Protein 4Q0Y (pdb70)

Structure (mmCIF, N/CA/C/O backbone):
data_4Q0Y
#
_entry.id   4Q0Y
#
_cell.length_a   34.224
_cell.length_b   96.134
_cell.length_c   118.711
_cell.angle_alpha   90.000
_cell.angle_beta   90.000
_cell.angle_gamma   90.000
#
_symmetry.space_group_name_H-M   'P 21 21 21'
#
loop_
_entity.id
_entity.type
_entity.pdbx_description
1 polymer 'Uncharacterized protein'
2 non-polymer 'CADMIUM ION'
3 non-polymer 1,2-ETHANEDIOL
4 water water
#
loop_
_atom_site.group_PDB
_atom_site.id
_atom_site.type_symbol
_atom_site.label_atom_id
_atom_site.label_alt_id
_atom_site.label_comp_id
_atom_site.label_asym_id
_atom_site.label_entity_id
_atom_site.label_seq_id
_atom_site.pdbx_PDB_ins_code
_atom_site.Cartn_x
_atom_site.Cartn_y
_atom_site.Cartn_z
_atom_site.occupancy
_atom_site.B_iso_or_equiv
_atom_site.auth_seq_id
_atom_site.auth_comp_id
_atom_site.auth_asym_id
_atom_site.auth_atom_id
_atom_site.pdbx_PDB_model_num
ATOM 1 N N . GLY A 1 1 ? 1.469 -7.532 12.399 1.00 72.34 0 GLY A N 1
ATOM 2 C CA . GLY A 1 1 ? 2.372 -7.273 11.236 1.00 63.75 0 GLY A CA 1
ATOM 3 C C . GLY A 1 1 ? 1.740 -7.571 9.880 1.00 54.63 0 GLY A C 1
ATOM 4 O O . GLY A 1 1 ? 2.294 -8.320 9.066 1.00 53.09 0 GLY A O 1
ATOM 5 N N . ARG A 1 2 ? 0.562 -7.003 9.638 1.00 44.54 31 ARG A N 1
ATOM 6 C CA . ARG A 1 2 ? -0.019 -7.019 8.292 1.00 36.16 31 ARG A CA 1
ATOM 7 C C . ARG A 1 2 ? 0.764 -6.124 7.309 1.00 29.36 31 ARG A C 1
ATOM 8 O O . ARG A 1 2 ? 0.655 -6.314 6.111 1.00 25.79 31 ARG A O 1
ATOM 24 N N . GLU A 1 4 ? 4.666 -4.779 6.684 1.00 18.25 33 GLU A N 1
ATOM 25 C CA . GLU A 1 4 ? 6.050 -5.046 7.051 1.00 17.55 33 GLU A CA 1
ATOM 26 C C . GLU A 1 4 ? 6.968 -4.328 6.097 1.00 16.47 33 GLU A C 1
ATOM 27 O O . GLU A 1 4 ? 6.882 -4.559 4.907 1.00 17.55 33 GLU A O 1
ATOM 33 N N . ILE A 1 5 ? 7.821 -3.445 6.608 1.00 17.14 34 ILE A N 1
ATOM 34 C CA . ILE A 1 5 ? 8.775 -2.709 5.752 1.00 16.65 34 ILE A CA 1
ATOM 35 C C . ILE A 1 5 ? 9.808 -3.711 5.279 1.00 15.68 34 ILE A C 1
ATOM 36 O O . ILE A 1 5 ? 10.394 -4.425 6.091 1.00 15.49 34 ILE A O 1
ATOM 41 N N . SER A 1 6 ? 9.998 -3.795 3.965 1.00 14.49 35 SER A N 1
ATOM 42 C CA . SER A 1 6 ? 10.985 -4.718 3.369 1.00 15.43 35 SER A CA 1
ATOM 43 C C . SER A 1 6 ? 12.322 -4.038 3.123 1.00 16.06 35 SER A C 1
ATOM 44 O O . SER A 1 6 ? 13.341 -4.703 3.221 1.00 14.87 35 SER A O 1
ATOM 47 N N . SER A 1 7 ? 12.299 -2.763 2.762 1.00 14.20 36 SER A N 1
ATOM 48 C CA . SER A 1 7 ? 13.514 -1.999 2.476 1.00 16.47 36 SER A CA 1
ATOM 49 C C . SER A 1 7 ? 13.263 -0.490 2.519 1.00 15.02 36 SER A C 1
ATOM 50 O O . SER A 1 7 ? 12.113 -0.049 2.372 1.00 16.10 36 SER A O 1
ATOM 53 N N . LEU A 1 8 ? 14.332 0.265 2.775 1.00 14.86 37 LEU A N 1
ATOM 54 C CA . LEU A 1 8 ? 14.359 1.731 2.655 1.00 15.09 37 LEU A CA 1
ATOM 55 C C . LEU A 1 8 ? 15.320 2.138 1.535 1.00 16.51 37 LEU A C 1
ATOM 56 O O . LEU A 1 8 ? 16.370 1.514 1.360 1.00 15.73 37 LEU A O 1
ATOM 61 N N . SER A 1 9 ? 14.933 3.151 0.771 1.00 15.56 38 SER A N 1
ATOM 62 C CA . SER A 1 9 ? 15.745 3.697 -0.289 1.00 16.00 38 SER A CA 1
ATOM 63 C C . SER A 1 9 ? 16.486 4.962 0.142 1.00 16.85 38 SER A C 1
ATOM 64 O O . SER A 1 9 ? 17.590 5.225 -0.334 1.00 17.64 38 SER A O 1
ATOM 67 N N . SER A 1 10 ? 15.877 5.740 1.035 1.00 14.91 39 SER A N 1
ATOM 68 C CA . SER A 1 10 ? 16.514 6.912 1.640 1.00 16.37 39 SER A CA 1
ATOM 69 C C . SER A 1 10 ? 15.706 7.412 2.818 1.00 15.49 39 SER A C 1
ATOM 70 O O . SER A 1 10 ? 14.557 7.016 3.022 1.00 15.90 39 SER A O 1
ATOM 73 N N . ILE A 1 11 ? 16.321 8.313 3.580 1.00 17.62 40 ILE A N 1
ATOM 74 C CA . ILE A 1 11 ? 15.604 9.093 4.583 1.00 16.15 40 ILE A CA 1
ATOM 75 C C . ILE A 1 11 ? 15.899 10.559 4.321 1.00 17.46 40 ILE A C 1
ATOM 76 O O . ILE A 1 11 ? 17.031 10.989 4.471 1.00 16.95 40 ILE A O 1
ATOM 81 N N . ASP A 1 12 ? 14.877 11.333 3.961 1.00 17.17 41 ASP A N 1
ATOM 82 C CA . ASP A 1 12 ? 15.019 12.781 3.848 1.00 19.47 41 ASP A CA 1
ATOM 83 C C . ASP A 1 12 ? 14.978 13.388 5.244 1.00 16.94 41 ASP A C 1
ATOM 84 O O . ASP A 1 12 ? 14.150 12.999 6.068 1.00 17.57 41 ASP A O 1
ATOM 89 N N . VAL A 1 13 ? 15.875 14.345 5.490 1.00 17.86 42 VAL A N 1
ATOM 90 C CA . VAL A 1 13 ? 16.053 14.938 6.797 1.00 16.47 42 VAL A CA 1
ATOM 91 C C . VAL A 1 13 ? 15.779 16.437 6.683 1.00 18.21 42 VAL A C 1
ATOM 92 O O . VAL A 1 13 ? 16.358 17.120 5.821 1.00 20.16 42 VAL A O 1
ATOM 96 N N . PHE A 1 14 ? 14.928 16.925 7.580 1.00 17.96 43 PHE A N 1
ATOM 97 C CA . PHE A 1 14 ? 14.454 18.301 7.635 1.00 19.02 43 PHE A CA 1
ATOM 98 C C . PHE A 1 14 ? 14.647 18.881 9.037 1.00 18.45 43 PHE A C 1
ATOM 99 O O . PHE A 1 14 ? 14.704 18.141 10.032 1.00 19.11 43 PHE A O 1
ATOM 107 N N . LYS A 1 15 ? 14.732 20.205 9.107 1.00 21.04 44 LYS A N 1
ATOM 108 C CA . LYS A 1 15 ? 14.934 20.901 10.375 1.00 21.13 44 LYS A CA 1
ATOM 109 C C . LYS A 1 15 ? 13.698 20.724 11.256 1.00 21.66 44 LYS A C 1
ATOM 110 O O . LYS A 1 15 ? 12.595 20.881 10.774 1.00 23.31 44 LYS A O 1
ATOM 116 N N . PHE A 1 16 ? 13.919 20.425 12.541 1.00 20.64 45 PHE A N 1
ATOM 117 C CA . PHE A 1 16 ? 12.841 20.290 13.545 1.00 20.84 45 PHE A CA 1
ATOM 118 C C . PHE A 1 16 ? 12.404 21.716 13.913 1.00 21.83 45 PHE A C 1
ATOM 119 O O . PHE A 1 16 ? 13.008 22.343 14.771 1.00 25.33 45 PHE A O 1
ATOM 127 N N . ASN A 1 17 ? 11.340 22.195 13.268 1.00 23.01 46 ASN A N 1
ATOM 128 C CA . ASN A 1 17 ? 10.828 23.558 13.475 1.00 25.20 46 ASN A CA 1
ATOM 129 C C . ASN A 1 17 ? 9.382 23.640 13.991 1.00 25.55 46 ASN A C 1
ATOM 130 O O . ASN A 1 17 ? 8.806 24.714 13.987 1.00 28.65 46 ASN A O 1
ATOM 135 N N . SER A 1 18 ? 8.808 22.500 14.398 1.00 24.05 47 SER A N 1
ATOM 136 C CA . SER A 1 18 ? 7.407 22.437 14.828 1.00 24.88 47 SER A CA 1
ATOM 137 C C . SER A 1 18 ? 7.111 21.084 15.470 1.00 24.32 47 SER A C 1
ATOM 138 O O . SER A 1 18 ? 7.714 20.089 15.097 1.00 20.97 47 SER A O 1
ATOM 141 N N . PHE A 1 19 ? 6.175 21.084 16.426 1.00 25.22 48 PHE A N 1
ATOM 142 C CA . PHE A 1 19 ? 5.590 19.852 16.950 1.00 26.01 48 PHE A CA 1
ATOM 143 C C . PHE A 1 19 ? 4.211 19.533 16.333 1.00 26.25 48 PHE A C 1
ATOM 144 O O . PHE A 1 19 ? 3.591 18.548 16.720 1.00 28.83 48 PHE A O 1
ATOM 152 N N . SER A 1 20 ? 3.727 20.344 15.391 1.00 27.02 49 SER A N 1
ATOM 153 C CA . SER A 1 20 ? 2.384 20.170 14.795 1.00 29.84 49 SER A CA 1
ATOM 154 C C . SER A 1 20 ? 2.308 20.108 13.262 1.00 31.49 49 SER A C 1
ATOM 155 O O . SER A 1 20 ? 1.324 19.597 12.726 1.00 34.67 49 SER A O 1
ATOM 158 N N . LYS A 1 21 ? 3.327 20.609 12.568 1.00 29.73 50 LYS A N 1
ATOM 159 C CA . LYS A 1 21 ? 3.381 20.632 11.102 1.00 31.24 50 LYS A CA 1
ATOM 160 C C . LYS A 1 21 ? 4.715 20.038 10.643 1.00 27.78 50 LYS A C 1
ATOM 161 O O . LYS A 1 21 ? 5.755 20.419 11.166 1.00 29.01 50 LYS A O 1
ATOM 167 N N . PHE A 1 22 ? 4.687 19.143 9.651 1.00 26.52 51 PHE A N 1
ATOM 168 C CA . PHE A 1 22 ? 5.919 18.543 9.125 1.00 24.14 51 PHE A CA 1
ATOM 169 C C . PHE A 1 22 ? 6.725 19.598 8.345 1.00 24.98 51 PHE A C 1
ATOM 170 O O . PHE A 1 22 ? 6.197 20.299 7.508 1.00 24.61 51 PHE A O 1
ATOM 178 N N . SER A 1 23 ? 8.033 19.589 8.550 1.00 22.48 52 SER A N 1
ATOM 179 C CA . SER A 1 23 ? 8.926 20.628 8.117 1.00 23.95 52 SER A CA 1
ATOM 180 C C . SER A 1 23 ? 9.186 20.439 6.632 1.00 26.03 52 SER A C 1
ATOM 181 O O . SER A 1 23 ? 9.333 19.305 6.185 1.00 25.71 52 SER A O 1
ATOM 184 N N . ASN A 1 24 ? 9.311 21.542 5.904 1.00 30.45 53 ASN A N 1
ATOM 185 C CA . ASN A 1 24 ? 9.770 21.517 4.508 1.00 36.82 53 ASN A CA 1
ATOM 186 C C . ASN A 1 24 ? 11.182 22.173 4.369 1.00 36.90 53 ASN A C 1
ATOM 187 O O . ASN A 1 24 ? 11.618 22.485 3.263 1.00 40.14 53 ASN A O 1
ATOM 192 N N . ASP A 1 25 ? 11.893 22.348 5.495 1.00 32.03 54 ASP A N 1
ATOM 193 C CA . ASP A 1 25 ? 13.221 22.979 5.540 1.00 31.11 54 ASP A CA 1
ATOM 194 C C . ASP A 1 25 ? 14.281 21.884 5.480 1.00 29.12 54 ASP A C 1
ATOM 195 O O . ASP A 1 25 ? 14.718 21.373 6.517 1.00 28.08 54 ASP A O 1
ATOM 200 N N . LYS A 1 26 ? 14.712 21.550 4.263 1.00 29.21 55 LYS A N 1
ATOM 201 C CA . LYS A 1 26 ? 15.554 20.356 4.061 1.00 29.16 55 LYS A CA 1
ATOM 202 C C . LYS A 1 26 ? 17.015 20.570 4.455 1.00 27.80 55 LYS A C 1
ATOM 203 O O . LYS A 1 26 ? 17.605 21.587 4.104 1.00 30.96 55 LYS A O 1
ATOM 209 N N . ILE A 1 27 ? 17.559 19.616 5.204 1.00 27.44 56 ILE A N 1
ATOM 210 C CA . ILE A 1 27 ? 18.947 19.605 5.699 1.00 30.13 56 ILE A CA 1
ATOM 211 C C . ILE A 1 27 ? 19.792 18.639 4.881 1.00 30.35 56 ILE A C 1
ATOM 212 O O . ILE A 1 27 ? 20.920 18.954 4.520 1.00 30.40 56 ILE A O 1
ATOM 217 N N . GLY A 1 28 ? 19.273 17.445 4.629 1.00 26.23 57 GLY A N 1
ATOM 218 C CA . GLY A 1 28 ? 20.016 16.463 3.867 1.00 25.59 57 GLY A CA 1
ATOM 219 C C . GLY A 1 28 ? 19.277 15.164 3.682 1.00 22.78 57 GLY A C 1
ATOM 220 O O . GLY A 1 28 ? 18.062 15.094 3.883 1.00 21.06 57 GLY A O 1
ATOM 221 N N A VAL A 1 29 ? 20.015 14.144 3.243 0.50 23.49 58 VAL A N 1
ATOM 222 N N B VAL A 1 29 ? 20.020 14.140 3.284 0.50 23.68 58 VAL A N 1
ATOM 223 C CA A VAL A 1 29 ? 19.459 12.832 2.925 0.50 20.86 58 VAL A CA 1
ATOM 224 C CA B VAL A 1 29 ? 19.451 12.838 3.003 0.50 21.31 58 VAL A CA 1
ATOM 225 C C A VAL A 1 29 ? 20.442 11.747 3.375 0.50 20.89 58 VAL A C 1
ATOM 226 C C B VAL A 1 29 ? 20.441 11.745 3.386 0.50 21.16 58 VAL A C 1
ATOM 227 O O A VAL A 1 29 ? 21.663 11.886 3.182 0.50 26.29 58 VAL A O 1
ATOM 228 O O B VAL A 1 29 ? 21.659 11.881 3.172 0.50 26.76 58 VAL A O 1
ATOM 235 N N . ILE A 1 30 ? 19.904 10.677 3.957 1.00 18.27 59 ILE A N 1
ATOM 236 C CA . ILE A 1 30 ? 20.662 9.477 4.331 1.00 18.34 59 ILE A CA 1
ATOM 237 C C . ILE A 1 30 ? 20.405 8.388 3.277 1.00 16.70 59 ILE A C 1
ATOM 238 O O . ILE A 1 30 ? 19.257 8.013 3.044 1.00 16.19 59 ILE A O 1
ATOM 243 N N . TYR A 1 31 ? 21.482 7.875 2.678 1.00 19.37 60 TYR A N 1
ATOM 244 C CA . TYR A 1 31 ? 21.437 6.772 1.692 1.00 21.48 60 TYR A CA 1
ATOM 245 C C . TYR A 1 31 ? 22.083 5.440 2.122 1.00 19.56 60 TYR A C 1
ATOM 246 O O . TYR A 1 31 ? 21.942 4.425 1.415 1.00 19.80 60 TYR A O 1
ATOM 255 N N . ASP A 1 32 ? 22.860 5.478 3.200 1.00 19.71 61 ASP A N 1
ATOM 256 C CA A ASP A 1 32 ? 23.718 4.331 3.607 0.60 18.85 61 ASP A CA 1
ATOM 257 C CA B ASP A 1 32 ? 23.701 4.361 3.587 0.40 20.40 61 ASP A CA 1
ATOM 258 C C . ASP A 1 32 ? 22.905 3.099 3.960 1.00 18.03 61 ASP A C 1
ATOM 259 O O . ASP A 1 32 ? 22.069 3.160 4.846 1.00 17.73 61 ASP A O 1
ATOM 268 N N . GLU A 1 33 ? 23.174 1.972 3.287 1.00 19.36 62 GLU A N 1
ATOM 269 C CA . GLU A 1 33 ? 22.473 0.692 3.588 1.00 18.90 62 GLU A CA 1
ATOM 270 C C . GLU A 1 33 ? 22.572 0.286 5.047 1.00 20.79 62 GLU A C 1
ATOM 271 O O . GLU A 1 33 ? 21.599 -0.117 5.622 1.00 20.78 62 GLU A O 1
ATOM 277 N N . GLU A 1 34 ? 23.767 0.378 5.628 1.00 24.48 63 GLU A N 1
ATOM 278 C CA . GLU A 1 34 ? 23.935 -0.008 7.042 1.00 29.13 63 GLU A CA 1
ATOM 279 C C . GLU A 1 34 ? 22.954 0.811 7.929 1.00 25.65 63 GLU A C 1
ATOM 280 O O . GLU A 1 34 ? 22.168 0.217 8.680 1.00 31.94 63 GLU A O 1
ATOM 286 N N . LYS A 1 35 ? 22.875 2.128 7.678 1.00 21.45 64 LYS A N 1
ATOM 287 C CA A LYS A 1 35 ? 21.991 3.028 8.426 0.50 19.67 64 LYS A CA 1
ATOM 288 C CA B LYS A 1 35 ? 21.989 3.027 8.426 0.50 19.91 64 LYS A CA 1
ATOM 289 C C . LYS A 1 35 ? 20.513 2.758 8.159 1.00 17.83 64 LYS A C 1
ATOM 290 O O . LYS A 1 35 ? 19.713 2.699 9.083 1.00 19.59 64 LYS A O 1
ATOM 301 N N . LEU A 1 36 ? 20.150 2.618 6.894 1.00 15.89 65 LEU A N 1
ATOM 302 C CA . LEU A 1 36 ? 18.773 2.387 6.491 1.00 16.53 65 LEU A CA 1
ATOM 303 C C . LEU A 1 36 ? 18.239 1.041 7.040 1.00 16.54 65 LEU A C 1
ATOM 304 O O . LEU A 1 36 ? 17.103 0.987 7.521 1.00 15.48 65 LEU A O 1
ATOM 309 N N . SER A 1 37 ? 19.064 -0.002 6.965 1.00 17.32 66 SER A N 1
ATOM 310 C CA A SER A 1 37 ? 18.699 -1.327 7.486 0.50 19.03 66 SER A CA 1
ATOM 311 C CA B SER A 1 37 ? 18.733 -1.330 7.493 0.50 20.40 66 SER A CA 1
ATOM 312 C C . SER A 1 37 ? 18.447 -1.279 8.996 1.00 18.40 66 SER A C 1
ATOM 313 O O . SER A 1 37 ? 17.469 -1.843 9.470 1.00 17.75 66 SER A O 1
ATOM 318 N N . LYS A 1 38 ? 19.295 -0.574 9.733 1.00 16.82 67 LYS A N 1
ATOM 319 C CA . LYS A 1 38 ? 19.069 -0.391 11.173 1.00 18.28 67 LYS A CA 1
ATOM 320 C C . LYS A 1 38 ? 17.779 0.358 11.469 1.00 16.68 67 LYS A C 1
ATOM 321 O O . LYS A 1 38 ? 17.058 -0.002 12.389 1.00 16.67 67 LYS A O 1
ATOM 327 N N . PHE A 1 39 ? 17.480 1.397 10.692 1.00 13.36 68 PHE A N 1
ATOM 328 C CA . PHE A 1 39 ? 16.238 2.152 10.893 1.00 14.22 68 PHE A CA 1
ATOM 329 C C . PHE A 1 39 ? 15.013 1.298 10.583 1.00 15.44 68 PHE A C 1
ATOM 330 O O . PHE A 1 39 ? 14.031 1.381 11.296 1.00 13.13 68 PHE A O 1
ATOM 338 N N . LYS A 1 40 ? 15.095 0.498 9.522 1.00 14.71 69 LYS A N 1
ATOM 339 C CA . LYS A 1 40 ? 14.038 -0.443 9.148 1.00 15.30 69 LYS A CA 1
ATOM 340 C C . LYS A 1 40 ? 13.647 -1.373 10.297 1.00 15.21 69 LYS A C 1
ATOM 341 O O . LYS A 1 40 ? 12.475 -1.535 10.606 1.00 16.75 69 LYS A O 1
ATOM 347 N N . VAL A 1 41 ? 14.659 -1.949 10.936 1.00 15.98 70 VAL A N 1
ATOM 348 C CA . VAL A 1 41 ? 14.479 -2.858 12.069 1.00 15.19 70 VAL A CA 1
ATOM 349 C C . VAL A 1 41 ? 13.728 -2.160 13.199 1.00 16.88 70 VAL A C 1
ATOM 350 O O . VAL A 1 41 ? 12.784 -2.722 13.731 1.00 14.77 70 VAL A O 1
ATOM 354 N N . ILE A 1 42 ? 14.137 -0.938 13.532 1.00 16.20 71 ILE A N 1
ATOM 355 C CA . ILE A 1 42 ? 13.425 -0.138 14.555 1.00 15.48 71 ILE A CA 1
ATOM 356 C C . ILE A 1 42 ? 11.950 0.046 14.162 1.00 15.44 71 ILE A C 1
ATOM 357 O O . ILE A 1 42 ? 11.086 -0.245 14.968 1.00 14.42 71 ILE A O 1
ATOM 370 N N . ASN A 1 44 ? 9.983 -1.625 12.154 1.00 15.54 73 ASN A N 1
ATOM 371 C CA . ASN A 1 44 ? 9.246 -2.895 12.196 1.00 15.82 73 ASN A CA 1
ATOM 372 C C . ASN A 1 44 ? 9.086 -3.488 13.596 1.00 15.62 73 ASN A C 1
ATOM 373 O O . ASN A 1 44 ? 8.380 -4.473 13.740 1.00 15.84 73 ASN A O 1
ATOM 378 N N . SER A 1 45 ? 9.786 -2.948 14.600 1.00 15.09 74 SER A N 1
ATOM 379 C CA A SER A 1 45 ? 9.794 -3.519 15.957 0.50 16.50 74 SER A CA 1
ATOM 380 C CA B SER A 1 45 ? 9.780 -3.528 15.939 0.50 16.59 74 SER A CA 1
ATOM 381 C C . SER A 1 45 ? 9.142 -2.630 17.000 1.00 17.04 74 SER A C 1
ATOM 382 O O . SER A 1 45 ? 9.256 -2.909 18.203 1.00 18.80 74 SER A O 1
ATOM 387 N N . LEU A 1 46 ? 8.442 -1.580 16.562 1.00 16.63 75 LEU A N 1
ATOM 388 C CA . LEU A 1 46 ? 7.882 -0.581 17.498 1.00 17.23 75 LEU A CA 1
ATOM 389 C C . LEU A 1 46 ? 6.927 -1.192 18.513 1.00 19.51 75 LEU A C 1
ATOM 390 O O . LEU A 1 46 ? 6.956 -0.786 19.664 1.00 20.92 75 LEU A O 1
ATOM 395 N N . ASP A 1 47 ? 6.139 -2.188 18.092 1.00 19.61 76 ASP A N 1
ATOM 396 C CA . ASP A 1 47 ? 5.143 -2.858 18.931 1.00 20.93 76 ASP A CA 1
ATOM 397 C C . ASP A 1 47 ? 5.544 -4.256 19.436 1.00 22.29 76 ASP A C 1
ATOM 398 O O . ASP A 1 47 ? 4.771 -4.890 20.145 1.00 24.31 76 ASP A O 1
ATOM 403 N N . THR A 1 48 ? 6.737 -4.726 19.066 1.00 20.77 77 THR A N 1
ATOM 404 C CA . THR A 1 48 ? 7.178 -6.118 19.294 1.00 21.73 77 THR A CA 1
ATOM 405 C C . THR A 1 48 ? 8.601 -6.239 19.896 1.00 23.23 77 THR A C 1
ATOM 406 O O . THR A 1 48 ? 9.217 -7.298 19.797 1.00 23.21 77 THR A O 1
ATOM 410 N N . SER A 1 49 ? 9.095 -5.185 20.565 1.00 23.56 78 SER A N 1
ATOM 411 C CA . SER A 1 49 ? 10.392 -5.252 21.274 1.00 26.26 78 SER A CA 1
ATOM 412 C C . SER A 1 49 ? 10.339 -4.641 22.678 1.00 26.96 78 SER A C 1
ATOM 413 O O . SER A 1 49 ? 9.604 -3.688 22.931 1.00 28.33 78 SER A O 1
ATOM 416 N N . GLU A 1 50 ? 11.127 -5.212 23.594 1.00 29.98 79 GLU A N 1
ATOM 417 C CA . GLU A 1 50 ? 11.209 -4.736 24.979 1.00 32.69 79 GLU A CA 1
ATOM 418 C C . GLU A 1 50 ? 11.817 -3.324 25.100 1.00 30.21 79 GLU A C 1
ATOM 419 O O . GLU A 1 50 ? 11.517 -2.622 26.081 1.00 33.39 79 GLU A O 1
ATOM 421 N N . GLY A 1 51 ? 12.653 -2.920 24.130 1.00 29.02 80 GLY A N 1
ATOM 422 C CA . GLY A 1 51 ? 13.330 -1.613 24.166 1.00 27.05 80 GLY A CA 1
ATOM 423 C C . GLY A 1 51 ? 12.589 -0.455 23.522 1.00 24.86 80 GLY A C 1
ATOM 424 O O . GLY A 1 51 ? 13.142 0.633 23.406 1.00 23.84 80 GLY A O 1
ATOM 425 N N . ILE A 1 52 ? 11.337 -0.667 23.113 1.00 22.10 81 ILE A N 1
ATOM 426 C CA . ILE A 1 52 ? 10.505 0.391 22.514 1.00 20.65 81 ILE A CA 1
ATOM 427 C C . ILE A 1 52 ? 9.107 0.300 23.142 1.00 21.62 81 ILE A C 1
ATOM 428 O O . ILE A 1 52 ? 8.584 -0.807 23.305 1.00 23.09 81 ILE A O 1
ATOM 433 N N . LYS A 1 53 ? 8.529 1.446 23.505 1.00 20.86 82 LYS A N 1
ATOM 434 C CA . LYS A 1 53 ? 7.235 1.503 24.222 1.00 24.39 82 LYS A CA 1
ATOM 435 C C . LYS A 1 53 ? 6.349 2.604 23.645 1.00 22.41 82 LYS A C 1
ATOM 436 O O . LYS A 1 53 ? 6.810 3.743 23.477 1.00 20.69 82 LYS A O 1
ATOM 442 N N . LYS A 1 54 ? 5.087 2.264 23.370 1.00 21.43 83 LYS A N 1
ATOM 443 C CA . LYS A 1 54 ? 4.094 3.254 22.939 1.00 22.97 83 LYS A CA 1
ATOM 444 C C . LYS A 1 54 ? 3.745 4.172 24.118 1.00 23.35 83 LYS A C 1
ATOM 445 O O . LYS A 1 54 ? 3.487 3.711 25.220 1.00 22.96 83 LYS A O 1
ATOM 451 N N . ILE A 1 55 ? 3.744 5.477 23.874 1.00 21.44 84 ILE A N 1
ATOM 452 C CA . ILE A 1 55 ? 3.473 6.464 24.920 1.00 22.88 84 ILE A CA 1
ATOM 453 C C . ILE A 1 55 ? 2.556 7.536 24.377 1.00 23.21 84 ILE A C 1
ATOM 454 O O . ILE A 1 55 ? 2.434 7.679 23.157 1.00 21.17 84 ILE A O 1
ATOM 459 N N . GLU A 1 56 ? 1.960 8.320 25.266 1.00 24.92 85 GLU A N 1
ATOM 460 C CA . GLU A 1 56 ? 1.235 9.519 24.813 1.00 26.84 85 GLU A CA 1
ATOM 461 C C . GLU A 1 56 ? 2.275 10.475 24.249 1.00 24.41 85 GLU A C 1
ATOM 462 O O . GLU A 1 56 ? 3.453 10.421 24.634 1.00 23.24 85 GLU A O 1
ATOM 468 N N . VAL A 1 57 ? 1.868 11.301 23.288 1.00 25.34 86 VAL A N 1
ATOM 469 C CA . VAL A 1 57 ? 2.809 12.244 22.673 1.00 24.49 86 VAL A CA 1
ATOM 470 C C . VAL A 1 57 ? 3.365 13.150 23.798 1.00 24.82 86 VAL A C 1
ATOM 471 O O . VAL A 1 57 ? 2.593 13.634 24.614 1.00 24.97 86 VAL A O 1
ATOM 475 N N . PRO A 1 58 ? 4.707 13.325 23.876 1.00 25.61 87 PRO A N 1
ATOM 476 C CA . PRO A 1 58 ? 5.223 14.162 24.965 1.00 29.39 87 PRO A CA 1
ATOM 477 C C . PRO A 1 58 ? 4.723 15.625 24.832 1.00 31.93 87 PRO A C 1
ATOM 478 O O . PRO A 1 58 ? 4.685 16.190 23.730 1.00 34.32 87 PRO A O 1
ATOM 482 N N . LYS A 1 59 ? 4.176 16.114 25.934 1.00 30.62 88 LYS A N 1
ATOM 483 C CA . LYS A 1 59 ? 3.600 17.467 26.069 1.00 35.08 88 LYS A CA 1
ATOM 484 C C . LYS A 1 59 ? 4.617 18.591 26.296 1.00 33.87 88 LYS A C 1
ATOM 485 O O . LYS A 1 59 ? 4.287 19.757 26.060 1.00 34.10 88 LYS A O 1
ATOM 491 N N . ASP A 1 60 ? 5.805 18.266 26.811 1.00 30.47 89 ASP A N 1
ATOM 492 C CA . ASP A 1 60 ? 6.791 19.312 27.153 1.00 30.84 89 ASP A CA 1
ATOM 493 C C . ASP A 1 60 ? 8.214 18.901 26.792 1.00 29.66 89 ASP A C 1
ATOM 494 O O . ASP A 1 60 ? 9.155 19.192 27.531 1.00 31.25 89 ASP A O 1
ATOM 499 N N . ALA A 1 61 ? 8.362 18.265 25.622 1.00 29.15 90 ALA A N 1
ATOM 500 C CA . ALA A 1 61 ? 9.673 17.932 25.082 1.00 31.36 90 ALA A CA 1
ATOM 501 C C . ALA A 1 61 ? 10.278 19.185 24.453 1.00 32.84 90 ALA A C 1
ATOM 502 O O . ALA A 1 61 ? 9.586 19.961 23.772 1.00 34.20 90 ALA A O 1
ATOM 504 N N . ASN A 1 62 ? 11.579 19.359 24.683 1.00 33.22 91 ASN A N 1
ATOM 505 C CA . ASN A 1 62 ? 12.348 20.498 24.209 1.00 29.33 91 ASN A CA 1
ATOM 506 C C . ASN A 1 62 ? 13.477 19.954 23.323 1.00 26.81 91 ASN A C 1
ATOM 507 O O . ASN A 1 62 ? 14.202 19.070 23.772 1.00 25.37 91 ASN A O 1
ATOM 512 N N . ILE A 1 63 ? 13.605 20.436 22.068 1.00 26.02 92 ILE A N 1
ATOM 513 C CA . ILE A 1 63 ? 14.655 19.940 21.136 1.00 24.93 92 ILE A CA 1
ATOM 514 C C . ILE A 1 63 ? 16.068 20.150 21.709 1.00 24.61 92 ILE A C 1
ATOM 515 O O . ILE A 1 63 ? 16.962 19.365 21.423 1.00 27.44 92 ILE A O 1
ATOM 520 N N . GLU A 1 64 ? 16.245 21.191 22.532 1.00 26.12 93 GLU A N 1
ATOM 521 C CA . GLU A 1 64 ? 17.530 21.469 23.197 1.00 27.72 93 GLU A CA 1
ATOM 522 C C . GLU A 1 64 ? 18.047 20.349 24.095 1.00 27.12 93 GLU A C 1
ATOM 523 O O . GLU A 1 64 ? 19.254 20.288 24.350 1.00 27.91 93 GLU A O 1
ATOM 529 N N . SER A 1 65 ? 17.140 19.505 24.589 1.00 26.01 94 SER A N 1
ATOM 530 C CA . SER A 1 65 ? 17.497 18.366 25.424 1.00 27.01 94 SER A CA 1
ATOM 531 C C . SER A 1 65 ? 18.166 17.215 24.676 1.00 24.51 94 SER A C 1
ATOM 532 O O . SER A 1 65 ? 18.701 16.343 25.315 1.00 25.31 94 SER A O 1
ATOM 535 N N . PHE A 1 66 ? 18.151 17.204 23.351 1.00 21.49 95 PHE A N 1
ATOM 536 C CA . PHE A 1 66 ? 18.535 16.033 22.595 1.00 20.68 95 PHE A CA 1
ATOM 537 C C . PHE A 1 66 ? 19.786 16.297 21.765 1.00 21.10 95 PHE A C 1
ATOM 538 O O . PHE A 1 66 ? 20.007 17.422 21.321 1.00 20.45 95 PHE A O 1
ATOM 546 N N . LYS A 1 67 ? 20.556 15.233 21.528 1.00 21.44 96 LYS A N 1
ATOM 547 C CA . LYS A 1 67 ? 21.721 15.299 20.627 1.00 21.01 96 LYS A CA 1
ATOM 548 C C . LYS A 1 67 ? 21.312 15.688 19.207 1.00 20.21 96 LYS A C 1
ATOM 549 O O . LYS A 1 67 ? 21.918 16.578 18.620 1.00 20.99 96 LYS A O 1
ATOM 555 N N . TYR A 1 68 ? 20.286 15.029 18.684 1.00 19.08 97 TYR A N 1
ATOM 556 C CA . TYR A 1 68 ? 19.715 15.346 17.376 1.00 19.33 97 TYR A CA 1
ATOM 557 C C . TYR A 1 68 ? 18.211 15.508 17.482 1.00 17.49 97 TYR A C 1
ATOM 558 O O . TYR A 1 68 ? 17.547 14.728 18.195 1.00 17.33 97 TYR A O 1
ATOM 567 N N . SER A 1 69 ? 17.691 16.481 16.733 1.00 18.50 98 SER A N 1
ATOM 568 C CA A SER A 1 69 ? 16.235 16.656 16.555 0.50 17.39 98 SER A CA 1
ATOM 569 C CA B SER A 1 69 ? 16.254 16.662 16.556 0.50 16.97 98 SER A CA 1
ATOM 570 C C . SER A 1 69 ? 15.978 16.958 15.084 1.00 17.68 98 SER A C 1
ATOM 571 O O . SER A 1 69 ? 16.532 17.918 14.551 1.00 19.23 98 SER A O 1
ATOM 576 N N . TYR A 1 70 ? 15.179 16.109 14.435 1.00 16.45 99 TYR A N 1
ATOM 577 C CA . TYR A 1 70 ? 14.855 16.244 13.017 1.00 16.23 99 TYR A CA 1
ATOM 578 C C . TYR A 1 70 ? 13.407 15.860 12.737 1.00 15.57 99 TYR A C 1
ATOM 579 O O . TYR A 1 70 ? 12.790 15.138 13.505 1.00 16.24 99 TYR A O 1
ATOM 588 N N . HIS A 1 71 ? 12.899 16.372 11.622 1.00 17.02 100 HIS A N 1
ATOM 589 C CA . HIS A 1 71 ? 11.733 15.828 10.977 1.00 17.14 100 HIS A CA 1
ATOM 590 C C . HIS A 1 71 ? 12.301 14.959 9.849 1.00 16.91 100 HIS A C 1
ATOM 591 O O . HIS A 1 71 ? 13.182 15.402 9.112 1.00 17.66 100 HIS A O 1
ATOM 598 N N . ILE A 1 72 ? 11.822 13.725 9.743 1.00 15.04 101 ILE A N 1
ATOM 599 C CA . ILE A 1 72 ? 12.352 12.765 8.787 1.00 16.00 101 ILE A CA 1
ATOM 600 C C . ILE A 1 72 ? 11.250 12.103 7.978 1.00 17.23 101 ILE A C 1
ATOM 601 O O . ILE A 1 72 ? 10.142 11.891 8.485 1.00 17.32 101 ILE A O 1
ATOM 606 N N . GLN A 1 73 ? 11.597 11.794 6.729 1.00 16.27 102 GLN A N 1
ATOM 607 C CA . GLN A 1 73 ? 10.715 11.114 5.783 1.00 17.10 102 GLN A CA 1
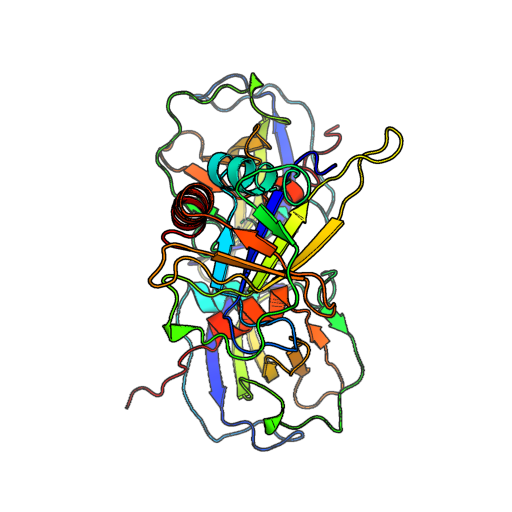ATOM 608 C C . GLN A 1 73 ? 11.469 9.884 5.277 1.00 17.04 102 GLN A C 1
ATOM 609 O O . GLN A 1 73 ? 12.249 9.994 4.316 1.00 17.13 102 GLN A O 1
ATOM 615 N N . PRO A 1 74 ? 11.303 8.740 5.966 1.00 16.88 103 PRO A N 1
ATOM 616 C CA . PRO A 1 74 ? 11.851 7.499 5.410 1.00 16.67 103 PRO A CA 1
ATOM 617 C C . PRO A 1 74 ? 11.057 7.088 4.197 1.00 15.73 103 PRO A C 1
ATOM 618 O O . PRO A 1 74 ? 9.809 7.088 4.266 1.00 18.86 103 PRO A O 1
ATOM 622 N N . ASN A 1 75 ? 11.770 6.802 3.106 1.00 16.43 104 ASN A N 1
ATOM 623 C CA . ASN A 1 75 ? 11.190 6.370 1.823 1.00 16.43 104 ASN A CA 1
ATOM 624 C C . ASN A 1 75 ? 11.443 4.893 1.690 1.00 15.41 104 ASN A C 1
ATOM 625 O O . ASN A 1 75 ? 12.565 4.445 1.850 1.00 14.98 104 ASN A O 1
ATOM 630 N N . LEU A 1 76 ? 10.386 4.123 1.478 1.00 15.93 105 LEU A N 1
ATOM 631 C CA . LEU A 1 76 ? 10.459 2.692 1.719 1.00 15.61 105 LEU A CA 1
ATOM 632 C C . LEU A 1 76 ? 9.580 1.854 0.802 1.00 15.45 105 LEU A C 1
ATOM 633 O O . LEU A 1 76 ? 8.747 2.377 0.087 1.00 16.11 105 LEU A O 1
ATOM 638 N N . LYS A 1 77 ? 9.842 0.548 0.844 1.00 16.11 106 LYS A N 1
ATOM 639 C CA . LYS A 1 77 ? 8.960 -0.479 0.265 1.00 16.63 106 LYS A CA 1
ATOM 640 C C . LYS A 1 77 ? 8.436 -1.329 1.396 1.00 15.39 106 LYS A C 1
ATOM 641 O O . LYS A 1 77 ? 9.176 -1.599 2.336 1.00 15.25 106 LYS A O 1
ATOM 647 N N . TYR A 1 78 ? 7.149 -1.700 1.354 1.00 15.80 107 TYR A N 1
ATOM 648 C CA . TYR A 1 78 ? 6.563 -2.588 2.354 1.00 15.63 107 TYR A CA 1
ATOM 649 C C . TYR A 1 78 ? 5.686 -3.645 1.742 1.00 17.34 107 TYR A C 1
ATOM 650 O O . TYR A 1 78 ? 5.254 -3.482 0.610 1.00 17.61 107 TYR A O 1
ATOM 659 N N . VAL A 1 79 ? 5.467 -4.737 2.487 1.00 16.45 108 VAL A N 1
ATOM 660 C CA . VAL A 1 79 ? 4.641 -5.842 2.070 1.00 17.81 108 VAL A CA 1
ATOM 661 C C . VAL A 1 79 ? 3.302 -5.791 2.816 1.00 19.02 108 VAL A C 1
ATOM 662 O O . VAL A 1 79 ? 3.272 -5.682 4.038 1.00 18.52 108 VAL A O 1
ATOM 666 N N . GLU A 1 80 ? 2.228 -5.881 2.060 1.00 20.52 109 GLU A N 1
ATOM 667 C CA . GLU A 1 80 ? 0.871 -6.028 2.591 1.00 23.04 109 GLU A CA 1
ATOM 668 C C . GLU A 1 80 ? 0.060 -6.754 1.530 1.00 24.45 109 GLU A C 1
ATOM 669 O O . GLU A 1 80 ? 0.151 -6.433 0.333 1.00 22.70 109 GLU A O 1
ATOM 675 N N . ASP A 1 81 ? -0.704 -7.755 1.958 1.00 28.92 110 ASP A N 1
ATOM 676 C CA . ASP A 1 81 ? -1.535 -8.565 1.073 1.00 31.40 110 ASP A CA 1
ATOM 677 C C . ASP A 1 81 ? -0.748 -9.154 -0.106 1.00 29.54 110 ASP A C 1
ATOM 678 O O . ASP A 1 81 ? -1.219 -9.112 -1.251 1.00 30.13 110 ASP A O 1
ATOM 683 N N . ASN A 1 82 ? 0.469 -9.653 0.166 1.00 25.29 111 ASN A N 1
ATOM 684 C CA . ASN A 1 82 ? 1.319 -10.285 -0.862 1.00 25.06 111 ASN A CA 1
ATOM 685 C C . ASN A 1 82 ? 1.719 -9.372 -2.032 1.00 22.31 111 ASN A C 1
ATOM 686 O O . ASN A 1 82 ? 2.028 -9.850 -3.120 1.00 22.49 111 ASN A O 1
ATOM 691 N N . ASN A 1 83 ? 1.683 -8.062 -1.777 1.00 21.77 112 ASN A N 1
ATOM 692 C CA . ASN A 1 83 ? 2.152 -7.035 -2.689 1.00 21.56 112 ASN A CA 1
ATOM 693 C C . ASN A 1 83 ? 3.261 -6.240 -2.035 1.00 18.60 112 ASN A C 1
ATOM 694 O O . ASN A 1 83 ? 3.247 -5.998 -0.829 1.00 18.34 112 ASN A O 1
ATOM 699 N N . VAL A 1 84 ? 4.168 -5.755 -2.870 1.00 17.93 113 VAL A N 1
ATOM 700 C CA . VAL A 1 84 ? 5.188 -4.815 -2.446 1.00 17.03 113 VAL A CA 1
ATOM 701 C C . VAL A 1 84 ? 4.727 -3.416 -2.887 1.00 17.71 113 VAL A C 1
ATOM 702 O O . VAL A 1 84 ? 4.532 -3.177 -4.082 1.00 20.54 113 VAL A O 1
ATOM 706 N N . TYR A 1 85 ? 4.601 -2.516 -1.920 1.00 17.62 114 TYR A N 1
ATOM 707 C CA . TYR A 1 85 ? 4.136 -1.165 -2.135 1.00 18.48 114 TYR A CA 1
ATOM 708 C C . TYR A 1 85 ? 5.219 -0.158 -1.817 1.00 18.95 114 TYR A C 1
ATOM 709 O O . TYR A 1 85 ? 6.030 -0.394 -0.912 1.00 19.17 114 TYR A O 1
ATOM 718 N N . ASP A 1 86 ? 5.200 0.982 -2.505 1.00 19.10 115 ASP A N 1
ATOM 719 C CA . ASP A 1 86 ? 6.044 2.114 -2.143 1.00 18.99 115 ASP A CA 1
ATOM 720 C C . ASP A 1 86 ? 5.295 2.888 -1.088 1.00 20.28 115 ASP A C 1
ATOM 721 O O . ASP A 1 86 ? 4.072 3.074 -1.184 1.00 23.03 115 ASP A O 1
ATOM 726 N N . GLY A 1 87 ? 6.036 3.388 -0.112 1.00 21.50 116 GLY A N 1
ATOM 727 C CA . GLY A 1 87 ? 5.455 4.235 0.915 1.00 21.91 116 GLY A CA 1
ATOM 728 C C . GLY A 1 87 ? 6.484 5.100 1.602 1.00 19.67 116 GLY A C 1
ATOM 729 O O . GLY A 1 87 ? 7.624 5.215 1.154 1.00 17.71 116 GLY A O 1
ATOM 730 N N . TYR A 1 88 ? 6.016 5.764 2.642 1.00 19.07 117 TYR A N 1
ATOM 731 C CA . TYR A 1 88 ? 6.837 6.650 3.447 1.00 17.65 117 TYR A CA 1
ATOM 732 C C . TYR A 1 88 ? 6.137 6.903 4.781 1.00 18.23 117 TYR A C 1
ATOM 733 O O . TYR A 1 88 ? 4.945 6.602 4.948 1.00 18.55 117 TYR A O 1
ATOM 742 N N . PHE A 1 89 ? 6.868 7.500 5.697 1.00 18.26 118 PHE A N 1
ATOM 743 C CA . PHE A 1 89 ? 6.313 8.066 6.924 1.00 19.20 118 PHE A CA 1
ATOM 744 C C . PHE A 1 89 ? 6.792 9.502 7.066 1.00 19.03 118 PHE A C 1
ATOM 745 O O . PHE A 1 89 ? 7.802 9.869 6.458 1.00 18.20 118 PHE A O 1
ATOM 753 N N . LEU A 1 90 ? 6.043 10.290 7.816 1.00 18.99 119 LEU A N 1
ATOM 754 C CA . LEU A 1 90 ? 6.436 11.651 8.225 1.00 18.20 119 LEU A CA 1
ATOM 755 C C . LEU A 1 90 ? 6.560 11.606 9.730 1.00 19.60 119 LEU A C 1
ATOM 756 O O . LEU A 1 90 ? 5.565 11.399 10.436 1.00 19.41 119 LEU A O 1
ATOM 761 N N . LEU A 1 91 ? 7.792 11.689 10.214 1.00 17.42 120 LEU A N 1
ATOM 762 C CA . LEU A 1 91 ? 8.105 11.499 11.636 1.00 17.68 120 LEU A CA 1
ATOM 763 C C . LEU A 1 91 ? 8.832 12.698 12.210 1.00 17.29 120 LEU A C 1
ATOM 764 O O . LEU A 1 91 ? 9.597 13.357 11.495 1.00 17.45 120 LEU A O 1
ATOM 769 N N . TYR A 1 92 ? 8.587 12.978 13.487 1.00 15.90 121 TYR A N 1
ATOM 770 C CA . TYR A 1 92 ? 9.447 13.879 14.285 1.00 15.89 121 TYR A CA 1
ATOM 771 C C . TYR A 1 92 ? 10.324 12.939 15.123 1.00 17.47 121 TYR A C 1
ATOM 772 O O . TYR A 1 92 ? 9.802 12.007 15.753 1.00 17.93 121 TYR A O 1
ATOM 781 N N . ILE A 1 93 ? 11.632 13.167 15.149 1.00 16.06 122 ILE A N 1
ATOM 782 C CA . ILE A 1 93 ? 12.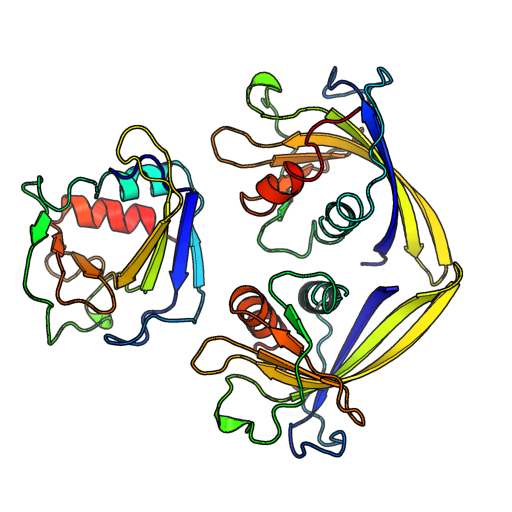528 12.302 15.901 1.00 16.08 122 ILE A CA 1
ATOM 783 C C . ILE A 1 93 ? 13.422 13.131 16.826 1.00 16.90 122 ILE A C 1
ATOM 784 O O . ILE A 1 93 ? 13.932 14.176 16.425 1.00 17.86 122 ILE A O 1
ATOM 789 N N . LEU A 1 94 ? 13.531 12.682 18.078 1.00 16.27 123 LEU A N 1
ATOM 790 C CA . LEU A 1 94 ? 14.306 13.328 19.122 1.00 16.38 123 LEU A CA 1
ATOM 791 C C . LEU A 1 94 ? 15.243 12.244 19.628 1.00 16.98 123 LEU A C 1
ATOM 792 O O . LEU A 1 94 ? 14.779 11.281 20.228 1.00 16.36 123 LEU A O 1
ATOM 797 N N . VAL A 1 95 ? 16.548 12.415 19.394 1.00 17.27 124 VAL A N 1
ATOM 798 C CA . VAL A 1 95 ? 17.548 11.364 19.660 1.00 18.61 124 VAL A CA 1
ATOM 799 C C . VAL A 1 95 ? 18.509 11.760 20.774 1.00 17.37 124 VAL A C 1
ATOM 800 O O . VAL A 1 95 ? 19.241 12.747 20.646 1.00 17.27 124 VAL A O 1
ATOM 804 N N . GLY A 1 96 ? 18.512 10.972 21.855 1.00 18.56 125 GLY A N 1
ATOM 805 C CA . GLY A 1 96 ? 19.535 11.071 22.882 1.00 20.49 125 GLY A CA 1
ATOM 806 C C . GLY A 1 96 ? 19.393 12.244 23.820 1.00 20.28 125 GLY A C 1
ATOM 807 O O . GLY A 1 96 ? 20.123 13.224 23.717 1.00 20.33 125 GLY A O 1
ATOM 808 N N . ASP A 1 97 ? 18.460 12.117 24.757 1.00 21.16 126 ASP A N 1
ATOM 809 C CA . ASP A 1 97 ? 18.387 13.058 25.890 1.00 25.28 126 ASP A CA 1
ATOM 810 C C . ASP A 1 97 ? 19.414 12.709 26.982 1.00 26.33 126 ASP A C 1
ATOM 811 O O . ASP A 1 97 ? 20.203 11.770 26.820 1.00 23.35 126 ASP A O 1
ATOM 816 N N . SER A 1 98 ? 19.393 13.456 28.088 1.00 29.11 127 SER A N 1
ATOM 817 C CA . SER A 1 98 ? 20.295 13.222 29.222 1.00 32.30 127 SER A CA 1
ATOM 818 C C . SER A 1 98 ? 20.094 11.858 29.908 1.00 32.82 127 SER A C 1
ATOM 819 O O . SER A 1 98 ? 20.992 11.397 30.580 1.00 33.71 127 SER A O 1
ATOM 822 N N . GLU A 1 99 ? 18.931 11.225 29.720 1.00 31.34 128 GLU A N 1
ATOM 823 C CA . GLU A 1 99 ? 18.678 9.854 30.175 1.00 30.94 128 GLU A CA 1
ATOM 824 C C . GLU A 1 99 ? 18.951 8.776 29.114 1.00 28.96 128 GLU A C 1
ATOM 825 O O . GLU A 1 99 ? 18.722 7.600 29.373 1.00 31.23 128 GLU A O 1
ATOM 831 N N . GLY A 1 100 ? 19.457 9.171 27.944 1.00 25.22 129 GLY A N 1
ATOM 832 C CA . GLY A 1 100 ? 19.771 8.260 26.873 1.00 25.92 129 GLY A CA 1
ATOM 833 C C . GLY A 1 100 ? 18.571 7.735 26.120 1.00 23.21 129 GLY A C 1
ATOM 834 O O . GLY A 1 100 ? 18.711 6.771 25.375 1.00 22.76 129 GLY A O 1
ATOM 835 N N . LYS A 1 101 ? 17.414 8.381 26.282 1.00 21.59 130 LYS A N 1
ATOM 836 C CA . LYS A 1 101 ? 16.189 7.993 25.581 1.00 20.79 130 LYS A CA 1
ATOM 837 C C . LYS A 1 101 ? 16.034 8.749 24.270 1.00 18.20 130 LYS A C 1
ATOM 838 O O . LYS A 1 101 ? 16.621 9.821 24.071 1.00 18.76 130 LYS A O 1
ATOM 844 N N . SER A 1 102 ? 15.232 8.164 23.378 1.00 17.04 131 SER A N 1
ATOM 845 C CA . SER A 1 102 ? 14.854 8.807 22.140 1.00 15.28 131 SER A CA 1
ATOM 846 C C . SER A 1 102 ? 13.361 8.673 21.937 1.00 16.06 131 SER A C 1
ATOM 847 O O . SER A 1 102 ? 12.706 7.823 22.581 1.00 15.97 131 SER A O 1
ATOM 850 N N . TYR A 1 103 ? 12.828 9.523 21.066 1.00 14.80 132 TYR A N 1
ATOM 851 C CA . TYR A 1 103 ? 11.373 9.559 20.779 1.00 14.92 132 TYR A CA 1
ATOM 852 C C . TYR A 1 103 ? 11.107 9.614 19.298 1.00 16.64 132 TYR A C 1
ATOM 853 O O . TYR A 1 103 ? 11.822 10.330 18.577 1.00 16.28 132 TYR A O 1
ATOM 862 N N . ILE A 1 104 ? 10.074 8.894 18.862 1.00 15.61 133 ILE A N 1
ATOM 863 C CA . ILE A 1 104 ? 9.569 8.980 17.503 1.00 16.46 133 ILE A CA 1
ATOM 864 C C . ILE A 1 104 ? 8.096 9.355 17.603 1.00 17.47 133 ILE A C 1
ATOM 865 O O . ILE A 1 104 ? 7.323 8.655 18.302 1.00 18.33 133 ILE A O 1
ATOM 870 N N . ILE A 1 105 ? 7.700 10.419 16.907 1.00 16.72 134 ILE A N 1
ATOM 871 C CA . ILE A 1 105 ? 6.310 10.865 16.854 1.00 16.49 134 ILE A CA 1
ATOM 872 C C . ILE A 1 105 ? 5.850 10.827 15.402 1.00 18.13 134 ILE A C 1
ATOM 873 O O . ILE A 1 105 ? 6.551 11.293 14.517 1.00 17.54 134 ILE A O 1
ATOM 878 N N . PHE A 1 106 ? 4.667 10.276 15.167 1.00 16.70 135 PHE A N 1
ATOM 879 C CA . PHE A 1 106 ? 4.097 10.214 13.826 1.00 18.35 135 PHE A CA 1
ATOM 880 C C . PHE A 1 106 ? 3.338 11.505 13.585 1.00 19.64 135 PHE A C 1
ATOM 881 O O . PHE A 1 106 ? 2.336 11.788 14.252 1.00 19.72 135 PHE A O 1
ATOM 889 N N . SER A 1 107 ? 3.838 12.290 12.630 1.00 19.72 136 SER A N 1
ATOM 890 C CA . SER A 1 107 ? 3.282 13.607 12.299 1.00 21.09 136 SER A CA 1
ATOM 891 C C . SER A 1 107 ? 1.788 13.527 11.984 1.00 22.83 136 SER A C 1
ATOM 892 O O . SER A 1 107 ? 1.368 12.649 11.247 1.00 21.32 136 SER A O 1
ATOM 895 N N . GLY A 1 108 ? 1.020 14.460 12.543 1.00 25.43 137 GLY A N 1
ATOM 896 C CA . GLY A 1 108 ? -0.428 14.540 12.360 1.00 31.37 137 GLY A CA 1
ATOM 897 C C . GLY A 1 108 ? -1.252 13.509 13.124 1.00 34.48 137 GLY A C 1
ATOM 898 O O . GLY A 1 108 ? -2.423 13.336 12.817 1.00 37.62 137 GLY A O 1
ATOM 899 N N . THR A 1 109 ? -0.648 12.812 14.094 1.00 32.47 138 THR A N 1
ATOM 900 C CA . THR A 1 109 ? -1.345 11.777 14.892 1.00 30.99 138 THR A CA 1
ATOM 901 C C . THR A 1 109 ? -0.981 11.896 16.366 1.00 33.72 138 THR A C 1
ATOM 902 O O . THR A 1 109 ? -0.106 12.683 16.740 1.00 32.90 138 THR A O 1
ATOM 906 N N . GLU A 1 110 ? -1.635 11.076 17.184 1.00 32.05 139 GLU A N 1
ATOM 907 C CA . GLU A 1 110 ? -1.263 10.933 18.598 1.00 36.96 139 GLU A CA 1
ATOM 908 C C . GLU A 1 110 ? -0.411 9.681 18.869 1.00 31.54 139 GLU A C 1
ATOM 909 O O . GLU A 1 110 ? -0.255 9.281 20.027 1.00 33.31 139 GLU A O 1
ATOM 915 N N . LEU A 1 111 ? 0.169 9.106 17.814 1.00 26.74 140 LEU A N 1
ATOM 916 C CA . LEU A 1 111 ? 1.025 7.930 17.932 1.00 22.93 140 LEU A CA 1
ATOM 917 C C . LEU A 1 111 ? 2.470 8.338 18.179 1.00 20.39 140 LEU A C 1
ATOM 918 O O . LEU A 1 111 ? 3.076 9.031 17.352 1.00 18.68 140 LEU A O 1
ATOM 923 N N . SER A 1 112 ? 3.028 7.851 19.287 1.00 20.54 141 SER A N 1
ATOM 924 C CA . SER A 1 112 ? 4.421 8.101 19.639 1.00 18.47 141 SER A CA 1
ATOM 925 C C . SER A 1 112 ? 5.040 6.940 20.400 1.00 16.40 141 SER A C 1
ATOM 926 O O . SER A 1 112 ? 4.328 6.189 21.061 1.00 15.96 141 SER A O 1
ATOM 929 N N . TYR A 1 113 ? 6.370 6.842 20.324 1.00 15.68 142 TYR A N 1
ATOM 930 C CA . TYR A 1 113 ? 7.155 5.807 21.004 1.00 16.22 142 TYR A CA 1
ATOM 931 C C . TYR A 1 113 ? 8.399 6.379 21.687 1.00 16.32 142 TYR A C 1
ATOM 932 O O . TYR A 1 113 ? 9.015 7.305 21.158 1.00 17.85 142 TYR A O 1
ATOM 941 N N . VAL A 1 114 ? 8.736 5.809 22.841 1.00 16.89 143 VAL A N 1
ATOM 942 C CA . VAL A 1 114 ? 9.990 6.075 23.528 1.00 17.89 143 VAL A CA 1
ATOM 943 C C . VAL A 1 114 ? 10.880 4.865 23.279 1.00 18.75 143 VAL A C 1
ATOM 944 O O . VAL A 1 114 ? 10.411 3.718 23.316 1.00 20.18 143 VAL A O 1
ATOM 948 N N . LEU A 1 115 ? 12.157 5.124 23.006 1.00 17.09 144 LEU A N 1
ATOM 949 C CA . LEU A 1 115 ? 13.149 4.095 22.702 1.00 17.81 144 LEU A CA 1
ATOM 950 C C . LEU A 1 115 ? 14.268 4.145 23.756 1.00 18.51 144 LEU A C 1
ATOM 951 O O . LEU A 1 115 ? 14.661 5.229 24.215 1.00 20.33 144 LEU A O 1
ATOM 956 N N . ASP A 1 116 ? 14.731 2.960 24.164 1.00 18.33 145 ASP A N 1
ATOM 957 C CA . ASP A 1 116 ? 15.731 2.804 25.228 1.00 21.59 145 ASP A CA 1
ATOM 958 C C . ASP A 1 116 ? 17.156 3.151 24.771 1.00 20.38 145 ASP A C 1
ATOM 959 O O . ASP A 1 116 ? 17.374 3.507 23.605 1.00 18.35 145 ASP A O 1
ATOM 964 N N . LYS A 1 117 ? 18.106 3.065 25.699 1.00 22.71 146 LYS A N 1
ATOM 965 C CA . LYS A 1 117 ? 19.506 3.426 25.414 1.00 24.73 146 LYS A CA 1
ATOM 966 C C . LYS A 1 117 ? 20.134 2.660 24.253 1.00 25.70 146 LYS A C 1
ATOM 967 O O . LYS A 1 117 ? 20.851 3.267 23.463 1.00 24.23 146 LYS A O 1
ATOM 973 N N . ASN A 1 118 ? 19.879 1.343 24.168 1.00 25.86 147 ASN A N 1
ATOM 974 C CA A ASN A 1 118 ? 20.358 0.530 23.033 0.50 28.29 147 ASN A CA 1
ATOM 975 C CA B ASN A 1 118 ? 20.357 0.515 23.042 0.50 28.09 147 ASN A CA 1
ATOM 976 C C . ASN A 1 118 ? 19.909 1.100 21.686 1.00 25.04 147 ASN A C 1
ATOM 977 O O . ASN A 1 118 ? 20.716 1.270 20.772 1.00 22.21 147 ASN A O 1
ATOM 986 N N . ASN A 1 119 ? 18.617 1.395 21.575 1.00 22.36 148 ASN A N 1
ATOM 987 C CA . ASN A 1 119 ? 18.055 1.996 20.356 1.00 21.67 148 ASN A CA 1
ATOM 988 C C . ASN A 1 119 ? 18.562 3.406 20.084 1.00 18.71 148 ASN A C 1
ATOM 989 O O . ASN A 1 119 ? 18.810 3.758 18.940 1.00 17.66 148 ASN A O 1
ATOM 994 N N . THR A 1 120 ? 18.736 4.194 21.139 1.00 19.09 149 THR A N 1
ATOM 995 C CA . THR A 1 120 ? 19.331 5.522 21.022 1.00 19.20 149 THR A CA 1
ATOM 996 C C . THR A 1 120 ? 20.733 5.452 20.437 1.00 17.85 149 THR A C 1
ATOM 997 O O . THR A 1 120 ? 21.061 6.247 19.553 1.00 17.22 149 THR A O 1
ATOM 1001 N N . ASN A 1 121 ? 21.528 4.496 20.899 1.00 21.81 150 ASN A N 1
ATOM 1002 C CA . ASN A 1 121 ? 22.889 4.299 20.353 1.00 22.52 150 ASN A CA 1
ATOM 1003 C C . ASN A 1 121 ? 22.845 3.996 18.843 1.00 22.53 150 ASN A C 1
ATOM 1004 O O . ASN A 1 121 ? 23.629 4.558 18.055 1.00 23.53 150 ASN A O 1
ATOM 1009 N N . ILE A 1 122 ? 21.892 3.163 18.445 1.00 20.14 151 ILE A N 1
ATOM 1010 C CA . ILE A 1 122 ? 21.664 2.856 17.026 1.00 19.91 151 ILE A CA 1
ATOM 1011 C C . ILE A 1 122 ? 21.235 4.119 16.260 1.00 19.54 151 ILE A C 1
ATOM 1012 O O . ILE A 1 122 ? 21.759 4.397 15.178 1.00 18.12 151 ILE A O 1
ATOM 1017 N N . LEU A 1 123 ? 20.294 4.893 16.818 1.00 17.36 152 LEU A N 1
ATOM 1018 C CA . LEU A 1 123 ? 19.865 6.141 16.183 1.00 16.36 152 LEU A CA 1
ATOM 1019 C C . LEU A 1 123 ? 20.994 7.154 16.038 1.00 18.39 152 LEU A C 1
ATOM 1020 O O . LEU A 1 123 ? 21.079 7.854 15.022 1.00 19.71 152 LEU A O 1
ATOM 1025 N N . LYS A 1 124 ? 21.864 7.227 17.036 1.00 20.21 153 LYS A N 1
ATOM 1026 C CA . LYS A 1 124 ? 23.070 8.075 16.941 1.00 21.19 153 LYS A CA 1
ATOM 1027 C C . LYS A 1 124 ? 23.986 7.678 15.778 1.00 21.83 153 LYS A C 1
ATOM 1028 O O . LYS A 1 124 ? 24.539 8.577 15.129 1.00 24.17 153 LYS A O 1
ATOM 1034 N N . GLU A 1 125 ? 24.121 6.373 15.510 1.00 22.79 154 GLU A N 1
ATOM 1035 C CA A GLU A 1 125 ? 24.885 5.894 14.349 0.50 24.99 154 GLU A CA 1
ATOM 1036 C CA B GLU A 1 125 ? 24.886 5.893 14.351 0.50 24.31 154 GLU A CA 1
ATOM 1037 C C . GLU A 1 125 ? 24.205 6.333 13.057 1.00 22.84 154 GLU A C 1
ATOM 1038 O O . GLU A 1 125 ? 24.874 6.831 12.159 1.00 23.29 154 GLU A O 1
ATOM 1049 N N . ILE A 1 126 ? 22.880 6.179 13.006 1.00 20.49 155 ILE A N 1
ATOM 1050 C CA . ILE A 1 126 ? 22.065 6.509 11.814 1.00 19.88 155 ILE A CA 1
ATOM 1051 C C . ILE A 1 126 ? 22.135 8.012 11.480 1.00 21.45 155 ILE A C 1
ATOM 1052 O O . ILE A 1 126 ? 22.308 8.367 10.319 1.00 20.10 155 ILE A O 1
ATOM 1057 N N . PHE A 1 127 ? 22.040 8.864 12.495 1.00 18.99 156 PHE A N 1
ATOM 1058 C CA . PHE A 1 127 ? 21.976 10.326 12.308 1.00 18.95 156 PHE A CA 1
ATOM 1059 C C . PHE A 1 127 ? 23.277 11.082 12.484 1.00 21.36 156 PHE A C 1
ATOM 1060 O O . PHE A 1 127 ? 23.256 12.300 12.490 1.00 22.91 156 PHE A O 1
ATOM 1068 N N . LEU A 1 128 ? 24.407 10.370 12.570 1.00 21.60 157 LEU A N 1
ATOM 1069 C CA . LEU A 1 128 ? 25.731 11.005 12.618 1.00 27.03 157 LEU A CA 1
ATOM 1070 C C . LEU A 1 128 ? 26.015 11.689 11.272 1.00 28.09 157 LEU A C 1
ATOM 1071 O O . LEU A 1 128 ? 25.854 11.055 10.240 1.00 26.96 157 LEU A O 1
ATOM 1076 N N . ASN A 1 129 ? 26.426 12.964 11.298 1.00 32.33 158 ASN A N 1
ATOM 1077 C CA . ASN A 1 129 ? 26.874 13.708 10.089 1.00 34.42 158 ASN A CA 1
ATOM 1078 C C . ASN A 1 129 ? 25.918 13.652 8.884 1.00 33.47 158 ASN A C 1
ATOM 1079 O O . ASN A 1 129 ? 26.307 13.260 7.780 1.00 36.76 158 ASN A O 1
ATOM 1084 N N . VAL A 1 130 ? 24.657 14.015 9.119 1.00 28.64 159 VAL A N 1
ATOM 1085 C CA . VAL A 1 130 ? 23.702 14.199 8.021 1.00 30.11 159 VAL A CA 1
ATOM 1086 C C . VAL A 1 130 ? 24.234 15.309 7.064 1.00 32.01 159 VAL A C 1
ATOM 1087 O O . VAL A 1 130 ? 24.621 16.380 7.516 1.00 35.61 159 VAL A O 1
ATOM 1091 N N . LYS A 1 131 ? 24.270 15.011 5.765 1.00 35.51 160 LYS A N 1
ATOM 1092 C CA . LYS A 1 131 ? 24.752 15.948 4.724 1.00 43.30 160 LYS A CA 1
ATOM 1093 C C . LYS A 1 131 ? 23.664 16.178 3.676 1.00 44.72 160 LYS A C 1
ATOM 1094 O O . LYS A 1 131 ? 22.958 15.236 3.265 1.00 37.93 160 LYS A O 1
ATOM 1104 N N . GLU B 1 4 ? 14.838 -11.223 1.053 1.00 35.53 33 GLU B N 1
ATOM 1105 C CA . GLU B 1 4 ? 14.673 -10.714 2.436 1.00 35.35 33 GLU B CA 1
ATOM 1106 C C . GLU B 1 4 ? 13.361 -11.250 3.023 1.00 28.79 33 GLU B C 1
ATOM 1107 O O . GLU B 1 4 ? 12.332 -11.089 2.344 1.00 25.89 33 GLU B O 1
ATOM 1113 N N . ILE B 1 5 ? 13.385 -11.782 4.269 1.00 21.54 34 ILE B N 1
ATOM 1114 C CA . ILE B 1 5 ? 12.169 -12.243 4.960 1.00 20.62 34 ILE B CA 1
ATOM 1115 C C . ILE B 1 5 ? 11.370 -11.021 5.351 1.00 19.78 34 ILE B C 1
ATOM 1116 O O . ILE B 1 5 ? 11.874 -10.138 6.071 1.00 18.74 34 ILE B O 1
ATOM 1121 N N . SER B 1 6 ? 10.127 -10.968 4.886 1.00 16.61 35 SER B N 1
ATOM 1122 C CA . SER B 1 6 ? 9.229 -9.859 5.215 1.00 17.18 35 SER B CA 1
ATOM 1123 C C . SER B 1 6 ? 8.381 -10.169 6.423 1.00 16.49 35 SER B C 1
ATOM 1124 O O . SER B 1 6 ? 8.046 -9.243 7.177 1.00 19.04 35 SER B O 1
ATOM 1127 N N . SER B 1 7 ? 7.968 -11.432 6.578 1.00 15.80 36 SER B N 1
ATOM 1128 C CA . SER B 1 7 ? 7.131 -11.834 7.720 1.00 16.57 36 SER B CA 1
ATOM 1129 C C . SER B 1 7 ? 7.206 -13.328 7.956 1.00 16.54 36 SER B C 1
ATOM 1130 O O . SER B 1 7 ? 7.522 -14.083 7.022 1.00 14.98 36 SER B O 1
ATOM 1133 N N . LEU B 1 8 ? 6.925 -13.742 9.197 1.00 16.48 37 LEU B N 1
ATOM 1134 C CA . LEU B 1 8 ? 6.699 -15.153 9.553 1.00 16.38 37 LEU B CA 1
ATOM 1135 C C . LEU B 1 8 ? 5.263 -15.308 9.981 1.00 18.66 37 LEU B C 1
ATOM 1136 O O . LEU B 1 8 ? 4.763 -14.474 10.728 1.00 20.35 37 LEU B O 1
ATOM 1141 N N . SER B 1 9 ? 4.619 -16.369 9.525 1.00 16.41 38 SER B N 1
ATOM 1142 C CA . SER B 1 9 ? 3.231 -16.677 9.906 1.00 17.69 38 SER B CA 1
ATOM 1143 C C . SER B 1 9 ? 3.188 -17.642 11.090 1.00 16.18 38 SER B C 1
ATOM 1144 O O . SER B 1 9 ? 2.279 -17.567 11.903 1.00 15.07 38 SER B O 1
ATOM 1147 N N . SER B 1 10 ? 4.181 -18.526 11.180 1.00 13.41 39 SER B N 1
ATOM 1148 C CA . SER B 1 10 ? 4.284 -19.476 12.294 1.00 13.71 39 SER B CA 1
ATOM 1149 C C . SER B 1 10 ? 5.654 -20.148 12.301 1.00 12.33 39 SER B C 1
ATOM 1150 O O . SER B 1 10 ? 6.394 -20.049 11.312 1.00 12.80 39 SER B O 1
ATOM 1153 N N . ILE B 1 11 ? 5.951 -20.829 13.406 1.00 12.36 40 ILE B N 1
ATOM 1154 C CA . ILE B 1 11 ? 7.092 -21.734 13.484 1.00 12.22 40 ILE B CA 1
ATOM 1155 C C . ILE B 1 11 ? 6.604 -23.083 14.013 1.00 13.35 40 ILE B C 1
ATOM 1156 O O . ILE B 1 11 ? 6.178 -23.171 15.146 1.00 14.97 40 ILE B O 1
ATOM 1161 N N . ASP B 1 12 ? 6.678 -24.122 13.190 1.00 12.80 41 ASP B N 1
ATOM 1162 C CA . ASP B 1 12 ? 6.381 -25.486 13.641 1.00 13.53 41 ASP B CA 1
ATOM 1163 C C . ASP B 1 12 ? 7.584 -26.000 14.427 1.00 12.85 41 ASP B C 1
ATOM 1164 O O . ASP B 1 12 ? 8.725 -25.803 13.998 1.00 12.78 41 ASP B O 1
ATOM 1169 N N . VAL B 1 13 ? 7.316 -26.648 15.562 1.00 12.35 42 VAL B N 1
ATOM 1170 C CA . VAL B 1 13 ? 8.355 -27.085 16.486 1.00 13.14 42 VAL B CA 1
ATOM 1171 C C . VAL B 1 13 ? 8.270 -28.606 16.647 1.00 12.94 42 VAL B C 1
ATOM 1172 O O . VAL B 1 13 ? 7.197 -29.159 16.923 1.00 12.71 42 VAL B O 1
ATOM 1176 N N . PHE B 1 14 ? 9.415 -29.256 16.498 1.00 13.96 43 PHE B N 1
ATOM 1177 C CA . PHE B 1 14 ? 9.559 -30.718 16.518 1.00 13.20 43 PHE B CA 1
ATOM 1178 C C . PHE B 1 14 ? 10.656 -31.135 17.486 1.00 12.60 43 PHE B C 1
ATOM 1179 O O . PHE B 1 14 ? 11.581 -30.350 17.749 1.00 14.26 43 PHE B O 1
ATOM 1187 N N . LYS B 1 15 ? 10.573 -32.371 17.977 1.00 14.62 44 LYS B N 1
ATOM 1188 C CA . LYS B 1 15 ? 11.561 -32.900 18.898 1.00 15.80 44 LYS B CA 1
ATOM 1189 C C . LYS B 1 15 ? 12.900 -33.063 18.194 1.00 14.67 44 LYS B C 1
ATOM 1190 O O . LYS B 1 15 ? 12.956 -33.565 17.080 1.00 16.50 44 LYS B O 1
ATOM 1196 N N . PHE B 1 16 ? 13.974 -32.620 18.840 1.00 15.38 45 PHE B N 1
ATOM 1197 C CA . PHE B 1 16 ? 15.324 -32.736 18.286 1.00 15.43 45 PHE B CA 1
ATOM 1198 C C . PHE B 1 16 ? 15.753 -34.190 18.463 1.00 16.25 45 PHE B C 1
ATOM 1199 O O . PHE B 1 16 ? 16.204 -34.571 19.540 1.00 19.73 45 PHE B O 1
ATOM 1207 N N . ASN B 1 17 ? 15.599 -35.019 17.426 1.00 14.61 46 ASN B N 1
ATOM 1208 C CA . ASN B 1 17 ? 15.921 -36.466 17.522 1.00 15.61 46 ASN B CA 1
ATOM 1209 C C . ASN B 1 17 ? 16.995 -36.935 16.530 1.00 16.23 46 ASN B C 1
ATOM 1210 O O . ASN B 1 17 ? 17.185 -38.136 16.345 1.00 17.30 46 ASN B O 1
ATOM 1215 N N . SER B 1 18 ? 17.658 -35.988 15.870 1.00 17.20 47 SER B N 1
ATOM 1216 C CA . SER B 1 18 ? 18.648 -36.291 14.838 1.00 17.44 47 SER B CA 1
ATOM 1217 C C . SER B 1 18 ? 19.442 -35.042 14.504 1.00 17.40 47 SER B C 1
ATOM 1218 O O . SER B 1 18 ? 18.921 -33.938 14.603 1.00 16.72 47 SER B O 1
ATOM 1221 N N . PHE B 1 19 ? 20.709 -35.231 14.124 1.00 19.34 48 PHE B N 1
ATOM 1222 C CA . PHE B 1 19 ? 21.542 -34.150 13.558 1.00 18.27 48 PHE B CA 1
ATOM 1223 C C . PHE B 1 19 ? 21.613 -34.214 12.021 1.00 18.73 48 PHE B C 1
ATOM 1224 O O . PHE B 1 19 ? 22.345 -33.429 11.422 1.00 18.53 48 PHE B O 1
ATOM 1232 N N . SER B 1 2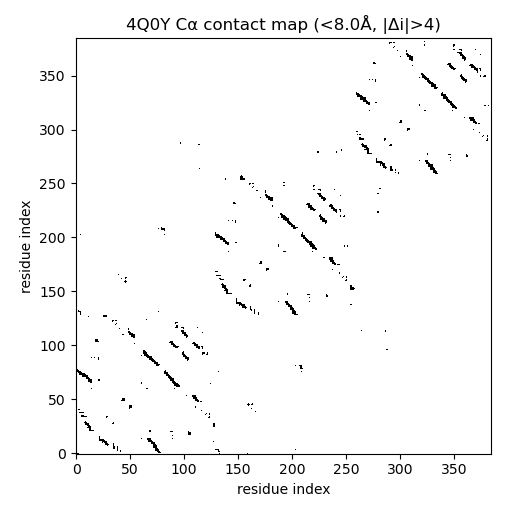0 ? 20.899 -35.153 11.387 1.00 16.69 49 SER B N 1
ATOM 1233 C CA . SER B 1 20 ? 20.987 -35.376 9.940 1.00 18.14 49 SER B CA 1
ATOM 1234 C C . SER B 1 20 ? 19.657 -35.377 9.179 1.00 19.82 49 SER B C 1
ATOM 1235 O O . SER B 1 20 ? 19.649 -35.173 7.962 1.00 19.59 49 SER B O 1
ATOM 1238 N N . LYS B 1 21 ? 18.561 -35.666 9.873 1.00 16.32 50 LYS B N 1
ATOM 1239 C CA . LYS B 1 21 ? 17.245 -35.808 9.281 1.00 16.83 50 LYS B CA 1
ATOM 1240 C C . LYS B 1 21 ? 16.277 -34.917 10.047 1.00 16.06 50 LYS B C 1
ATOM 1241 O O . LYS B 1 21 ? 16.255 -34.981 11.268 1.00 17.78 50 LYS B O 1
ATOM 1247 N N . PHE B 1 22 ? 15.517 -34.081 9.350 1.00 14.64 51 PHE B N 1
ATOM 1248 C CA . PHE B 1 22 ? 14.554 -33.197 10.004 1.00 13.18 51 PHE B CA 1
ATOM 1249 C C . PHE B 1 22 ? 13.404 -34.027 10.627 1.00 12.13 51 PHE B C 1
ATOM 1250 O O . PHE B 1 22 ? 12.840 -34.882 10.005 1.00 13.52 51 PHE B O 1
ATOM 1258 N N . SER B 1 23 ? 13.035 -33.671 11.836 1.00 14.50 52 SER B N 1
ATOM 1259 C CA . SER B 1 23 ? 12.215 -34.475 12.716 1.00 13.79 52 SER B CA 1
ATOM 1260 C C . SER B 1 23 ? 10.779 -34.376 12.278 1.00 14.04 52 SER B C 1
ATOM 1261 O O . SER B 1 23 ? 10.358 -33.306 11.845 1.00 14.90 52 SER B O 1
ATOM 1264 N N . ASN B 1 24 ? 10.054 -35.496 12.418 1.00 15.75 53 ASN B N 1
ATOM 1265 C CA . ASN B 1 24 ? 8.599 -35.571 12.205 1.00 18.47 53 ASN B CA 1
ATOM 1266 C C . ASN B 1 24 ? 7.835 -35.815 13.501 1.00 17.26 53 ASN B C 1
ATOM 1267 O O . ASN B 1 24 ? 6.641 -36.168 13.449 1.00 17.82 53 ASN B O 1
ATOM 1272 N N . ASP B 1 25 ? 8.503 -35.623 14.642 1.00 16.46 54 ASP B N 1
ATOM 1273 C CA . ASP B 1 25 ? 7.889 -35.801 15.982 1.00 16.58 54 ASP B CA 1
ATOM 1274 C C . ASP B 1 25 ? 7.464 -34.413 16.474 1.00 14.66 54 ASP B C 1
ATOM 1275 O O . ASP B 1 25 ? 8.227 -33.698 17.109 1.00 15.17 54 ASP B O 1
ATOM 1280 N N . LYS B 1 26 ? 6.231 -34.028 16.144 1.00 15.52 55 LYS B N 1
ATOM 1281 C CA . LYS B 1 26 ? 5.787 -32.638 16.349 1.00 17.11 55 LYS B CA 1
ATOM 1282 C C . LYS B 1 26 ? 5.461 -32.370 17.808 1.00 17.79 55 LYS B C 1
ATOM 1283 O O . LYS B 1 26 ? 4.772 -33.180 18.451 1.00 17.86 55 LYS B O 1
ATOM 1289 N N . ILE B 1 27 ? 5.946 -31.239 18.312 1.00 17.12 56 ILE B N 1
ATOM 1290 C CA . ILE B 1 27 ? 5.712 -30.776 19.693 1.00 20.45 56 ILE B CA 1
ATOM 1291 C C . ILE B 1 27 ? 4.656 -29.684 19.739 1.00 24.77 56 ILE B C 1
ATOM 1292 O O . ILE B 1 27 ? 3.791 -29.700 20.613 1.00 26.95 56 ILE B O 1
ATOM 1297 N N . GLY B 1 28 ? 4.748 -28.711 18.848 1.00 20.06 57 GLY B N 1
ATOM 1298 C CA . GLY B 1 28 ? 3.797 -27.613 18.862 1.00 17.85 57 GLY B CA 1
ATOM 1299 C C . GLY B 1 28 ? 4.068 -26.602 17.778 1.00 16.94 57 GLY B C 1
ATOM 1300 O O . GLY B 1 28 ? 4.850 -26.864 16.849 1.00 13.52 57 GLY B O 1
ATOM 1301 N N A VAL B 1 29 ? 3.435 -25.443 17.912 0.50 16.92 58 VAL B N 1
ATOM 1302 N N B VAL B 1 29 ? 3.375 -25.461 17.864 0.50 16.97 58 VAL B N 1
ATOM 1303 C CA A VAL B 1 29 ? 3.563 -24.374 16.936 0.50 15.95 58 VAL B CA 1
ATOM 1304 C CA B VAL B 1 29 ? 3.497 -24.366 16.901 0.50 16.25 58 VAL B CA 1
ATOM 1305 C C A VAL B 1 29 ? 3.553 -23.046 17.666 0.50 15.47 58 VAL B C 1
ATOM 1306 C C B VAL B 1 29 ? 3.522 -23.031 17.641 0.50 15.75 58 VAL B C 1
ATOM 1307 O O A VAL B 1 29 ? 2.818 -22.888 18.651 0.50 16.32 58 VAL B O 1
ATOM 1308 O O B VAL B 1 29 ? 2.739 -22.833 18.585 0.50 16.71 58 VAL B O 1
ATOM 1315 N N . ILE B 1 30 ? 4.413 -22.133 17.207 1.00 14.88 59 ILE B N 1
ATOM 1316 C CA . ILE B 1 30 ? 4.514 -20.765 17.718 1.00 13.99 59 ILE B CA 1
ATOM 1317 C C . ILE B 1 30 ? 3.769 -19.863 16.738 1.00 13.91 59 ILE B C 1
ATOM 1318 O O . ILE B 1 30 ? 4.108 -19.810 15.561 1.00 15.41 59 ILE B O 1
ATOM 1323 N N . TYR B 1 31 ? 2.756 -19.162 17.241 1.00 14.24 60 TYR B N 1
ATOM 1324 C CA A TYR B 1 31 ? 1.937 -18.205 16.465 0.60 14.88 60 TYR B CA 1
ATOM 1325 C CA B TYR B 1 31 ? 1.984 -18.217 16.419 0.40 14.84 60 TYR B CA 1
ATOM 1326 C C . TYR B 1 31 ? 2.022 -16.771 16.946 1.00 15.31 60 TYR B C 1
ATOM 1327 O O . TYR B 1 31 ? 1.548 -15.853 16.254 1.00 14.69 60 TYR B O 1
ATOM 1344 N N . ASP B 1 32 ? 2.613 -16.551 18.130 1.00 14.77 61 ASP B N 1
ATOM 1345 C CA . ASP B 1 32 ? 2.611 -15.236 18.771 1.00 16.63 61 ASP B CA 1
ATOM 1346 C C . ASP B 1 32 ? 3.353 -14.192 17.930 1.00 14.93 61 ASP B C 1
ATOM 1347 O O . ASP B 1 32 ? 4.530 -14.388 17.588 1.00 14.88 61 ASP B O 1
ATOM 1352 N N . GLU B 1 33 ? 2.659 -13.097 17.597 1.00 15.69 62 GLU B N 1
ATOM 1353 C CA . GLU B 1 33 ? 3.236 -12.045 16.737 1.00 16.81 62 GLU B CA 1
ATOM 1354 C C . GLU B 1 33 ? 4.600 -11.507 17.210 1.00 16.64 62 GLU B C 1
ATOM 1355 O O . GLU B 1 33 ? 5.548 -11.389 16.402 1.00 16.76 62 GLU B O 1
ATOM 1361 N N . GLU B 1 34 ? 4.716 -11.243 18.507 1.00 16.34 63 GLU B N 1
ATOM 1362 C CA . GLU B 1 34 ? 5.963 -10.746 19.082 1.00 18.88 63 GLU B CA 1
ATOM 1363 C C . GLU B 1 34 ? 7.119 -11.756 18.999 1.00 16.81 63 GLU B C 1
ATOM 1364 O O . GLU B 1 34 ? 8.249 -11.366 18.681 1.00 16.87 63 GLU B O 1
ATOM 1370 N N . LYS B 1 35 ? 6.853 -13.036 19.271 1.00 16.41 64 LYS B N 1
ATOM 1371 C CA . LYS B 1 35 ? 7.891 -14.074 19.163 1.00 15.52 64 LYS B CA 1
ATOM 1372 C C . LYS B 1 35 ? 8.348 -14.243 17.706 1.00 14.57 64 LYS B C 1
ATOM 1373 O O . LYS B 1 35 ? 9.553 -14.319 17.431 1.00 14.02 64 LYS B O 1
ATOM 1379 N N . LEU B 1 36 ? 7.382 -14.237 16.790 1.00 14.48 65 LEU B N 1
ATOM 1380 C CA . LEU B 1 36 ? 7.674 -14.360 15.353 1.00 12.89 65 LEU B CA 1
ATOM 1381 C C . LEU B 1 36 ? 8.500 -13.180 14.838 1.00 13.46 65 LEU B C 1
ATOM 1382 O O . LEU B 1 36 ? 9.489 -13.385 14.086 1.00 13.27 65 LEU B O 1
ATOM 1387 N N . SER B 1 37 ? 8.130 -11.972 15.260 1.00 14.15 66 SER B N 1
ATOM 1388 C CA . SER B 1 37 ? 8.872 -10.743 14.899 1.00 15.42 66 SER B CA 1
ATOM 1389 C C . SER B 1 37 ? 10.327 -10.804 15.390 1.00 15.55 66 SER B C 1
ATOM 1390 O O . SER B 1 37 ? 11.245 -10.530 14.624 1.00 14.49 66 SER B O 1
ATOM 1393 N N . LYS B 1 38 ? 10.525 -11.233 16.643 1.00 15.03 67 LYS B N 1
ATOM 1394 C CA . LYS B 1 38 ? 11.880 -11.389 17.175 1.00 15.44 67 LYS B CA 1
ATOM 1395 C C . LYS B 1 38 ? 12.709 -12.441 16.412 1.00 13.97 67 LYS B C 1
ATOM 1396 O O . LYS B 1 38 ? 13.902 -12.205 16.096 1.00 15.39 67 LYS B O 1
ATOM 1402 N N . PHE B 1 39 ? 12.087 -13.554 16.037 1.00 13.04 68 PHE B N 1
ATOM 1403 C CA . PHE B 1 39 ? 12.804 -14.591 15.249 1.00 12.97 68 PHE B CA 1
ATOM 1404 C C . PHE B 1 39 ? 13.134 -14.105 13.834 1.00 12.58 68 PHE B C 1
ATOM 1405 O O . PHE B 1 39 ? 14.223 -14.374 13.322 1.00 12.31 68 PHE B O 1
ATOM 1413 N N . LYS B 1 40 ? 12.223 -13.350 13.226 1.00 14.01 69 LYS B N 1
ATOM 1414 C CA . LYS B 1 40 ? 12.474 -12.740 11.900 1.00 14.02 69 LYS B CA 1
ATOM 1415 C C . LYS B 1 40 ? 13.747 -11.904 11.920 1.00 13.52 69 LYS B C 1
ATOM 1416 O O . LYS B 1 40 ? 14.573 -11.998 11.011 1.00 15.28 69 LYS B O 1
ATOM 1422 N N . VAL B 1 41 ? 13.863 -11.047 12.930 1.00 15.26 70 VAL B N 1
ATOM 1423 C CA . VAL B 1 41 ? 14.985 -10.128 13.046 1.00 17.60 70 VAL B CA 1
ATOM 1424 C C . VAL B 1 41 ? 16.310 -10.910 13.108 1.00 16.81 70 VAL B C 1
ATOM 1425 O O . VAL B 1 41 ? 17.256 -10.579 12.393 1.00 18.32 70 VAL B O 1
ATOM 1429 N N . ILE B 1 42 ? 16.344 -11.973 13.919 1.00 17.09 71 ILE B N 1
ATOM 1430 C CA . ILE B 1 42 ? 17.528 -12.857 13.982 1.00 17.52 71 ILE B CA 1
ATOM 1431 C C . ILE B 1 42 ? 17.838 -13.464 12.610 1.00 16.85 71 ILE B C 1
ATOM 1432 O O . ILE B 1 42 ? 18.985 -13.365 12.143 1.00 17.03 71 ILE B O 1
ATOM 1445 N N . ASN B 1 44 ? 17.019 -12.504 9.596 1.00 15.36 73 ASN B N 1
ATOM 1446 C CA . ASN B 1 44 ? 17.503 -11.482 8.646 1.00 15.97 73 ASN B CA 1
ATOM 1447 C C . ASN B 1 44 ? 18.871 -10.862 8.990 1.00 18.37 73 ASN B C 1
ATOM 1448 O O . ASN B 1 44 ? 19.401 -10.090 8.189 1.00 20.54 73 ASN B O 1
ATOM 1453 N N . SER B 1 45 ? 19.408 -11.162 10.169 1.00 17.37 74 SER B N 1
ATOM 1454 C CA . SER B 1 45 ? 20.660 -10.581 10.612 1.00 18.73 74 SER B CA 1
ATOM 1455 C C . SER B 1 45 ? 21.794 -11.603 10.774 1.00 17.08 74 SER B C 1
ATOM 1456 O O . SER B 1 45 ? 22.879 -11.227 11.253 1.00 18.90 74 SER B O 1
ATOM 1459 N N . LEU B 1 46 ? 21.617 -12.821 10.250 1.00 17.02 75 LEU B N 1
ATOM 1460 C CA . LEU B 1 46 ? 22.634 -13.879 10.398 1.00 19.43 75 LEU B CA 1
ATOM 1461 C C . LEU B 1 46 ? 24.000 -13.506 9.839 1.00 20.31 75 LEU B C 1
ATOM 1462 O O . LEU B 1 46 ? 25.004 -13.845 10.447 1.00 19.47 75 LEU B O 1
ATOM 1467 N N . ASP B 1 47 ? 24.034 -12.796 8.710 1.00 21.83 76 ASP B N 1
ATOM 1468 C CA . ASP B 1 47 ? 25.302 -12.413 8.044 1.00 25.14 76 ASP B CA 1
ATOM 1469 C C . ASP B 1 47 ? 25.730 -10.966 8.272 1.00 26.86 76 ASP B C 1
ATOM 1470 O O . ASP B 1 47 ? 26.790 -10.550 7.761 1.00 28.17 76 ASP B O 1
ATOM 1475 N N . THR B 1 48 ? 24.949 -10.194 9.029 1.00 24.77 77 THR B N 1
ATOM 1476 C CA . THR B 1 48 ? 25.191 -8.750 9.209 1.00 27.87 77 THR B CA 1
ATOM 1477 C C . THR B 1 48 ? 25.220 -8.267 10.660 1.00 32.15 77 THR B C 1
ATOM 1478 O O . THR B 1 48 ? 25.224 -7.057 10.890 1.00 45.45 77 THR B O 1
ATOM 1482 N N . SER B 1 49 ? 25.281 -9.176 11.629 1.00 26.00 78 SER B N 1
ATOM 1483 C CA . SER B 1 49 ? 25.258 -8.813 13.049 1.00 27.11 78 SER B CA 1
ATOM 1484 C C . SER B 1 49 ? 26.614 -9.127 13.684 1.00 25.14 78 SER B C 1
ATOM 1485 O O . SER B 1 49 ? 27.199 -10.156 13.402 1.00 26.63 78 SER B O 1
ATOM 1488 N N . GLU B 1 50 ? 27.098 -8.240 14.554 1.00 27.26 79 GLU B N 1
ATOM 1489 C CA . GLU B 1 50 ? 28.302 -8.512 15.360 1.00 29.11 79 GLU B CA 1
ATOM 1490 C C . GLU B 1 50 ? 28.103 -9.651 16.367 1.00 28.31 79 GLU B C 1
ATOM 1491 O O . GLU B 1 50 ? 29.079 -10.282 16.758 1.00 29.14 79 GLU B O 1
ATOM 1497 N N . GLY B 1 51 ? 26.854 -9.938 16.740 1.00 22.74 80 GLY B N 1
ATOM 1498 C CA . GLY B 1 51 ? 26.520 -11.021 17.691 1.00 24.65 80 GLY B CA 1
ATOM 1499 C C . GLY B 1 51 ? 26.220 -12.385 17.087 1.00 22.64 80 GLY B C 1
ATOM 1500 O O . GLY B 1 51 ? 25.718 -13.266 17.791 1.00 23.88 80 GLY B O 1
ATOM 1501 N N . ILE B 1 52 ? 26.397 -12.534 15.767 1.00 18.79 81 ILE B N 1
ATOM 1502 C CA . ILE B 1 52 ? 26.118 -13.797 15.065 1.00 17.76 81 ILE B CA 1
ATOM 1503 C C . ILE B 1 52 ? 27.342 -14.051 14.167 1.00 18.53 81 ILE B C 1
ATOM 1504 O O . ILE B 1 52 ? 27.908 -13.109 13.589 1.00 19.14 81 ILE B O 1
ATOM 1509 N N . LYS B 1 53 ? 27.779 -15.303 14.113 1.00 17.04 82 LYS B N 1
ATOM 1510 C CA . LYS B 1 53 ? 28.958 -15.678 13.300 1.00 17.84 82 LYS B CA 1
ATOM 1511 C C . LYS B 1 53 ? 28.687 -16.975 12.570 1.00 17.12 82 LYS B C 1
ATOM 1512 O O . LYS B 1 53 ? 28.243 -17.943 13.195 1.00 15.97 82 LYS B O 1
ATOM 1518 N N . LYS B 1 54 ? 28.972 -16.993 11.259 1.00 17.59 83 LYS B N 1
ATOM 1519 C CA . LYS B 1 54 ? 28.961 -18.247 10.481 1.00 17.73 83 LYS B CA 1
ATOM 1520 C C . LYS B 1 54 ? 30.108 -19.144 10.943 1.00 19.10 83 LYS B C 1
ATOM 1521 O O . LYS B 1 54 ? 31.249 -18.701 11.063 1.00 18.71 83 LYS B O 1
ATOM 1527 N N . ILE B 1 55 ? 29.812 -20.413 11.180 1.00 18.30 84 ILE B N 1
ATOM 1528 C CA . ILE B 1 55 ? 30.794 -21.359 11.731 1.00 19.65 84 ILE B CA 1
ATOM 1529 C C . ILE B 1 55 ? 30.604 -22.720 11.102 1.00 18.49 84 ILE B C 1
ATOM 1530 O O . ILE B 1 55 ? 29.551 -22.996 10.511 1.00 18.40 84 ILE B O 1
ATOM 1535 N N . GLU B 1 56 ? 31.573 -23.601 11.304 1.00 19.28 85 GLU B N 1
ATOM 1536 C CA . GLU B 1 56 ? 31.385 -24.972 10.848 1.00 20.64 85 GLU B CA 1
ATOM 1537 C C . GLU B 1 56 ? 30.338 -25.634 11.763 1.00 19.74 85 GLU B C 1
ATOM 1538 O O . GLU B 1 56 ? 30.157 -25.222 12.907 1.00 19.14 85 GLU B O 1
ATOM 1544 N N . VAL B 1 57 ? 29.662 -26.651 11.258 1.00 19.28 86 VAL B N 1
ATOM 1545 C CA . VAL B 1 57 ? 28.630 -27.334 12.037 1.00 19.93 86 VAL B CA 1
ATOM 1546 C C . VAL B 1 57 ? 29.311 -27.938 13.301 1.00 18.23 86 VAL B C 1
ATOM 1547 O O . VAL B 1 57 ? 30.345 -28.562 13.170 1.00 19.15 86 VAL B O 1
ATOM 1551 N N . PRO B 1 58 ? 28.765 -27.687 14.501 1.00 19.88 87 PRO B N 1
ATOM 1552 C CA . PRO B 1 58 ? 29.326 -28.282 15.712 1.00 20.67 87 PRO B CA 1
ATOM 1553 C C . PRO B 1 58 ? 28.913 -29.775 15.762 1.00 22.01 87 PRO B C 1
ATOM 1554 O O . PRO B 1 58 ? 27.888 -30.125 16.363 1.00 21.35 87 PRO B O 1
ATOM 1558 N N . LYS B 1 59 ? 29.715 -30.639 15.142 1.00 24.84 88 LYS B N 1
ATOM 1559 C CA . LYS B 1 59 ? 29.333 -32.053 14.933 1.00 24.22 88 LYS B CA 1
ATOM 1560 C C . LYS B 1 59 ? 29.232 -32.847 16.230 1.00 23.68 88 LYS B C 1
ATOM 1561 O O . LYS B 1 59 ? 28.547 -33.873 16.238 1.00 23.10 88 LYS B O 1
ATOM 1567 N N . ASP B 1 60 ? 29.904 -32.395 17.292 1.00 21.18 89 ASP B N 1
ATOM 1568 C CA . ASP B 1 60 ? 29.886 -33.095 18.594 1.00 22.34 89 ASP B CA 1
ATOM 1569 C C . ASP B 1 60 ? 28.936 -32.449 19.606 1.00 21.29 89 ASP B C 1
ATOM 1570 O O . ASP B 1 60 ? 28.940 -32.812 20.788 1.00 21.40 89 ASP B O 1
ATOM 1575 N N . ALA B 1 61 ? 28.104 -31.525 19.148 1.00 19.88 90 ALA B N 1
ATOM 1576 C CA . ALA B 1 61 ? 27.131 -30.885 20.021 1.00 19.42 90 ALA B CA 1
ATOM 1577 C C . ALA B 1 61 ? 26.130 -31.948 20.398 1.00 19.88 90 ALA B C 1
ATOM 1578 O O . ALA B 1 61 ? 25.891 -32.900 19.642 1.00 20.95 90 ALA B O 1
ATOM 1580 N N . ASN B 1 62 ? 25.589 -31.801 21.594 1.00 22.89 91 ASN B N 1
ATOM 1581 C CA . ASN B 1 62 ? 24.454 -32.592 21.988 1.00 22.18 91 ASN B CA 1
ATOM 1582 C C . ASN B 1 62 ? 23.444 -31.750 22.716 1.00 21.90 91 ASN B C 1
A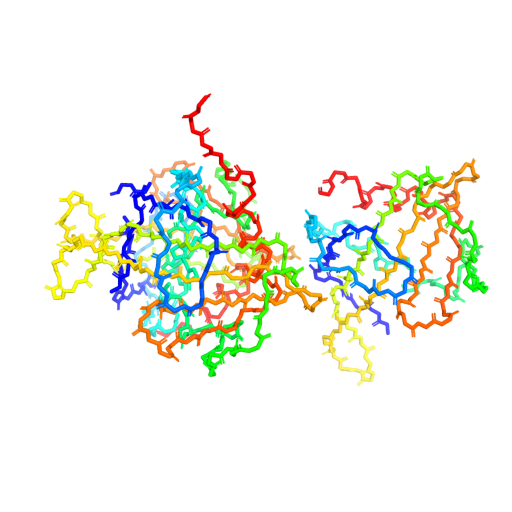TOM 1583 O O . ASN B 1 62 ? 23.742 -30.738 23.395 1.00 23.04 91 ASN B O 1
ATOM 1588 N N . ILE B 1 63 ? 22.250 -32.299 22.668 1.00 22.22 92 ILE B N 1
ATOM 1589 C CA . ILE B 1 63 ? 21.093 -31.554 23.103 1.00 21.06 92 ILE B CA 1
ATOM 1590 C C . ILE B 1 63 ? 21.026 -31.310 24.605 1.00 21.66 92 ILE B C 1
ATOM 1591 O O . ILE B 1 63 ? 20.514 -30.278 25.029 1.00 23.02 92 ILE B O 1
ATOM 1596 N N . GLU B 1 64 ? 21.592 -32.215 25.396 1.00 19.05 93 GLU B N 1
ATOM 1597 C CA . GLU B 1 64 ? 21.579 -32.088 26.845 1.00 20.10 93 GLU B CA 1
ATOM 1598 C C . GLU B 1 64 ? 22.360 -30.883 27.353 1.00 20.00 93 GLU B C 1
ATOM 1599 O O . GLU B 1 64 ? 22.153 -30.462 28.488 1.00 20.47 93 GLU B O 1
ATOM 1605 N N . SER B 1 65 ? 23.268 -30.347 26.522 1.00 19.16 94 SER B N 1
ATOM 1606 C CA . SER B 1 65 ? 24.078 -29.181 26.863 1.00 20.12 94 SER B CA 1
ATOM 1607 C C . SER B 1 65 ? 23.335 -27.847 26.750 1.00 19.09 94 SER B C 1
ATOM 1608 O O . SER B 1 65 ? 23.870 -26.840 27.133 1.00 19.57 94 SER B O 1
ATOM 1611 N N . PHE B 1 66 ? 22.100 -27.851 26.258 1.00 18.24 95 PHE B N 1
ATOM 1612 C CA . PHE B 1 66 ? 21.343 -26.636 25.960 1.00 18.23 95 PHE B CA 1
ATOM 1613 C C . PHE B 1 66 ? 20.020 -26.577 26.719 1.00 18.79 95 PHE B C 1
ATOM 1614 O O . PHE B 1 66 ? 19.441 -27.612 27.057 1.00 18.47 95 PHE B O 1
ATOM 1622 N N . LYS B 1 67 ? 19.558 -25.358 26.998 1.00 18.96 96 LYS B N 1
ATOM 1623 C CA . LYS B 1 67 ? 18.254 -25.147 27.622 1.00 18.64 96 LYS B CA 1
ATOM 1624 C C . LYS B 1 67 ? 17.127 -25.682 26.745 1.00 17.31 96 LYS B C 1
ATOM 1625 O O . LYS B 1 67 ? 16.264 -26.421 27.242 1.00 18.27 96 LYS B O 1
ATOM 1631 N N . TYR B 1 68 ? 17.145 -25.326 25.461 1.00 15.84 97 TYR B N 1
ATOM 1632 C CA . TYR B 1 68 ? 16.161 -25.820 24.493 1.00 16.78 97 TYR B CA 1
ATOM 1633 C C . TYR B 1 68 ? 16.864 -26.372 23.283 1.00 16.29 97 TYR B C 1
ATOM 1634 O O . 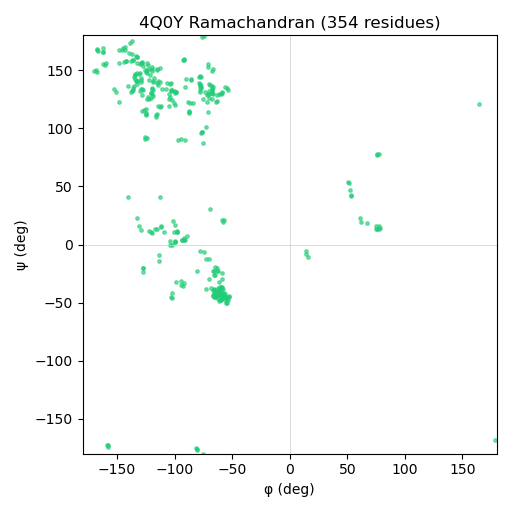TYR B 1 68 ? 17.893 -25.809 22.840 1.00 17.54 97 TYR B O 1
ATOM 1643 N N . SER B 1 69 ? 16.341 -27.483 22.787 1.00 15.41 98 SER B N 1
ATOM 1644 C CA A SER B 1 69 ? 16.807 -28.075 21.523 0.50 15.65 98 SER B CA 1
ATOM 1645 C CA B SER B 1 69 ? 16.801 -28.073 21.544 0.50 16.50 98 SER B CA 1
ATOM 164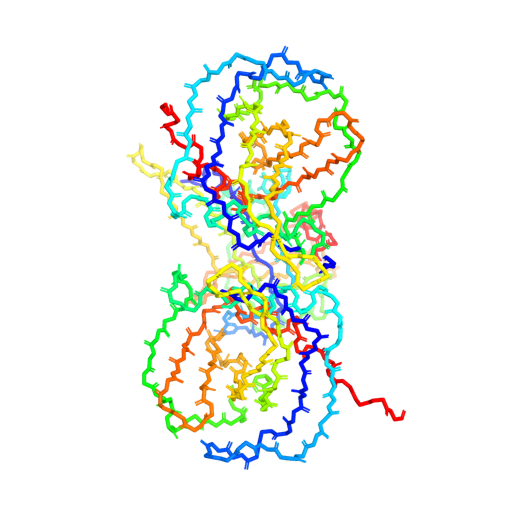6 C C . SER B 1 69 ? 15.572 -28.507 20.750 1.00 15.55 98 SER B C 1
ATOM 1647 O O . SER B 1 69 ? 14.776 -29.299 21.244 1.00 15.98 98 SER B O 1
ATOM 1652 N N . TYR B 1 70 ? 15.437 -27.970 19.550 1.00 13.15 99 TYR B N 1
ATOM 1653 C CA . TYR B 1 70 ? 14.300 -28.275 18.678 1.00 13.17 99 TYR B CA 1
ATOM 1654 C C . TYR B 1 70 ? 14.707 -28.320 17.222 1.00 12.94 99 TYR B C 1
ATOM 1655 O O . TYR B 1 70 ? 15.739 -27.767 16.820 1.00 14.30 99 TYR B O 1
ATOM 1664 N N . HIS B 1 71 ? 13.903 -29.036 16.428 1.00 10.38 100 HIS B N 1
ATOM 1665 C CA . HIS B 1 71 ? 13.897 -28.873 14.985 1.00 10.96 100 HIS B CA 1
ATOM 1666 C C . HIS B 1 71 ? 12.723 -27.970 14.727 1.00 11.25 100 HIS B C 1
ATOM 1667 O O . HIS B 1 71 ? 11.652 -28.206 15.263 1.00 13.99 100 HIS B O 1
ATOM 1674 N N . ILE B 1 72 ? 12.944 -26.927 13.923 1.00 10.25 101 ILE B N 1
ATOM 1675 C CA . ILE B 1 72 ? 11.939 -25.922 13.670 1.00 10.77 101 ILE B CA 1
ATOM 1676 C C . ILE B 1 72 ? 11.791 -25.613 12.191 1.00 10.93 101 ILE B C 1
ATOM 1677 O O . ILE B 1 72 ? 12.752 -25.666 11.408 1.00 11.29 101 ILE B O 1
ATOM 1682 N N . GLN B 1 73 ? 10.545 -25.282 11.830 1.00 12.18 102 GLN B N 1
ATOM 1683 C CA . GLN B 1 73 ? 10.160 -24.916 10.473 1.00 12.83 102 GLN B CA 1
ATOM 1684 C C . GLN B 1 73 ? 9.472 -23.563 10.550 1.00 12.02 102 GLN B C 1
ATOM 1685 O O . GLN B 1 73 ? 8.249 -23.509 10.768 1.00 12.87 102 GLN B O 1
ATOM 1691 N N . PRO B 1 74 ? 10.239 -22.470 10.380 1.00 12.39 103 PRO B N 1
ATOM 1692 C CA . PRO B 1 74 ? 9.608 -21.163 10.237 1.00 12.55 103 PRO B CA 1
ATOM 1693 C C . PRO B 1 74 ? 8.941 -21.067 8.874 1.00 13.08 103 PRO B C 1
ATOM 1694 O O . PRO B 1 74 ? 9.575 -21.386 7.849 1.00 14.42 103 PRO B O 1
ATOM 1698 N N . ASN B 1 75 ? 7.670 -20.681 8.883 1.00 13.05 104 ASN B N 1
ATOM 1699 C CA . ASN B 1 75 ? 6.866 -20.499 7.700 1.00 13.04 104 ASN B CA 1
ATOM 1700 C C . ASN B 1 75 ? 6.784 -19.010 7.451 1.00 13.22 104 ASN B C 1
ATOM 1701 O O . ASN B 1 75 ? 6.425 -18.244 8.348 1.00 14.42 104 ASN B O 1
ATOM 1706 N N . LEU B 1 76 ? 7.177 -18.594 6.257 1.00 15.07 105 LEU B N 1
ATOM 1707 C CA . LEU B 1 76 ? 7.466 -17.201 6.018 1.00 15.09 105 LEU B CA 1
ATOM 1708 C C . LEU B 1 76 ? 7.096 -16.693 4.646 1.00 14.59 105 LEU B C 1
ATOM 1709 O O . LEU B 1 76 ? 6.795 -17.465 3.725 1.00 13.30 105 LEU B O 1
ATOM 1714 N N . LYS B 1 77 ? 7.152 -15.383 4.528 1.00 13.74 106 LYS B N 1
ATOM 1715 C CA . LYS B 1 77 ? 7.066 -14.687 3.230 1.00 15.12 106 LYS B CA 1
ATOM 1716 C C . LYS B 1 77 ? 8.361 -13.952 3.041 1.00 16.19 106 LYS B C 1
ATOM 1717 O O . LYS B 1 77 ? 8.897 -13.412 4.023 1.00 16.26 106 LYS B O 1
ATOM 1723 N N . TYR B 1 78 ? 8.837 -13.910 1.792 1.00 14.96 107 TYR B N 1
ATOM 1724 C CA . TYR B 1 78 ? 10.004 -13.129 1.427 1.00 15.36 107 TYR B CA 1
ATOM 1725 C C . TYR B 1 78 ? 9.830 -12.364 0.139 1.00 16.28 107 TYR B C 1
ATOM 1726 O O . TYR B 1 78 ? 8.978 -12.696 -0.685 1.00 15.49 107 TYR B O 1
ATOM 1735 N N . VAL B 1 79 ? 10.648 -11.320 -0.024 1.00 16.79 108 VAL B N 1
ATOM 1736 C CA . VAL B 1 79 ? 10.595 -10.448 -1.170 1.00 18.18 108 VAL B CA 1
ATOM 1737 C C . VAL B 1 79 ? 11.808 -10.746 -2.049 1.00 19.66 108 VAL B C 1
ATOM 1738 O O . VAL B 1 79 ? 12.929 -10.835 -1.541 1.00 18.49 108 VAL B O 1
ATOM 1742 N N . GLU B 1 80 ? 11.552 -10.877 -3.339 1.00 19.84 109 GLU B N 1
ATOM 1743 C CA . GLU B 1 80 ? 12.580 -11.020 -4.369 1.00 23.11 109 GLU B CA 1
ATOM 1744 C C . GLU B 1 80 ? 12.047 -10.435 -5.672 1.00 24.10 109 GLU B C 1
ATOM 1745 O O . GLU B 1 80 ? 10.901 -10.704 -6.067 1.00 23.49 109 GLU B O 1
ATOM 1751 N N . ASP B 1 81 ? 12.849 -9.590 -6.317 1.00 24.46 110 ASP B N 1
ATOM 1752 C CA . ASP B 1 81 ? 12.471 -8.926 -7.544 1.00 26.79 110 ASP B CA 1
ATOM 1753 C C . ASP B 1 81 ? 11.121 -8.172 -7.427 1.00 24.75 110 ASP B C 1
ATOM 1754 O O . ASP B 1 81 ? 10.295 -8.229 -8.331 1.00 24.57 110 ASP B O 1
ATOM 1759 N N . ASN B 1 82 ? 10.911 -7.488 -6.294 1.00 22.97 111 ASN B N 1
ATOM 1760 C CA . ASN B 1 82 ? 9.671 -6.717 -6.028 1.00 22.76 111 ASN B CA 1
ATOM 1761 C C . ASN B 1 82 ? 8.368 -7.542 -5.989 1.00 21.08 111 ASN B C 1
ATOM 1762 O O . ASN B 1 82 ? 7.280 -6.986 -6.175 1.00 21.76 111 ASN B O 1
ATOM 1767 N N . ASN B 1 83 ? 8.519 -8.842 -5.787 1.00 20.22 112 ASN B N 1
ATOM 1768 C CA . ASN B 1 83 ? 7.429 -9.808 -5.624 1.00 21.03 112 ASN B CA 1
ATOM 1769 C C . ASN B 1 83 ? 7.489 -10.510 -4.279 1.00 18.81 112 ASN B C 1
ATOM 1770 O O . ASN B 1 83 ? 8.566 -10.734 -3.708 1.00 17.45 112 ASN B O 1
ATOM 1775 N N . VAL B 1 84 ? 6.330 -10.949 -3.781 1.00 17.83 113 VAL B N 1
ATOM 1776 C CA . VAL B 1 84 ? 6.251 -11.651 -2.511 1.00 16.37 113 VAL B CA 1
ATOM 1777 C C . VAL B 1 84 ? 6.104 -13.158 -2.790 1.00 15.74 113 VAL B C 1
ATOM 1778 O O . VAL B 1 84 ? 5.308 -13.545 -3.663 1.00 17.46 113 VAL B O 1
ATOM 1782 N N . TYR B 1 85 ? 6.891 -13.969 -2.098 1.00 15.21 114 TYR B N 1
ATOM 1783 C CA . TYR B 1 85 ? 6.822 -15.430 -2.157 1.00 15.10 114 TYR B CA 1
ATOM 1784 C C . TYR B 1 85 ? 6.650 -16.078 -0.794 1.00 14.18 114 TYR B C 1
ATOM 1785 O O . TYR B 1 85 ? 7.177 -15.581 0.212 1.00 14.08 114 TYR B O 1
ATOM 1794 N N . ASP B 1 86 ? 5.992 -17.227 -0.771 1.00 14.15 115 ASP B N 1
ATOM 1795 C CA . ASP B 1 86 ? 5.893 -18.061 0.403 1.00 14.99 115 ASP B CA 1
ATOM 1796 C C . ASP B 1 86 ? 7.053 -19.030 0.414 1.00 16.44 115 ASP B C 1
ATOM 1797 O O . ASP B 1 86 ? 7.438 -19.547 -0.631 1.00 16.97 115 ASP B O 1
ATOM 1802 N N . GLY B 1 87 ? 7.578 -19.284 1.599 1.00 15.34 116 GLY B N 1
ATOM 1803 C CA . GLY B 1 87 ? 8.688 -20.196 1.771 1.00 15.49 116 GLY B CA 1
ATOM 1804 C C . GLY B 1 87 ? 8.762 -20.727 3.188 1.00 16.14 116 GLY B C 1
ATOM 1805 O O . GLY B 1 87 ? 7.893 -20.470 4.018 1.00 13.60 116 GLY B O 1
ATOM 1806 N N . TYR B 1 88 ? 9.845 -21.448 3.452 1.00 14.37 117 TYR B N 1
ATOM 1807 C CA . TYR B 1 88 ? 10.152 -21.954 4.776 1.00 13.69 117 TYR B CA 1
ATOM 1808 C C . TYR B 1 88 ? 11.613 -22.350 4.862 1.00 13.98 117 TYR B C 1
ATOM 1809 O O . TYR B 1 88 ? 12.313 -22.462 3.832 1.00 16.07 117 TYR B O 1
ATOM 1818 N N . PHE B 1 89 ? 12.062 -22.546 6.092 1.00 13.89 118 PHE B N 1
ATOM 1819 C CA . PHE B 1 89 ? 13.372 -23.147 6.370 1.00 15.60 118 PHE B CA 1
ATOM 1820 C C . PHE B 1 89 ? 13.158 -24.371 7.241 1.00 15.71 118 PHE B C 1
ATOM 1821 O O . PHE B 1 89 ? 12.156 -24.480 7.945 1.00 14.33 118 PHE B O 1
ATOM 1829 N N . LEU B 1 90 ? 14.093 -25.313 7.163 1.00 13.60 119 LEU B N 1
ATOM 1830 C CA . LEU B 1 90 ? 14.160 -26.458 8.061 1.00 13.45 119 LEU B CA 1
ATOM 1831 C C . LEU B 1 90 ? 15.464 -26.276 8.842 1.00 13.07 119 LEU B C 1
ATOM 1832 O O . LEU B 1 90 ? 16.550 -26.309 8.256 1.00 13.04 119 LEU B O 1
ATOM 1837 N N . LEU B 1 91 ? 15.333 -26.012 10.140 1.00 12.21 120 LEU B N 1
ATOM 1838 C CA . LEU B 1 91 ? 16.466 -25.682 10.996 1.00 12.61 120 LEU B CA 1
ATOM 1839 C C . LEU B 1 91 ? 16.549 -26.617 12.181 1.00 13.09 120 LEU B C 1
ATOM 1840 O O . LEU B 1 91 ? 15.539 -27.084 12.688 1.00 11.83 120 LEU B O 1
ATOM 1845 N N . TYR B 1 92 ? 17.779 -26.843 12.649 1.00 10.94 121 TYR B N 1
ATOM 1846 C CA . TYR B 1 92 ? 18.030 -27.404 13.994 1.00 11.98 121 TYR B CA 1
ATOM 1847 C C . TYR B 1 92 ? 18.457 -26.226 14.848 1.00 13.08 121 TYR B C 1
ATOM 1848 O O . TYR B 1 92 ? 19.320 -25.445 14.433 1.00 13.67 121 TYR B O 1
ATOM 1857 N N . ILE B 1 93 ? 17.882 -26.099 16.044 1.00 12.63 122 ILE B N 1
ATOM 1858 C CA . ILE B 1 93 ? 18.236 -24.984 16.926 1.00 13.33 122 ILE B CA 1
ATOM 1859 C C . ILE B 1 93 ? 18.625 -25.508 18.298 1.00 13.01 122 ILE B C 1
ATOM 1860 O O . ILE B 1 93 ? 17.955 -26.394 18.822 1.00 12.33 122 ILE B O 1
ATOM 1865 N N . LEU B 1 94 ? 19.756 -24.996 18.811 1.00 13.92 123 LEU B N 1
ATOM 1866 C CA . LEU B 1 94 ? 20.296 -25.360 20.120 1.00 13.83 123 LEU B CA 1
ATOM 1867 C C . LEU B 1 94 ? 20.452 -24.056 20.880 1.00 14.85 123 LEU B C 1
ATOM 1868 O O . LEU B 1 94 ? 21.272 -23.218 20.503 1.00 13.39 123 LEU B O 1
ATOM 1873 N N . VAL B 1 95 ? 19.639 -23.861 21.916 1.00 14.89 124 VAL B N 1
ATOM 1874 C CA . VAL B 1 95 ? 19.519 -22.567 22.600 1.00 16.49 124 VAL B CA 1
ATOM 1875 C C . VAL B 1 95 ? 20.085 -22.638 24.014 1.00 17.16 124 VAL B C 1
ATOM 1876 O O . VAL B 1 95 ? 19.561 -23.388 24.846 1.00 16.66 124 VAL B O 1
ATOM 1880 N N . GLY B 1 96 ? 21.105 -21.823 24.292 1.00 16.78 125 GLY B N 1
ATOM 1881 C CA . GLY B 1 96 ? 21.587 -21.623 25.637 1.00 18.71 125 GLY B CA 1
ATOM 1882 C C . GLY B 1 96 ? 22.425 -22.726 26.231 1.00 19.59 125 GLY B C 1
ATOM 1883 O O . GLY B 1 96 ? 21.943 -23.514 27.060 1.00 19.67 125 GLY B O 1
ATOM 1884 N N . ASP B 1 97 ? 23.692 -22.763 25.825 1.00 18.98 126 ASP B N 1
ATOM 1885 C CA . ASP B 1 97 ? 24.681 -23.635 26.471 1.00 18.86 126 ASP B CA 1
ATOM 1886 C C . ASP B 1 97 ? 25.199 -22.993 27.757 1.00 19.89 126 ASP B C 1
ATOM 1887 O O . ASP B 1 97 ? 24.742 -21.905 28.140 1.00 19.20 126 ASP B O 1
ATOM 1892 N N . SER B 1 98 ? 26.162 -23.648 28.400 1.00 21.45 127 SER B N 1
ATOM 1893 C CA . SER B 1 98 ? 26.761 -23.144 29.641 1.00 23.39 127 SER B CA 1
ATOM 1894 C C . SER B 1 98 ? 27.495 -21.802 29.469 1.00 23.67 127 SER B C 1
ATOM 1895 O O . SER B 1 98 ? 27.672 -21.099 30.441 1.00 24.35 127 SER B O 1
ATOM 1898 N N . GLU B 1 99 ? 27.924 -21.465 28.245 1.00 22.75 128 GLU B N 1
ATOM 1899 C CA . GLU B 1 99 ? 28.504 -20.146 27.945 1.00 24.28 128 GLU B CA 1
ATOM 1900 C C . GLU B 1 99 ? 27.486 -19.111 27.477 1.00 22.40 128 GLU B C 1
ATOM 1901 O O . GLU B 1 99 ? 27.877 -18.009 27.134 1.00 22.53 128 GLU B O 1
ATOM 1907 N N . GLY B 1 100 ? 26.195 -19.460 27.460 1.00 20.00 129 GLY B N 1
ATOM 1908 C CA . GLY B 1 100 ? 25.154 -18.559 27.026 1.00 20.04 129 GLY B CA 1
ATOM 1909 C C . GLY B 1 100 ? 25.040 -18.421 25.504 1.00 17.64 129 GLY B C 1
ATOM 1910 O O . GLY B 1 100 ? 24.392 -17.494 25.039 1.00 19.32 129 GLY B O 1
ATOM 1911 N N . LYS B 1 101 ? 25.676 -19.323 24.746 1.00 17.25 130 LYS B N 1
ATOM 1912 C CA . LYS B 1 101 ? 25.637 -19.318 23.274 1.00 18.68 130 LYS B CA 1
ATOM 1913 C C . LYS B 1 101 ? 24.509 -20.190 22.725 1.00 16.57 130 LYS B C 1
ATOM 1914 O O . LYS B 1 101 ? 23.993 -21.084 23.410 1.00 15.48 130 LYS B O 1
ATOM 1920 N N . SER B 1 102 ? 24.132 -19.919 21.486 1.00 14.77 131 SER B N 1
ATOM 1921 C CA . SER B 1 102 ? 23.161 -20.714 20.766 1.00 13.94 131 SER B CA 1
ATOM 1922 C C . SER B 1 102 ? 23.648 -21.012 19.371 1.00 14.81 131 SER B C 1
ATOM 1923 O O . SER B 1 102 ? 24.535 -20.319 18.877 1.00 14.64 131 SER B O 1
ATOM 1926 N N . TYR B 1 103 ? 23.048 -22.022 18.745 1.00 14.98 132 TYR B N 1
ATOM 1927 C CA . TYR B 1 103 ? 23.392 -22.450 17.387 1.00 14.20 132 TYR B CA 1
ATOM 1928 C C . TYR B 1 103 ? 22.145 -22.640 16.536 1.00 14.04 132 TYR B C 1
ATOM 1929 O O . TYR B 1 103 ? 21.149 -23.173 17.005 1.00 14.25 132 TYR B O 1
ATOM 1938 N N . ILE B 1 104 ? 22.247 -22.227 15.268 1.00 14.70 133 ILE B N 1
ATOM 1939 C CA . ILE B 1 104 ? 21.237 -22.504 14.246 1.00 15.36 133 ILE B CA 1
ATOM 1940 C C . ILE B 1 104 ? 21.941 -23.258 13.109 1.00 15.40 133 ILE B C 1
ATOM 1941 O O . ILE B 1 104 ? 22.958 -22.780 12.608 1.00 17.15 133 ILE B O 1
ATOM 1946 N N . ILE B 1 105 ? 21.420 -24.433 12.744 1.00 14.02 134 ILE B N 1
ATOM 1947 C CA . ILE B 1 105 ? 21.973 -25.254 11.670 1.00 15.23 134 ILE B CA 1
ATOM 1948 C C . ILE B 1 105 ? 20.889 -25.406 10.605 1.00 13.31 134 ILE B C 1
ATOM 1949 O O . ILE B 1 105 ? 19.754 -25.709 10.926 1.00 14.26 134 ILE B O 1
ATOM 1954 N N . PHE B 1 106 ? 21.255 -25.237 9.345 1.00 14.16 135 PHE B N 1
ATOM 1955 C CA . PHE B 1 106 ? 20.286 -25.393 8.246 1.00 12.90 135 PHE B CA 1
ATOM 1956 C C . PHE B 1 106 ? 20.282 -26.872 7.871 1.00 13.32 135 PHE B C 1
ATOM 1957 O O . PHE B 1 106 ? 21.294 -27.391 7.421 1.00 14.27 135 PHE B O 1
ATOM 1965 N N . SER B 1 107 ? 19.146 -27.539 8.090 1.00 13.57 136 SER B N 1
ATOM 1966 C CA . SER B 1 107 ? 18.958 -28.978 7.856 1.00 13.48 136 SER B CA 1
ATOM 1967 C C . SER B 1 107 ? 19.299 -29.343 6.417 1.00 13.54 136 SER B C 1
ATOM 1968 O O . SER B 1 107 ? 18.920 -28.620 5.482 1.00 15.86 136 SER B O 1
ATOM 1971 N N . GLY B 1 108 ? 20.034 -30.439 6.250 1.00 12.83 137 GLY B N 1
ATOM 1972 C CA . GLY B 1 108 ? 20.458 -30.910 4.952 1.00 14.70 137 GLY B CA 1
ATOM 1973 C C . GLY B 1 108 ? 21.629 -30.142 4.353 1.00 14.34 137 GLY B C 1
ATOM 1974 O O . GLY B 1 108 ? 21.914 -30.307 3.170 1.00 18.04 137 GLY B O 1
ATOM 1975 N N . THR B 1 109 ? 22.305 -29.321 5.186 1.00 14.02 138 THR B N 1
ATOM 1976 C CA . THR B 1 109 ? 23.464 -28.537 4.787 1.00 14.90 138 THR B CA 1
ATOM 1977 C C . THR B 1 109 ? 24.497 -28.459 5.916 1.00 14.98 138 THR B C 1
ATOM 1978 O O . THR B 1 109 ? 24.239 -28.836 7.053 1.00 15.17 138 THR B O 1
ATOM 1982 N N . GLU B 1 110 ? 25.666 -27.932 5.561 1.00 16.21 139 GLU B N 1
ATOM 1983 C CA . GLU B 1 110 ? 26.697 -27.598 6.558 1.00 17.26 139 GLU B CA 1
ATOM 1984 C C . GLU B 1 110 ? 26.758 -26.087 6.898 1.00 18.97 139 GLU B C 1
ATOM 1985 O O . GLU B 1 110 ? 27.792 -25.587 7.386 1.00 22.53 139 GLU B O 1
ATOM 1991 N N . LEU B 1 111 ? 25.674 -25.363 6.618 1.00 16.21 140 LEU B N 1
ATOM 1992 C CA . LEU B 1 111 ? 25.548 -23.945 6.951 1.00 18.09 140 LEU B CA 1
ATOM 1993 C C . LEU B 1 111 ? 25.075 -23.865 8.393 1.00 17.38 140 LEU B C 1
ATOM 1994 O O . LEU B 1 111 ? 24.002 -24.389 8.713 1.00 15.57 140 LEU B O 1
ATOM 1999 N N .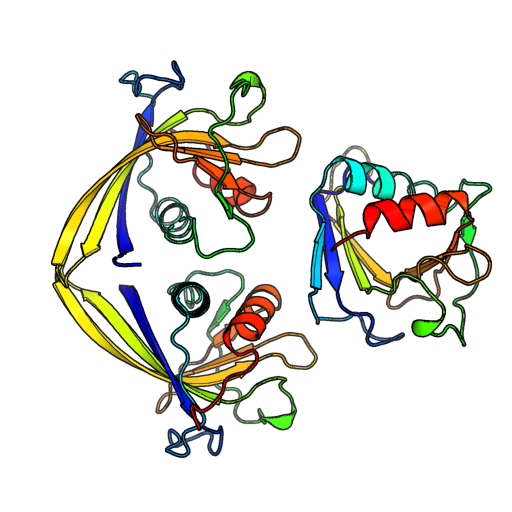 SER B 1 112 ? 25.866 -23.195 9.238 1.00 14.76 141 SER B N 1
ATOM 2000 C CA A SER B 1 112 ? 25.492 -23.002 10.641 0.34 14.61 141 SER B CA 1
ATOM 2001 C CA B SER B 1 112 ? 25.542 -23.030 10.647 0.33 14.52 141 SER B CA 1
ATOM 2002 C CA C SER B 1 112 ? 25.569 -23.028 10.642 0.33 15.58 141 SER B CA 1
ATOM 2003 C C . SER B 1 112 ? 26.020 -21.681 11.183 1.00 14.59 141 SER B C 1
ATOM 2004 O O . SER B 1 112 ? 26.970 -21.110 10.664 1.00 14.29 141 SER B O 1
ATOM 2011 N N . TYR B 1 113 ? 25.349 -21.214 12.248 1.00 13.75 142 TYR B N 1
ATOM 2012 C CA . TYR B 1 113 ? 25.689 -19.951 12.918 1.00 13.70 142 TYR B CA 1
ATOM 2013 C C . TYR B 1 113 ? 25.712 -20.129 14.426 1.00 13.59 142 TYR B C 1
ATOM 2014 O O . TYR B 1 113 ? 24.907 -20.879 14.964 1.00 12.87 142 TYR B O 1
ATOM 2023 N N . VAL B 1 114 ? 26.661 -19.451 15.084 1.00 14.90 143 VAL B N 1
ATOM 2024 C CA . VAL B 1 114 ? 26.704 -19.347 16.534 1.00 14.37 143 VAL B CA 1
ATOM 2025 C C . VAL B 1 114 ? 26.197 -17.941 16.888 1.00 15.91 143 VAL B C 1
ATOM 2026 O O . VAL B 1 114 ? 26.517 -16.970 16.205 1.00 17.16 143 VAL B O 1
ATOM 2030 N N . LEU B 1 115 ? 25.382 -17.856 17.934 1.00 15.78 144 LEU B N 1
ATOM 2031 C CA . LEU B 1 115 ? 24.761 -16.613 18.381 1.00 14.94 144 LEU B CA 1
ATOM 2032 C C . LEU B 1 115 ? 25.215 -16.298 19.808 1.00 15.70 144 LEU B C 1
ATOM 2033 O O . LEU B 1 115 ? 25.335 -17.203 20.634 1.00 15.47 144 LEU B O 1
ATOM 2038 N N . ASP B 1 116 ? 25.468 -15.014 20.077 1.00 14.99 145 ASP B N 1
ATOM 2039 C CA . ASP B 1 116 ? 25.948 -14.544 21.383 1.00 18.32 145 ASP B CA 1
ATOM 2040 C C . ASP B 1 116 ? 24.880 -14.522 22.475 1.00 17.71 145 ASP B C 1
ATOM 2041 O O . ASP B 1 116 ? 23.712 -14.833 22.214 1.00 17.24 145 ASP B O 1
ATOM 2046 N N . LYS B 1 117 ? 25.281 -14.113 23.684 1.00 18.62 146 LYS B N 1
ATOM 2047 C CA . LYS B 1 117 ? 24.354 -14.071 24.833 1.00 20.95 146 LYS B CA 1
ATOM 2048 C C . LYS B 1 117 ? 23.086 -13.227 24.610 1.00 20.64 146 LYS B C 1
ATOM 2049 O O . LYS B 1 117 ? 22.013 -13.668 24.991 1.00 21.42 146 LYS B O 1
ATOM 2055 N N . ASN B 1 118 ? 23.228 -12.042 24.003 1.00 21.45 147 ASN B N 1
ATOM 2056 C CA . ASN B 1 118 ? 22.073 -11.165 23.653 1.00 23.63 147 ASN B CA 1
ATOM 2057 C C . ASN B 1 118 ? 21.007 -11.887 22.810 1.00 21.70 147 ASN B C 1
ATOM 2058 O O . ASN B 1 118 ? 19.791 -11.908 23.141 1.00 20.73 147 ASN B O 1
ATOM 2063 N N . ASN B 1 119 ? 21.471 -12.530 21.743 1.00 18.62 148 ASN B N 1
ATOM 2064 C CA . ASN B 1 119 ? 20.598 -13.330 20.889 1.00 17.14 148 ASN B CA 1
ATOM 2065 C C . ASN B 1 119 ? 20.020 -14.561 21.574 1.00 15.17 148 ASN B C 1
ATOM 2066 O O . ASN B 1 119 ? 18.845 -14.903 21.367 1.00 15.79 148 ASN B O 1
ATOM 2071 N N . THR B 1 120 ? 20.825 -15.226 22.390 1.00 16.37 149 THR B N 1
ATOM 2072 C CA . THR B 1 120 ? 20.348 -16.361 23.184 1.00 15.79 149 THR B CA 1
ATOM 2073 C C . THR B 1 120 ? 19.199 -15.954 24.103 1.00 16.94 149 THR B C 1
ATOM 2074 O O . THR B 1 120 ? 18.226 -16.701 24.206 1.00 16.93 149 THR B O 1
ATOM 2078 N N . ASN B 1 121 ? 19.304 -14.785 24.728 1.00 17.50 150 ASN B N 1
ATOM 2079 C CA . ASN B 1 121 ? 18.258 -14.281 25.620 1.00 19.96 150 ASN B CA 1
ATOM 2080 C C . ASN B 1 121 ? 16.933 -14.095 24.850 1.00 17.90 150 ASN B C 1
ATOM 2081 O O . ASN B 1 121 ? 15.854 -14.485 25.328 1.00 17.46 150 ASN B O 1
ATOM 2086 N N . ILE B 1 122 ? 17.035 -13.576 23.625 1.00 15.86 151 ILE B N 1
ATOM 2087 C CA . ILE B 1 122 ? 15.867 -13.417 22.737 1.00 18.15 151 ILE B CA 1
ATOM 2088 C C . ILE B 1 122 ? 15.296 -14.805 22.352 1.00 15.86 151 ILE B C 1
ATOM 2089 O O . ILE B 1 122 ? 14.083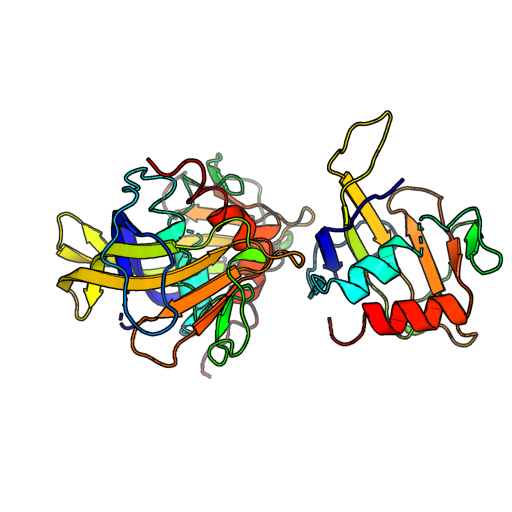 -15.008 22.391 1.00 15.94 151 ILE B O 1
ATOM 2094 N N . LEU B 1 123 ? 16.168 -15.745 21.981 1.00 14.48 152 LEU B N 1
ATOM 2095 C CA . LEU B 1 123 ? 15.739 -17.104 21.639 1.00 15.16 152 LEU B CA 1
ATOM 2096 C C . LEU B 1 123 ? 15.045 -17.810 22.792 1.00 14.69 152 LEU B C 1
ATOM 2097 O O . LEU B 1 123 ? 14.043 -18.498 22.576 1.00 14.97 152 LEU B O 1
ATOM 2102 N N . LYS B 1 124 ? 15.553 -17.593 24.011 1.00 15.53 153 LYS B N 1
ATOM 2103 C CA . LYS B 1 124 ? 14.883 -18.093 25.226 1.00 16.96 153 LYS B CA 1
ATOM 2104 C C . LYS B 1 124 ? 13.464 -17.545 25.398 1.00 19.30 153 LYS B C 1
ATOM 2105 O O . LYS B 1 124 ? 12.573 -18.290 25.790 1.00 22.13 153 LYS B O 1
ATOM 2111 N N . GLU B 1 125 ? 13.249 -16.273 25.042 1.00 19.23 154 GLU B N 1
ATOM 2112 C CA . GLU B 1 125 ? 11.904 -15.683 25.051 1.00 22.40 154 GLU B CA 1
ATOM 2113 C C . GLU B 1 125 ? 10.989 -16.343 24.007 1.00 19.13 154 GLU B C 1
ATOM 2114 O O . GLU B 1 125 ? 9.821 -16.654 24.302 1.00 19.54 154 GLU B O 1
ATOM 2120 N N . ILE B 1 126 ? 11.519 -16.534 22.806 1.00 15.84 155 ILE B N 1
ATOM 2121 C CA . ILE B 1 126 ? 10.755 -17.113 21.688 1.00 15.41 155 ILE B CA 1
ATOM 2122 C C . ILE B 1 126 ? 10.325 -18.567 21.967 1.00 16.04 155 ILE B C 1
ATOM 2123 O O . ILE B 1 126 ? 9.154 -18.939 21.689 1.00 16.77 155 ILE B O 1
ATOM 2128 N N . PHE B 1 127 ? 11.244 -19.350 22.519 1.00 16.78 156 PHE B N 1
ATOM 2129 C CA . PHE B 1 127 ? 11.025 -20.780 22.740 1.00 18.39 156 PHE B CA 1
ATOM 2130 C C . PHE B 1 127 ? 10.583 -21.149 24.169 1.00 19.66 156 PHE B C 1
ATOM 2131 O O . PHE B 1 127 ? 10.517 -22.336 24.498 1.00 23.02 156 PHE B O 1
ATOM 2139 N N . LEU B 1 128 ? 10.210 -20.160 24.983 1.00 21.42 157 LEU B N 1
ATOM 2140 C CA . LEU B 1 128 ? 9.650 -20.413 26.322 1.00 25.37 157 LEU B CA 1
ATOM 2141 C C . LEU B 1 128 ? 8.270 -21.076 26.177 1.00 25.69 157 LEU B C 1
ATOM 2142 O O . LEU B 1 128 ? 7.454 -20.573 25.409 1.00 25.89 157 LEU B O 1
ATOM 2147 N N . ASN B 1 129 ? 8.038 -22.179 26.895 1.00 27.11 158 ASN B N 1
ATOM 2148 C CA A ASN B 1 129 ? 6.715 -22.833 26.959 0.50 29.69 158 ASN B CA 1
ATOM 2149 C CA B ASN B 1 129 ? 6.729 -22.862 26.960 0.50 29.06 158 ASN B CA 1
ATOM 2150 C C . ASN B 1 129 ? 6.062 -23.115 25.592 1.00 26.17 158 ASN B C 1
ATOM 2151 O O . ASN B 1 129 ? 4.904 -22.716 25.340 1.00 26.58 158 ASN B O 1
ATOM 2160 N N . VAL B 1 130 ? 6.797 -23.773 24.703 1.00 25.02 159 VAL B N 1
ATOM 2161 C CA . VAL B 1 130 ? 6.215 -24.251 23.438 1.00 23.67 159 VAL B CA 1
ATOM 2162 C C . VAL B 1 130 ? 5.238 -25.346 23.862 1.00 26.17 159 VAL B C 1
ATOM 2163 O O . VAL B 1 130 ? 5.618 -26.287 24.562 1.00 26.43 159 VAL B O 1
ATOM 2167 N N . LYS B 1 131 ? 3.992 -25.222 23.444 1.00 29.69 160 LYS B N 1
ATOM 2168 C CA . LYS B 1 131 ? 2.964 -26.173 23.866 1.00 33.61 160 LYS B CA 1
ATOM 2169 C C . LYS B 1 131 ? 2.231 -26.739 22.648 1.00 32.69 160 LYS B C 1
ATOM 2170 O O . LYS B 1 131 ? 2.203 -26.136 21.574 1.00 36.33 160 LYS B O 1
ATOM 2172 N N . LYS B 1 132 ? 1.708 -27.943 22.842 1.00 38.00 161 LYS B N 1
ATOM 2173 C CA . LYS B 1 132 ? 0.809 -28.601 21.915 1.00 37.22 161 LYS B CA 1
ATOM 2174 C C . LYS B 1 132 ? -0.600 -28.190 22.346 1.00 33.54 161 LYS B C 1
ATOM 2175 O O . LYS B 1 132 ? -0.896 -28.208 23.546 1.00 35.67 161 LYS B O 1
ATOM 2181 N N . GLN B 1 133 ? -1.462 -27.831 21.388 1.00 32.41 162 GLN B N 1
ATOM 2182 C CA . GLN B 1 133 ? -2.893 -27.683 21.673 1.00 29.88 162 GLN B CA 1
ATOM 2183 C C . GLN B 1 133 ? -3.434 -29.098 21.843 1.00 29.13 162 GLN B C 1
ATOM 2184 O O . GLN B 1 133 ? -3.645 -29.808 20.861 1.00 25.86 162 GLN B O 1
ATOM 2190 N N . GLN B 1 134 ? -3.612 -29.504 23.100 1.00 28.77 163 GLN B N 1
ATOM 2191 C CA . GLN B 1 134 ? -4.153 -30.819 23.429 1.00 29.96 163 GLN B CA 1
ATOM 2192 C C . GLN B 1 134 ? -4.870 -30.807 24.769 1.00 32.51 163 GLN B C 1
ATOM 2193 O O . GLN B 1 134 ? -5.070 -29.763 25.402 1.00 31.43 163 GLN B O 1
ATOM 2208 N N . GLU C 1 4 ? 37.662 6.503 39.175 1.00 37.41 33 GLU C N 1
ATOM 2209 C CA . GLU C 1 4 ? 36.260 6.582 39.616 1.00 32.33 33 GLU C CA 1
ATOM 2210 C C . GLU C 1 4 ? 35.301 6.249 38.545 1.00 27.33 33 GLU C C 1
ATOM 2211 O O . GLU C 1 4 ? 35.522 6.624 37.390 1.00 30.38 33 GLU C O 1
ATOM 2217 N N . ILE C 1 5 ? 34.142 5.746 38.969 1.00 24.25 34 ILE C N 1
ATOM 2218 C CA . ILE C 1 5 ? 33.022 5.599 38.038 1.00 21.85 34 ILE C CA 1
ATOM 2219 C C . ILE C 1 5 ? 32.441 7.000 37.811 1.00 21.25 34 ILE C C 1
ATOM 2220 O O . ILE C 1 5 ? 32.102 7.685 38.779 1.00 20.53 34 ILE C O 1
ATOM 2225 N N . SER C 1 6 ? 32.354 7.399 36.540 1.00 23.44 35 SER C N 1
ATOM 2226 C CA A SER C 1 6 ? 31.819 8.708 36.153 0.50 23.44 35 SER C CA 1
ATOM 2227 C CA B SER C 1 6 ? 31.815 8.711 36.144 0.50 23.17 35 SER C CA 1
ATOM 2228 C C . SER C 1 6 ? 30.312 8.608 35.868 1.00 23.50 35 SER C C 1
ATOM 2229 O O . SER C 1 6 ? 29.545 9.524 36.198 1.00 23.93 35 SER C O 1
ATOM 2234 N N . SER C 1 7 ? 29.888 7.485 35.291 1.00 23.09 36 SER C N 1
ATOM 2235 C CA . SER C 1 7 ? 28.481 7.236 34.997 1.00 25.20 36 SER C CA 1
ATOM 2236 C C . SER C 1 7 ? 28.247 5.749 34.799 1.00 23.56 36 SER C C 1
ATOM 2237 O O . SER C 1 7 ? 29.163 4.992 34.443 1.00 22.98 36 SER C O 1
ATOM 2240 N N . LEU C 1 8 ? 27.013 5.329 35.049 1.00 22.99 37 LEU C N 1
ATOM 2241 C CA . LEU C 1 8 ? 26.558 3.993 34.706 1.00 25.77 37 LEU C CA 1
ATOM 2242 C C . LEU C 1 8 ? 25.576 4.187 33.587 1.00 24.57 37 LEU C C 1
ATOM 2243 O O . LEU C 1 8 ? 24.718 5.056 33.677 1.00 29.08 37 LEU C O 1
ATOM 2248 N N . SER C 1 9 ? 25.695 3.390 32.538 1.00 24.46 38 SER C N 1
ATOM 2249 C CA . SER C 1 9 ? 24.753 3.456 31.421 1.00 25.53 38 SER C CA 1
ATOM 2250 C C . SER C 1 9 ? 23.601 2.478 31.646 1.00 22.89 38 SER C C 1
ATOM 2251 O O . SER C 1 9 ? 22.479 2.753 31.228 1.00 24.02 38 SER C O 1
ATOM 2254 N N . SER C 1 10 ? 23.877 1.337 32.294 1.00 21.89 39 SER C N 1
ATOM 2255 C CA . SER C 1 10 ? 22.841 0.355 32.612 1.00 21.09 39 SER C CA 1
ATOM 2256 C C . SER C 1 10 ? 23.356 -0.657 33.620 1.00 20.90 39 SER C C 1
ATOM 2257 O O . SER C 1 10 ? 24.557 -0.744 33.841 1.00 18.92 39 SER C O 1
ATOM 2260 N N . ILE C 1 11 ? 22.439 -1.421 34.192 1.00 18.56 40 ILE C N 1
ATOM 2261 C CA . ILE C 1 11 ? 22.793 -2.630 34.930 1.00 17.85 40 ILE C CA 1
ATOM 2262 C C . ILE C 1 11 ? 22.016 -3.798 34.350 1.00 18.57 40 ILE C C 1
ATOM 2263 O O . ILE C 1 11 ? 20.795 -3.827 34.438 1.00 19.16 40 ILE C O 1
ATOM 2268 N N . ASP C 1 12 ? 22.713 -4.777 33.782 1.00 18.78 41 ASP C N 1
ATOM 2269 C CA . ASP C 1 12 ? 22.077 -6.017 33.368 1.00 20.19 41 ASP C CA 1
ATOM 2270 C C . ASP C 1 12 ? 21.843 -6.892 34.601 1.00 18.77 41 ASP C C 1
ATOM 2271 O O . ASP C 1 12 ? 22.725 -7.023 35.444 1.00 17.30 41 ASP C O 1
ATOM 2276 N N . VAL C 1 13 ? 20.650 -7.482 34.689 1.00 17.35 42 VAL C N 1
ATOM 2277 C CA . VAL C 1 13 ? 20.233 -8.252 35.872 1.00 18.17 42 VAL C CA 1
ATOM 2278 C C . VAL C 1 13 ? 19.931 -9.675 35.449 1.00 18.44 42 VAL C C 1
ATOM 2279 O O . VAL C 1 13 ? 19.155 -9.893 34.504 1.00 18.44 42 VAL C O 1
ATOM 2283 N N . PHE C 1 14 ? 20.521 -10.618 36.193 1.00 17.79 43 PHE C N 1
ATOM 2284 C CA . PHE C 1 14 ? 20.462 -12.035 35.920 1.00 18.79 43 PHE C CA 1
ATOM 2285 C C . PHE C 1 14 ? 20.049 -12.816 37.164 1.00 19.51 43 PHE C C 1
ATOM 2286 O O . PHE C 1 14 ? 20.266 -12.361 38.304 1.00 19.53 43 PHE C O 1
ATOM 2294 N N . LYS C 1 15 ? 19.485 -13.998 36.956 1.00 23.09 44 LYS C N 1
ATOM 2295 C CA . LYS C 1 15 ? 19.024 -14.858 38.061 1.00 23.85 44 LYS C CA 1
ATOM 2296 C C . LYS C 1 15 ? 20.226 -15.363 38.877 1.00 22.20 44 LYS C C 1
ATOM 2297 O O . LYS C 1 15 ? 21.221 -15.755 38.292 1.00 21.04 44 LYS C O 1
ATOM 2303 N N . PHE C 1 16 ? 20.138 -15.290 40.211 1.00 22.32 45 PHE C N 1
ATOM 2304 C CA . PHE C 1 16 ? 21.203 -15.762 41.101 1.00 21.53 45 PHE C CA 1
ATOM 2305 C C . PHE C 1 16 ? 21.114 -17.282 41.127 1.00 25.25 45 PHE C C 1
ATOM 2306 O O . PHE C 1 16 ? 20.320 -17.860 41.878 1.00 26.44 45 PHE C O 1
ATOM 2314 N N . ASN C 1 17 ? 21.941 -17.931 40.310 1.00 25.19 46 ASN C N 1
ATOM 2315 C CA . ASN C 1 17 ? 21.912 -19.397 40.178 1.00 27.33 46 ASN C CA 1
ATOM 2316 C C . ASN C 1 17 ? 23.248 -20.097 40.502 1.00 27.00 46 ASN C C 1
ATOM 2317 O O . ASN C 1 17 ? 23.389 -21.294 40.236 1.00 27.63 46 ASN C O 1
ATOM 2322 N N . SER C 1 18 ? 24.198 -19.359 41.086 1.00 26.04 47 SER C N 1
ATOM 2323 C CA . SER C 1 18 ? 25.522 -19.899 41.432 1.00 26.09 47 SER C CA 1
ATOM 2324 C C . SER C 1 18 ? 26.271 -18.927 42.333 1.00 24.79 47 SER C C 1
ATOM 2325 O O . SER C 1 18 ? 26.057 -17.724 42.241 1.00 22.99 47 SER C O 1
ATOM 2328 N N . PHE C 1 19 ? 27.136 -19.458 43.194 1.00 26.33 48 PHE C N 1
ATOM 2329 C CA . PHE C 1 19 ? 28.116 -18.649 43.949 1.00 27.43 48 PHE C CA 1
ATOM 2330 C C . PHE C 1 19 ? 29.516 -18.679 43.324 1.00 28.80 48 PHE C C 1
ATOM 2331 O O . PHE C 1 19 ? 30.438 -18.078 43.877 1.00 29.92 48 PHE C O 1
ATOM 2339 N N . SER C 1 20 ? 29.681 -19.357 42.188 1.00 28.49 49 SER C N 1
ATOM 2340 C CA . SER C 1 20 ? 31.013 -19.523 41.558 1.00 31.00 49 SER C CA 1
ATOM 2341 C C . SER C 1 20 ? 31.119 -19.128 40.076 1.00 30.75 49 SER C C 1
ATOM 2342 O O . SER C 1 20 ? 32.225 -18.886 39.595 1.00 29.65 49 SER C O 1
ATOM 2345 N N . LYS C 1 21 ? 29.988 -19.080 39.372 1.00 28.95 50 LYS C N 1
ATOM 2346 C CA . LYS C 1 21 ? 29.942 -18.771 37.948 1.00 29.48 50 LYS C CA 1
ATOM 2347 C C . LYS C 1 21 ? 28.901 -17.685 37.716 1.00 25.79 50 LYS C C 1
ATOM 2348 O O . LYS C 1 21 ? 27.795 -17.787 38.225 1.00 23.76 50 LYS C O 1
ATOM 2354 N N . PHE C 1 22 ? 29.261 -16.646 36.963 1.00 24.84 51 PHE C N 1
ATOM 2355 C CA . PHE C 1 22 ? 28.330 -15.550 36.684 1.00 22.13 51 PHE C CA 1
ATOM 2356 C C . PHE C 1 22 ? 27.205 -16.038 35.751 1.00 22.58 51 PHE C C 1
ATOM 2357 O O . PHE C 1 22 ? 27.459 -16.675 34.736 1.00 22.56 51 PHE C O 1
ATOM 2365 N N . SER C 1 23 ? 25.980 -15.638 36.060 1.00 21.67 52 SER C N 1
ATOM 2366 C CA . SER C 1 23 ? 24.755 -16.186 35.494 1.00 23.54 52 SER C CA 1
ATOM 2367 C C . SER C 1 23 ? 24.551 -15.618 34.100 1.00 24.65 52 SER C C 1
ATOM 2368 O O . SER C 1 23 ? 24.860 -14.450 33.878 1.00 25.27 52 SER C O 1
ATOM 2371 N N . ASN C 1 24 ? 23.999 -16.445 33.210 1.00 26.60 53 ASN C N 1
ATOM 2372 C CA . ASN C 1 24 ? 23.549 -16.026 31.865 1.00 29.29 53 ASN C CA 1
ATOM 2373 C C . ASN C 1 24 ? 22.018 -16.017 31.732 1.00 29.20 53 ASN C C 1
ATOM 2374 O O . ASN C 1 24 ? 21.526 -15.909 30.617 1.00 32.90 53 ASN C O 1
ATOM 2379 N N . ASP C 1 25 ? 21.297 -16.153 32.852 1.00 25.34 54 ASP C N 1
ATOM 2380 C CA . ASP C 1 25 ? 19.829 -16.186 32.898 1.00 26.93 54 ASP C CA 1
ATOM 2381 C C . ASP C 1 25 ? 19.330 -14.790 33.091 1.00 26.84 54 ASP C C 1
ATOM 2382 O O . ASP C 1 25 ? 19.122 -14.371 34.226 1.00 25.79 54 ASP C O 1
ATOM 2387 N N . LYS C 1 26 ? 19.094 -14.083 31.987 1.00 27.28 55 LYS C N 1
ATOM 2388 C CA . LYS C 1 26 ? 18.776 -12.673 32.065 1.00 25.84 55 LYS C CA 1
ATOM 2389 C C . LYS C 1 26 ? 17.329 -12.421 32.490 1.00 25.65 55 LYS C C 1
ATOM 2390 O O . LYS C 1 26 ? 16.407 -13.020 31.951 1.00 26.73 55 LYS C O 1
ATOM 2396 N N . ILE C 1 27 ? 17.162 -11.536 33.471 1.00 24.88 56 ILE C N 1
ATOM 2397 C CA . ILE C 1 27 ? 15.862 -11.139 34.024 1.00 28.82 56 ILE C CA 1
ATOM 2398 C C . ILE C 1 27 ? 15.445 -9.774 33.469 1.00 28.62 56 ILE C C 1
ATOM 2399 O O . ILE C 1 27 ? 14.288 -9.576 33.136 1.00 30.68 56 ILE C O 1
ATOM 2404 N N . GLY C 1 28 ? 16.382 -8.843 33.383 1.00 25.10 57 GLY C N 1
ATOM 2405 C CA . GLY C 1 28 ? 16.069 -7.532 32.872 1.00 25.77 57 GLY C CA 1
ATOM 2406 C C . GLY C 1 28 ? 17.245 -6.591 32.896 1.00 25.44 57 GLY C C 1
ATOM 2407 O O . GLY C 1 28 ? 18.399 -7.010 33.089 1.00 22.55 57 GLY C O 1
ATOM 2408 N N . VAL C 1 29 ? 16.954 -5.319 32.671 1.00 26.23 58 VAL C N 1
ATOM 2409 C CA . VAL C 1 29 ? 17.985 -4.290 32.585 1.00 25.12 58 VAL C CA 1
ATOM 2410 C C . VAL C 1 29 ? 17.446 -3.067 33.273 1.00 25.25 58 VAL C C 1
ATOM 2411 O O . VAL C 1 29 ? 16.264 -2.759 33.085 1.00 27.74 58 VAL C O 1
ATOM 2415 N N . ILE C 1 30 ? 18.293 -2.423 34.078 1.00 22.24 59 ILE C N 1
ATOM 2416 C CA . ILE C 1 30 ? 17.954 -1.188 34.753 1.00 22.77 59 ILE C CA 1
ATOM 2417 C C . ILE C 1 30 ? 18.578 -0.069 33.927 1.00 22.55 59 ILE C C 1
ATOM 2418 O O . ILE C 1 30 ? 19.788 -0.041 33.752 1.00 20.30 59 ILE C O 1
ATOM 2423 N N . TYR C 1 31 ? 17.735 0.829 33.426 1.00 23.04 60 TYR C N 1
ATOM 2424 C CA . TYR C 1 31 ? 18.165 2.012 32.662 1.00 24.74 60 TYR C CA 1
ATOM 2425 C C . TYR C 1 31 ? 17.878 3.354 33.375 1.00 23.09 60 TYR C C 1
ATOM 2426 O O . TYR C 1 31 ? 18.327 4.406 32.904 1.00 24.32 60 TYR C O 1
ATOM 2435 N N . ASP C 1 32 ? 17.124 3.318 34.475 1.00 22.56 61 ASP C N 1
ATOM 2436 C CA . ASP C 1 32 ? 16.611 4.508 35.140 1.00 23.87 61 ASP C CA 1
ATOM 2437 C C . ASP C 1 32 ? 17.726 5.366 35.690 1.00 22.29 61 ASP C C 1
ATOM 2438 O O . ASP C 1 32 ? 18.521 4.900 36.504 1.00 21.12 61 ASP C O 1
ATOM 2443 N N . GLU C 1 33 ? 17.756 6.624 35.245 1.00 24.26 62 GLU C N 1
ATOM 2444 C CA . GLU C 1 33 ? 18.809 7.576 35.618 1.00 25.98 62 GLU C CA 1
ATOM 2445 C C . GLU C 1 33 ? 19.007 7.693 37.146 1.00 22.40 62 GLU C C 1
ATOM 2446 O O . GLU C 1 33 ? 20.147 7.634 37.644 1.00 20.71 62 GLU C O 1
ATOM 2452 N N . GLU C 1 34 ? 17.903 7.789 37.880 1.00 21.77 63 GLU C N 1
ATOM 2453 C CA . GLU C 1 34 ? 17.957 7.892 39.349 1.00 22.29 63 GLU C CA 1
ATOM 2454 C C . GLU C 1 34 ? 18.487 6.638 40.021 1.00 20.44 63 GLU C C 1
ATOM 2455 O O . GLU C 1 34 ? 19.294 6.739 40.959 1.00 18.60 63 GLU C O 1
ATOM 2461 N N . LYS C 1 35 ? 18.039 5.464 39.570 1.00 18.82 64 LYS C N 1
ATOM 2462 C CA . LYS C 1 35 ? 18.531 4.185 40.127 1.00 18.50 64 LYS C CA 1
ATOM 2463 C C . LYS C 1 35 ? 20.026 4.021 39.856 1.00 16.18 64 LYS C C 1
ATOM 2464 O O . LYS C 1 35 ? 20.776 3.610 40.745 1.00 16.46 64 LYS C O 1
ATOM 2470 N N . LEU C 1 36 ? 20.437 4.364 38.635 1.00 15.99 65 LEU C N 1
ATOM 2471 C CA . LEU C 1 36 ? 21.831 4.238 38.229 1.00 15.74 65 LEU C CA 1
ATOM 2472 C C . LEU C 1 36 ? 22.733 5.192 39.018 1.00 15.35 65 LEU C C 1
ATOM 2473 O O . LEU C 1 36 ? 23.821 4.770 39.463 1.00 16.61 65 LEU C O 1
ATOM 2478 N N . SER C 1 37 ? 22.277 6.432 39.217 1.00 16.18 66 SER C N 1
ATOM 2479 C CA . SER C 1 37 ? 23.000 7.433 40.031 1.00 16.10 66 SER C CA 1
ATOM 2480 C C . SER C 1 37 ? 23.191 6.918 41.467 1.00 16.08 66 SER C C 1
ATOM 2481 O O . SER C 1 37 ? 24.285 6.983 42.008 1.00 14.35 66 SER C O 1
ATOM 2484 N N . LYS C 1 38 ? 22.126 6.372 42.069 1.00 15.58 67 LYS C N 1
ATOM 2485 C CA . LYS C 1 38 ? 22.229 5.797 43.415 1.00 16.35 67 LYS C CA 1
ATOM 2486 C C . LYS C 1 38 ? 23.217 4.632 43.488 1.00 16.11 67 LYS C C 1
ATOM 2487 O O . LYS C 1 38 ? 24.010 4.530 44.435 1.00 17.45 67 LYS C O 1
ATOM 2493 N N . PHE C 1 39 ? 23.189 3.751 42.496 1.00 15.33 68 PHE C N 1
ATOM 2494 C CA . PHE C 1 39 ? 24.121 2.612 42.474 1.00 14.59 68 PHE C CA 1
ATOM 2495 C C . PHE C 1 39 ? 25.558 3.088 42.289 1.00 13.52 68 PHE C C 1
ATOM 2496 O O . PHE C 1 39 ? 26.472 2.563 42.922 1.00 13.97 68 PHE C O 1
ATOM 2504 N N . LYS C 1 40 ? 25.742 4.108 41.441 1.00 14.78 69 LYS C N 1
ATOM 2505 C CA . LYS C 1 40 ? 27.080 4.718 41.242 1.00 14.68 69 LYS C CA 1
ATOM 2506 C C . LYS C 1 40 ? 27.679 5.191 42.565 1.00 14.71 69 LYS C C 1
ATOM 2507 O O . LYS C 1 40 ? 28.868 4.944 42.839 1.00 16.41 69 LYS C O 1
ATOM 2513 N N . VAL C 1 41 ? 26.864 5.890 43.357 1.00 15.78 70 VAL C N 1
ATOM 2514 C CA . VAL C 1 41 ? 27.304 6.446 44.649 1.00 16.04 70 VAL C CA 1
ATOM 2515 C C . VAL C 1 41 ? 27.797 5.323 45.568 1.00 16.34 70 VAL C C 1
ATOM 2516 O O . VAL C 1 41 ? 28.898 5.441 46.152 1.00 15.56 70 VAL C O 1
ATOM 2520 N N . ILE C 1 42 ? 27.038 4.224 45.634 1.00 15.80 71 ILE C N 1
ATOM 2521 C CA . ILE C 1 42 ? 27.456 3.026 46.406 1.00 15.90 71 ILE C CA 1
ATOM 2522 C C . ILE C 1 42 ? 28.802 2.517 45.897 1.00 15.39 71 ILE C C 1
ATOM 2523 O O . ILE C 1 42 ? 29.727 2.323 46.692 1.00 15.94 71 ILE C O 1
ATOM 2536 N N . ASN C 1 44 ? 31.193 3.905 44.171 1.00 16.28 73 ASN C N 1
ATOM 2537 C CA . ASN C 1 44 ? 32.300 4.851 44.453 1.00 17.87 73 ASN C CA 1
ATOM 2538 C C . ASN C 1 44 ? 32.627 5.078 45.940 1.00 18.38 73 ASN C C 1
ATOM 2539 O O . ASN C 1 44 ? 33.569 5.800 46.256 1.00 20.11 73 ASN C O 1
ATOM 2544 N N . SER C 1 45 ? 31.836 4.508 46.844 1.00 17.64 74 SER C N 1
ATOM 2545 C CA . SER C 1 45 ? 32.039 4.672 48.281 1.00 19.40 74 SER C CA 1
ATOM 2546 C C . SER C 1 45 ? 32.351 3.363 49.038 1.00 17.55 74 SER C C 1
ATOM 2547 O O . SER C 1 45 ? 32.332 3.348 50.270 1.00 19.01 74 SER C O 1
ATOM 2550 N N . LEU C 1 46 ? 32.681 2.285 48.316 1.00 18.20 75 LEU C N 1
ATOM 2551 C CA . LEU C 1 46 ? 32.862 0.963 48.937 1.00 17.74 75 LEU C CA 1
ATOM 2552 C C . LEU C 1 46 ? 33.965 0.950 50.011 1.00 18.80 75 LEU C C 1
ATOM 2553 O O . LEU C 1 46 ? 33.808 0.286 51.017 1.00 18.35 75 LEU C O 1
ATOM 2558 N N . ASP C 1 47 ? 35.043 1.709 49.795 1.00 18.91 76 ASP C N 1
ATOM 2559 C CA . ASP C 1 47 ? 36.199 1.756 50.691 1.00 21.35 76 ASP C CA 1
ATOM 2560 C C . ASP C 1 47 ? 36.285 3.002 51.576 1.00 21.75 76 ASP C C 1
ATOM 2561 O O . ASP C 1 47 ? 37.249 3.139 52.335 1.00 21.86 76 ASP C O 1
ATOM 2566 N N . THR C 1 48 ? 35.288 3.892 51.497 1.00 21.65 77 THR C N 1
ATOM 2567 C CA . THR C 1 48 ? 35.343 5.196 52.177 1.00 24.08 77 THR C CA 1
ATOM 2568 C C . THR C 1 48 ? 34.099 5.555 52.994 1.00 25.94 77 THR C C 1
ATOM 2569 O O . THR C 1 48 ? 33.936 6.719 53.339 1.00 28.73 77 THR C O 1
ATOM 2573 N N . SER C 1 49 ? 33.242 4.573 53.301 1.00 24.88 78 SER C N 1
ATOM 2574 C CA A SER C 1 49 ? 31.950 4.817 53.942 0.50 25.83 78 SER C CA 1
ATOM 2575 C CA B SER C 1 49 ? 31.948 4.797 53.967 0.50 25.62 78 SER C CA 1
ATOM 2576 C C . SER C 1 49 ? 31.868 4.084 55.281 1.00 26.17 78 SER C C 1
ATOM 2577 O O . SER C 1 49 ? 32.306 2.961 55.367 1.00 25.55 78 SER C O 1
ATOM 2582 N N . GLU C 1 50 ? 31.263 4.726 56.287 1.00 26.46 79 GLU C N 1
ATOM 2583 C CA . GLU C 1 50 ? 30.964 4.072 57.561 1.00 30.23 79 GLU C CA 1
ATOM 2584 C C . GLU C 1 50 ? 29.949 2.931 57.411 1.00 26.63 79 GLU C C 1
ATOM 2585 O O . GLU C 1 50 ? 29.949 2.004 58.227 1.00 29.03 79 GLU C O 1
ATOM 2591 N N . GLY C 1 51 ? 29.102 3.010 56.381 1.00 22.32 80 GLY C N 1
ATOM 2592 C CA . GLY C 1 51 ? 28.058 2.039 56.125 1.00 21.86 80 GLY C CA 1
ATOM 2593 C C . GLY C 1 51 ? 28.412 0.884 55.204 1.00 18.75 80 GLY C C 1
ATOM 2594 O O . GLY C 1 51 ? 27.524 0.108 54.860 1.00 20.64 80 GLY C O 1
ATOM 2595 N N . ILE C 1 52 ? 29.665 0.795 54.753 1.00 17.73 81 ILE C N 1
ATOM 2596 C CA . ILE C 1 52 ? 30.116 -0.298 53.870 1.00 16.59 81 ILE C CA 1
ATOM 2597 C C . ILE C 1 52 ? 31.471 -0.799 54.368 1.00 16.89 81 ILE C C 1
ATOM 2598 O O . ILE C 1 52 ? 32.332 -0.005 54.721 1.00 17.84 81 ILE C O 1
ATOM 2603 N N . LYS C 1 53 ? 31.634 -2.120 54.432 1.00 17.53 82 LYS C N 1
ATOM 2604 C CA . LYS C 1 53 ? 32.843 -2.726 54.989 1.00 18.53 82 LYS C CA 1
ATOM 2605 C C . LYS C 1 53 ? 33.325 -3.879 54.133 1.00 19.41 82 LYS C C 1
ATOM 2606 O O . LYS C 1 53 ? 32.515 -4.738 53.778 1.00 17.06 82 LYS C O 1
ATOM 2612 N N . LYS C 1 54 ? 34.631 -3.905 53.848 1.00 19.86 83 LYS C N 1
ATOM 2613 C CA . LYS C 1 54 ? 35.260 -5.023 53.124 1.00 21.13 83 LYS C CA 1
ATOM 2614 C C . LYS C 1 54 ? 35.362 -6.230 54.060 1.00 23.02 83 LYS C C 1
ATOM 2615 O O . LYS C 1 54 ? 35.768 -6.114 55.212 1.00 23.14 83 LYS C O 1
ATOM 2621 N N . ILE C 1 55 ? 34.934 -7.383 53.572 1.00 22.95 84 ILE C N 1
ATOM 2622 C CA . ILE C 1 55 ? 34.854 -8.586 54.385 1.00 24.37 84 ILE C CA 1
ATOM 2623 C C . ILE C 1 55 ? 35.324 -9.766 53.566 1.00 25.31 84 ILE C C 1
ATOM 2624 O O . ILE C 1 55 ? 35.356 -9.688 52.346 1.00 23.79 84 ILE C O 1
ATOM 2629 N N . GLU C 1 56 ? 35.607 -10.872 54.231 1.00 29.26 85 GLU C N 1
ATOM 2630 C CA . GLU C 1 56 ? 35.872 -12.103 53.504 1.00 32.60 85 GLU C CA 1
ATOM 2631 C C . GLU C 1 56 ? 34.537 -12.570 52.915 1.00 30.16 85 GLU C C 1
ATOM 2632 O O . GLU C 1 56 ? 33.457 -12.215 53.402 1.00 29.90 85 GLU C O 1
ATOM 2638 N N . VAL C 1 57 ? 34.604 -13.291 51.805 1.00 31.93 86 VAL C N 1
ATOM 2639 C CA . VAL C 1 57 ? 33.379 -13.728 51.107 1.00 33.05 86 VAL C CA 1
ATOM 2640 C C . VAL C 1 57 ? 32.549 -14.583 52.096 1.00 33.64 86 VAL C C 1
ATOM 2641 O O . VAL C 1 57 ? 33.122 -15.463 52.729 1.00 31.88 86 VAL C O 1
ATOM 2645 N N . PRO C 1 58 ? 31.230 -14.300 52.264 1.00 40.12 87 PRO C N 1
ATOM 2646 C CA . PRO C 1 58 ? 30.396 -15.137 53.156 1.00 46.08 87 PRO C CA 1
ATOM 2647 C C . PRO C 1 58 ? 30.122 -16.532 52.595 1.00 49.84 87 PRO C C 1
ATOM 2648 O O . PRO C 1 58 ? 29.376 -16.665 51.617 1.00 59.00 87 PRO C O 1
ATOM 2652 N N . LYS C 1 59 ? 30.655 -17.548 53.274 1.00 57.90 88 LYS C N 1
ATOM 2653 C CA . LYS C 1 59 ? 30.684 -18.929 52.765 1.00 65.64 88 LYS C CA 1
ATOM 2654 C C . LYS C 1 59 ? 29.327 -19.649 52.775 1.00 71.53 88 LYS C C 1
ATOM 2655 O O . LYS C 1 59 ? 29.036 -20.425 51.857 1.00 84.00 88 LYS C O 1
ATOM 2657 N N . ASP C 1 60 ? 28.527 -19.419 53.820 1.00 71.23 89 ASP C N 1
ATOM 2658 C CA . ASP C 1 60 ? 27.213 -20.054 53.992 1.00 73.00 89 ASP C CA 1
ATOM 2659 C C . ASP C 1 60 ? 26.048 -19.076 53.894 1.00 63.36 89 ASP C C 1
ATOM 2660 O O . ASP C 1 60 ? 25.091 -19.170 54.661 1.00 55.77 89 ASP C O 1
ATOM 2665 N N . ALA C 1 61 ? 26.132 -18.145 52.939 1.00 56.84 90 ALA C N 1
ATOM 2666 C CA . ALA C 1 61 ? 25.007 -17.275 52.597 1.00 50.30 90 ALA C CA 1
ATOM 2667 C C . ALA C 1 61 ? 24.006 -18.063 51.730 1.00 44.67 90 ALA C C 1
ATOM 2668 O O . ALA C 1 61 ? 24.408 -18.832 50.861 1.00 49.09 90 ALA C O 1
ATOM 2670 N N . ASN C 1 62 ? 22.719 -17.878 52.012 1.00 38.24 91 ASN C N 1
ATOM 2671 C CA . ASN C 1 62 ? 21.595 -18.545 51.332 1.00 37.30 91 ASN C CA 1
ATOM 2672 C C . ASN C 1 62 ? 20.724 -17.490 50.683 1.00 34.11 91 ASN C C 1
ATOM 2673 O O . ASN C 1 62 ? 20.340 -16.556 51.384 1.00 31.05 91 ASN C O 1
ATOM 2678 N N . ILE C 1 63 ? 20.410 -17.610 49.382 1.00 30.07 92 ILE C N 1
ATOM 2679 C CA . ILE C 1 63 ? 19.619 -16.570 48.677 1.00 30.33 92 ILE C CA 1
ATOM 2680 C C . ILE C 1 63 ? 18.218 -16.362 49.251 1.00 33.77 92 ILE C C 1
ATOM 2681 O O . ILE C 1 63 ? 17.709 -15.249 49.242 1.00 33.54 92 ILE C O 1
ATOM 2686 N N . GLU C 1 64 ? 17.603 -17.422 49.784 1.00 34.18 93 GLU C N 1
ATOM 2687 C CA . GLU C 1 64 ? 16.253 -17.295 50.338 1.00 34.74 93 GLU C CA 1
ATOM 2688 C C . GLU C 1 64 ? 16.217 -16.462 51.653 1.00 35.26 93 GLU C C 1
ATOM 2689 O O . GLU C 1 64 ? 15.145 -16.040 52.051 1.00 36.22 93 GLU C O 1
ATOM 2695 N N . SER C 1 65 ? 17.377 -16.178 52.266 1.00 30.37 94 SER C N 1
ATOM 2696 C CA . SER C 1 65 ? 17.489 -15.247 53.399 1.00 30.31 94 SER C CA 1
ATOM 2697 C C . SER C 1 65 ? 17.379 -13.761 53.030 1.00 26.77 94 SER C C 1
ATOM 2698 O O . SER C 1 65 ? 17.349 -12.929 53.933 1.00 27.80 94 SER C O 1
ATOM 2701 N N . PHE C 1 66 ? 17.325 -13.424 51.745 1.00 23.54 95 PHE C N 1
ATOM 2702 C CA . PHE C 1 66 ? 17.363 -12.033 51.294 1.00 22.88 95 PHE C CA 1
ATOM 2703 C C . PHE C 1 66 ? 16.104 -11.676 50.526 1.00 26.07 95 PHE C C 1
ATOM 2704 O O . PHE C 1 66 ? 15.515 -12.532 49.845 1.00 25.80 95 PHE C O 1
ATOM 2712 N N . LYS C 1 67 ? 15.726 -10.400 50.587 1.00 25.57 96 LYS C N 1
ATOM 2713 C CA . LYS C 1 67 ? 14.605 -9.889 49.784 1.00 27.25 96 LYS C CA 1
ATOM 2714 C C . LYS C 1 67 ? 14.848 -10.059 48.271 1.00 25.12 96 LYS C C 1
ATOM 2715 O O . LYS C 1 67 ? 13.975 -10.535 47.556 1.00 27.73 96 LYS C O 1
ATOM 2721 N N . TYR C 1 68 ? 16.031 -9.660 47.808 1.00 21.81 97 TYR C N 1
ATOM 2722 C CA . TYR C 1 68 ? 16.445 -9.862 46.430 1.00 20.23 97 TYR C CA 1
ATOM 2723 C C . TYR C 1 68 ? 17.822 -10.515 46.386 1.00 20.06 97 TYR C C 1
ATOM 2724 O O . TYR C 1 68 ? 18.703 -10.200 47.191 1.00 21.85 97 TYR C O 1
ATOM 2733 N N . SER C 1 69 ? 17.998 -11.395 45.405 1.00 19.59 98 SER C N 1
ATOM 2734 C CA A SER C 1 69 ? 19.291 -11.987 45.102 0.50 18.08 98 SER C CA 1
ATOM 2735 C CA B SER C 1 69 ? 19.290 -11.998 45.112 0.50 18.76 98 SER C CA 1
ATOM 2736 C C . SER C 1 69 ? 19.448 -11.988 43.595 1.00 18.22 98 SER C C 1
ATOM 2737 O O . SER C 1 69 ? 18.604 -12.553 42.892 1.00 19.77 98 SER C O 1
ATOM 2742 N N . TYR C 1 70 ? 20.507 -11.342 43.100 1.00 17.53 99 TYR C N 1
ATOM 2743 C CA . TYR C 1 70 ? 20.766 -11.252 41.650 1.00 16.69 99 TYR C CA 1
ATOM 2744 C C . TYR C 1 70 ? 22.257 -11.351 41.336 1.00 17.83 99 TYR C C 1
ATOM 2745 O O . TYR C 1 70 ? 23.103 -11.076 42.190 1.00 16.21 99 TYR C O 1
ATOM 2754 N N . HIS C 1 71 ? 22.555 -11.741 40.100 1.00 16.53 100 HIS C N 1
ATOM 2755 C CA . HIS C 1 71 ? 23.862 -11.492 39.509 1.00 15.58 100 HIS C CA 1
ATOM 2756 C C . HIS C 1 71 ? 23.669 -10.268 38.626 1.00 15.36 100 HIS C C 1
ATOM 2757 O O . HIS C 1 71 ? 22.689 -10.189 37.872 1.00 16.05 100 HIS C O 1
ATOM 2764 N N . ILE C 1 72 ? 24.550 -9.286 38.768 1.00 15.56 101 ILE C N 1
ATOM 2765 C CA . ILE C 1 72 ? 24.402 -8.030 38.043 1.00 14.89 101 ILE C CA 1
ATOM 2766 C C . ILE C 1 72 ? 25.687 -7.636 37.338 1.00 15.74 101 ILE C C 1
ATOM 2767 O O . ILE C 1 72 ? 26.783 -7.922 37.811 1.00 16.08 101 ILE C O 1
ATOM 2772 N N . GLN C 1 73 ? 25.516 -6.975 36.197 1.00 17.35 102 GLN C N 1
ATOM 2773 C CA . GLN C 1 73 ? 26.591 -6.444 35.387 1.00 16.72 102 GLN C CA 1
ATOM 2774 C C . GLN C 1 73 ? 26.315 -4.943 35.204 1.00 18.34 102 GLN C C 1
ATOM 2775 O O . GLN C 1 73 ? 25.599 -4.558 34.263 1.00 20.05 102 GLN C O 1
ATOM 2781 N N . PRO C 1 74 ? 26.870 -4.101 36.102 1.00 18.05 103 PRO C N 1
ATOM 2782 C CA . PRO C 1 74 ? 26.828 -2.664 35.838 1.00 17.80 103 PRO C CA 1
ATOM 2783 C C . PRO C 1 74 ? 27.766 -2.320 34.688 1.00 19.60 103 PRO C C 1
ATOM 2784 O O . PRO C 1 74 ? 28.931 -2.739 34.693 1.00 20.36 103 PRO C O 1
ATOM 2788 N N . ASN C 1 75 ? 27.227 -1.593 33.718 1.00 19.44 104 ASN C N 1
ATOM 2789 C CA . ASN C 1 75 ? 27.944 -1.120 32.545 1.00 20.65 104 ASN C CA 1
ATOM 2790 C C . ASN C 1 75 ? 28.196 0.335 32.787 1.00 22.30 104 ASN C C 1
ATOM 2791 O O . ASN C 1 75 ? 27.281 1.096 33.091 1.00 24.36 104 ASN C O 1
ATOM 2796 N N . LEU C 1 76 ? 29.451 0.721 32.668 1.00 24.61 105 LEU C N 1
ATOM 2797 C CA . LEU C 1 76 ? 29.846 1.997 33.154 1.00 23.30 105 LEU C CA 1
ATOM 2798 C C . LEU C 1 76 ? 30.914 2.660 32.346 1.00 23.04 105 LEU C C 1
ATOM 2799 O O . LEU C 1 76 ? 31.534 2.053 31.464 1.00 21.55 105 LEU C O 1
ATOM 2804 N N . LYS C 1 77 ? 31.061 3.938 32.658 1.00 22.29 106 LYS C N 1
ATOM 2805 C CA A LYS C 1 77 ? 32.132 4.740 32.156 0.50 24.02 106 LYS C CA 1
ATOM 2806 C CA B LYS C 1 77 ? 32.138 4.744 32.158 0.50 23.72 106 LYS C CA 1
ATOM 2807 C C . LYS C 1 77 ? 32.947 5.127 33.382 1.00 24.49 106 LYS C C 1
ATOM 2808 O O . LYS C 1 77 ? 32.388 5.432 34.446 1.00 23.21 106 LYS C O 1
ATOM 2819 N N . TYR C 1 78 ? 34.267 5.051 33.271 1.00 26.44 107 TYR C N 1
ATOM 2820 C CA . TYR C 1 78 ? 35.110 5.457 34.387 1.00 26.67 107 TYR C CA 1
ATOM 2821 C C . TYR C 1 78 ? 36.195 6.340 33.892 1.00 27.97 107 TYR C C 1
ATOM 2822 O O . TYR C 1 78 ? 36.563 6.287 32.702 1.00 27.95 107 TYR C O 1
ATOM 2831 N N . VAL C 1 79 ? 36.697 7.154 34.819 1.00 27.72 108 VAL C N 1
ATOM 2832 C CA A VAL C 1 79 ? 37.713 8.125 34.531 0.50 31.09 108 VAL C CA 1
ATOM 2833 C CA B VAL C 1 79 ? 37.696 8.131 34.537 0.50 30.35 108 VAL C CA 1
ATOM 2834 C C . VAL C 1 79 ? 39.016 7.629 35.123 1.00 32.92 108 VAL C C 1
ATOM 2835 O O . VAL C 1 79 ? 39.064 7.199 36.281 1.00 32.72 108 VAL C O 1
ATOM 2842 N N . GLU C 1 80 ? 40.053 7.671 34.306 1.00 32.18 109 GLU C N 1
ATOM 2843 C CA . GLU C 1 80 ? 41.383 7.370 34.741 1.00 35.95 109 GLU C CA 1
ATOM 2844 C C . GLU C 1 80 ? 42.317 8.220 33.916 1.00 35.12 109 GLU C C 1
ATOM 2845 O O . GLU C 1 80 ? 42.271 8.198 32.666 1.00 33.90 109 GLU C O 1
ATOM 2851 N N . ASP C 1 81 ? 43.118 9.035 34.612 1.00 36.21 110 ASP C N 1
ATOM 2852 C CA . ASP C 1 81 ? 44.114 9.883 33.967 1.00 39.58 110 ASP C CA 1
ATOM 2853 C C . ASP C 1 81 ? 43.582 10.749 32.842 1.00 36.97 110 ASP C C 1
ATOM 2854 O O . ASP C 1 81 ? 44.122 10.816 31.744 1.00 37.97 110 ASP C O 1
ATOM 2859 N N . ASN C 1 82 ? 42.462 11.381 33.174 1.00 34.79 111 ASN C N 1
ATOM 2860 C CA . ASN C 1 82 ? 41.784 12.347 32.304 1.00 34.96 111 ASN C CA 1
ATOM 2861 C C . ASN C 1 82 ? 41.178 11.766 31.025 1.00 33.76 111 ASN C C 1
ATOM 2862 O O . ASN C 1 82 ? 40.976 12.511 30.069 1.00 36.24 111 ASN C O 1
ATOM 2867 N N . ASN C 1 83 ? 40.981 10.459 31.001 1.00 31.30 112 ASN C N 1
ATOM 2868 C CA . ASN C 1 83 ? 40.306 9.748 29.915 1.00 30.93 112 ASN C CA 1
ATOM 2869 C C . ASN C 1 83 ? 39.105 9.001 30.423 1.00 27.82 112 ASN C C 1
ATOM 2870 O O . ASN C 1 83 ? 39.096 8.490 31.555 1.00 26.19 112 ASN C O 1
ATOM 2875 N N . VAL C 1 84 ? 38.081 8.932 29.579 1.00 27.40 113 VAL C N 1
ATOM 2876 C CA . VAL C 1 84 ? 36.839 8.254 29.920 1.00 25.45 113 VAL C CA 1
ATOM 2877 C C . VAL C 1 84 ? 36.828 6.925 29.162 1.00 24.55 113 VAL C C 1
ATOM 2878 O O . VAL C 1 84 ? 36.870 6.941 27.928 1.00 25.52 113 VAL C O 1
ATOM 2882 N N . TYR C 1 85 ? 36.784 5.817 29.908 1.00 23.31 114 TYR C N 1
ATOM 2883 C CA . TYR C 1 85 ? 36.810 4.434 29.376 1.00 24.02 114 TYR C CA 1
ATOM 2884 C C . TYR C 1 85 ? 35.492 3.730 29.623 1.00 23.84 114 TYR C C 1
ATOM 2885 O O . TYR C 1 85 ? 34.847 4.013 30.632 1.00 25.09 114 TYR C O 1
ATOM 2894 N N . ASP C 1 86 ? 35.143 2.774 28.762 1.00 25.77 115 ASP C N 1
ATOM 2895 C CA . ASP C 1 86 ? 34.017 1.876 29.011 1.00 26.74 115 ASP C CA 1
ATOM 2896 C C . ASP C 1 86 ? 34.522 0.711 29.846 1.00 25.46 115 ASP C C 1
ATOM 2897 O O . ASP C 1 86 ? 35.620 0.201 29.622 1.00 26.99 115 ASP C O 1
ATOM 2902 N N . GLY C 1 87 ? 33.689 0.261 30.771 1.00 24.36 116 GLY C N 1
ATOM 2903 C CA . GLY C 1 87 ? 33.991 -0.928 31.568 1.00 23.70 116 GLY C CA 1
ATOM 2904 C C . GLY C 1 87 ? 32.757 -1.567 32.143 1.00 21.26 116 GLY C C 1
ATOM 2905 O O . GLY C 1 87 ? 31.634 -1.163 31.839 1.00 19.30 116 GLY C O 1
ATOM 2906 N N . TYR C 1 88 ? 32.981 -2.577 32.970 1.00 21.70 117 TYR C N 1
ATOM 2907 C CA . TYR C 1 88 ? 31.901 -3.256 33.686 1.00 19.30 117 TYR C CA 1
ATOM 2908 C C . TYR C 1 88 ? 32.451 -4.045 34.867 1.00 19.97 117 TYR C C 1
ATOM 2909 O O . TYR C 1 88 ? 33.666 -4.317 34.942 1.00 20.28 117 TYR C O 1
ATOM 2918 N N . PHE C 1 89 ? 31.529 -4.441 35.744 1.00 18.89 118 PHE C N 1
ATOM 2919 C CA . PHE C 1 89 ? 31.806 -5.383 36.812 1.00 18.46 118 PHE C CA 1
ATOM 2920 C C . PHE C 1 89 ? 30.843 -6.555 36.690 1.00 18.14 118 PHE C C 1
ATOM 2921 O O . PHE C 1 89 ? 29.763 -6.417 36.121 1.00 17.23 118 PHE C O 1
ATOM 2929 N N . LEU C 1 90 ? 31.251 -7.690 37.245 1.00 16.18 119 LEU C N 1
ATOM 2930 C CA . LEU C 1 90 ? 30.400 -8.869 37.376 1.00 16.35 119 LEU C CA 1
ATOM 2931 C C . LEU C 1 90 ? 30.243 -9.090 38.872 1.00 15.55 119 LEU C C 1
ATOM 2932 O O . LEU C 1 90 ? 31.218 -9.414 39.553 1.00 17.38 119 LEU C O 1
ATOM 2937 N N . LEU C 1 91 ? 29.029 -8.879 39.383 1.00 15.81 120 LEU C N 1
ATOM 2938 C CA . LEU C 1 91 ? 28.779 -8.900 40.821 1.00 15.83 120 LEU C CA 1
ATOM 2939 C C . LEU C 1 91 ? 27.676 -9.897 41.181 1.00 15.94 120 LEU C C 1
ATOM 2940 O O . LEU C 1 91 ? 26.745 -10.097 40.385 1.00 15.65 120 LEU C O 1
ATOM 2945 N N . TYR C 1 92 ? 27.788 -10.492 42.372 1.00 16.22 121 TYR C N 1
ATOM 2946 C CA . TYR C 1 92 ? 26.667 -11.207 43.000 1.00 15.70 121 TYR C CA 1
ATOM 2947 C C . TYR C 1 92 ? 26.165 -10.257 44.074 1.00 16.74 121 TYR C C 1
ATOM 2948 O O . TYR C 1 92 ? 26.968 -9.721 44.833 1.00 16.87 121 TYR C O 1
ATOM 2957 N N . ILE C 1 93 ? 24.856 -10.038 44.137 1.00 15.09 122 ILE C N 1
ATOM 2958 C CA A ILE C 1 93 ? 24.301 -9.122 45.120 0.50 15.58 122 ILE C CA 1
ATOM 2959 C CA B ILE C 1 93 ? 24.262 -9.090 45.084 0.50 14.63 122 ILE C CA 1
ATOM 2960 C C . ILE C 1 93 ? 23.176 -9.802 45.891 1.00 15.44 122 ILE C C 1
ATOM 2961 O O . ILE C 1 93 ? 22.344 -10.501 45.319 1.00 15.39 122 ILE C O 1
ATOM 2970 N N . LEU C 1 94 ? 23.218 -9.648 47.205 1.00 15.84 123 LEU C N 1
ATOM 2971 C CA . LEU C 1 94 ? 22.259 -10.213 48.142 1.00 17.29 123 LEU C CA 1
ATOM 2972 C C . LEU C 1 94 ? 21.735 -9.030 48.934 1.00 17.19 123 LEU C C 1
ATOM 2973 O O . LEU C 1 94 ? 22.494 -8.426 49.695 1.00 16.27 123 LEU C O 1
ATOM 2978 N N . VAL C 1 95 ? 20.459 -8.701 48.745 1.00 17.24 124 VAL C N 1
ATOM 2979 C CA . VAL C 1 95 ? 19.862 -7.468 49.283 1.00 18.16 124 VAL C CA 1
ATOM 2980 C C . VAL C 1 95 ? 18.828 -7.764 50.372 1.00 19.24 124 VAL C C 1
ATOM 2981 O O . VAL C 1 95 ? 17.793 -8.394 50.106 1.00 21.84 124 VAL C O 1
ATOM 2985 N N . GLY C 1 96 ? 19.095 -7.279 51.585 1.00 18.31 125 GLY C N 1
ATOM 2986 C CA . GLY C 1 96 ? 18.115 -7.275 52.655 1.00 19.96 125 GLY C CA 1
ATOM 2987 C C . GLY C 1 96 ? 17.889 -8.583 53.359 1.00 22.44 125 GLY C C 1
ATOM 2988 O O . GLY C 1 96 ? 16.872 -9.247 53.113 1.00 26.75 125 GLY C O 1
ATOM 2989 N N . ASP C 1 97 ? 18.816 -8.931 54.249 1.00 21.94 126 ASP C N 1
ATOM 2990 C CA . ASP C 1 97 ? 18.631 -10.059 55.167 1.00 25.21 126 ASP C CA 1
ATOM 2991 C C . ASP C 1 97 ? 17.778 -9.664 56.386 1.00 25.93 126 ASP C C 1
ATOM 2992 O O . ASP C 1 97 ? 17.281 -8.537 56.459 1.00 27.00 126 ASP C O 1
ATOM 2997 N N . SER C 1 98 ? 17.641 -10.586 57.334 1.00 28.02 127 SER C N 1
ATOM 2998 C CA . SER C 1 98 ? 16.874 -10.358 58.567 1.00 30.74 127 SER C CA 1
ATOM 2999 C C . SER C 1 98 ? 17.417 -9.238 59.462 1.00 31.58 127 SER C C 1
ATOM 3000 O O . SER C 1 98 ? 16.668 -8.689 60.252 1.00 32.20 127 SER C O 1
ATOM 3003 N N . GLU C 1 99 ? 18.701 -8.907 59.327 1.00 30.08 128 GLU C N 1
ATOM 3004 C CA . GLU C 1 99 ? 19.306 -7.743 60.006 1.00 31.94 128 GLU C CA 1
ATOM 3005 C C . GLU C 1 99 ? 19.328 -6.468 59.169 1.00 31.20 128 GLU C C 1
ATOM 3006 O O . GLU C 1 99 ? 19.881 -5.465 59.617 1.00 31.45 128 GLU C O 1
ATOM 3012 N N . GLY C 1 100 ? 18.745 -6.496 57.966 1.00 26.08 129 GLY C N 1
ATOM 3013 C CA . GLY C 1 100 ? 18.721 -5.343 57.088 1.00 24.17 129 GLY C CA 1
ATOM 3014 C C . GLY C 1 100 ? 20.024 -5.097 56.363 1.00 23.32 129 GLY C C 1
ATOM 3015 O O . GLY C 1 100 ? 20.195 -4.011 55.820 1.00 25.80 129 GLY C O 1
ATOM 3016 N N . LYS C 1 101 ? 20.922 -6.094 56.320 1.00 20.65 130 LYS C N 1
ATOM 3017 C CA . LYS C 1 101 ? 22.211 -5.989 55.630 1.00 20.37 130 LYS C CA 1
ATOM 3018 C C . LYS C 1 101 ? 22.129 -6.488 54.208 1.00 18.80 130 LYS C C 1
ATOM 3019 O O . LYS C 1 101 ? 21.233 -7.264 53.854 1.00 16.80 130 LYS C O 1
ATOM 3025 N N . SER C 1 102 ? 23.077 -6.039 53.394 1.00 16.84 131 SER C N 1
ATOM 3026 C CA . SER C 1 102 ? 23.239 -6.503 52.050 1.00 15.77 131 SER C CA 1
ATOM 3027 C C . SER C 1 102 ? 24.704 -6.836 51.778 1.00 15.81 131 SER C C 1
ATOM 3028 O O . SER C 1 102 ? 25.587 -6.407 52.515 1.00 15.81 131 SER C O 1
ATOM 3031 N N . TYR C 1 103 ? 24.926 -7.630 50.731 1.00 15.69 132 TYR C N 1
ATOM 3032 C CA . TYR C 1 103 ? 26.287 -8.081 50.346 1.00 17.84 132 TYR C CA 1
ATOM 3033 C C . TYR C 1 103 ? 26.512 -7.909 48.871 1.00 17.32 132 TYR C C 1
ATOM 3034 O O . TYR C 1 103 ? 25.597 -8.134 48.076 1.00 17.83 132 TYR C O 1
ATOM 3043 N N . ILE C 1 104 ? 27.731 -7.482 48.512 1.00 16.33 133 ILE C N 1
ATOM 3044 C CA . ILE C 1 104 ? 28.183 -7.395 47.124 1.00 17.88 133 ILE C CA 1
ATOM 3045 C C . ILE C 1 104 ? 29.449 -8.238 47.053 1.00 18.82 133 ILE C C 1
ATOM 3046 O O . ILE C 1 104 ? 30.395 -7.989 47.817 1.00 19.02 133 ILE C O 1
ATOM 3051 N N . ILE C 1 105 ? 29.479 -9.210 46.142 1.00 17.21 134 ILE C N 1
ATOM 3052 C CA . ILE C 1 105 ? 30.638 -10.066 45.903 1.00 16.64 134 ILE C CA 1
ATOM 3053 C C . ILE C 1 105 ? 31.096 -9.868 44.456 1.00 17.11 134 ILE C C 1
ATOM 3054 O O . ILE C 1 105 ? 30.267 -9.866 43.548 1.00 16.19 134 ILE C O 1
ATOM 3059 N N . PHE C 1 106 ? 32.400 -9.688 44.257 1.00 16.64 135 PHE C N 1
ATOM 3060 C CA . PHE C 1 106 ? 32.952 -9.507 42.926 1.00 17.86 135 PHE C CA 1
ATOM 3061 C C . PHE C 1 106 ? 33.230 -10.916 42.394 1.00 17.26 135 PHE C C 1
ATOM 3062 O O . PHE C 1 106 ? 34.082 -11.636 42.921 1.00 17.63 135 PHE C O 1
ATOM 3070 N N . SER C 1 107 ? 32.477 -11.304 41.365 1.00 17.96 136 SER C N 1
ATOM 3071 C CA . SER C 1 107 ? 32.535 -12.629 40.727 1.00 19.46 136 SER C CA 1
ATOM 3072 C C . SER C 1 107 ? 33.956 -12.975 40.309 1.00 21.66 136 SER C C 1
ATOM 3073 O O . SER C 1 107 ? 34.657 -12.137 39.723 1.00 21.86 136 SER C O 1
ATOM 3076 N N . GLY C 1 108 ? 34.374 -14.194 40.631 1.00 25.85 137 GLY C N 1
ATOM 3077 C CA . GLY C 1 108 ? 35.712 -14.686 40.320 1.00 27.51 137 GLY C CA 1
ATOM 3078 C C . GLY C 1 108 ? 36.839 -14.160 41.190 1.00 30.08 137 GLY C C 1
ATOM 3079 O O . GLY C 1 108 ? 38.001 -14.327 40.833 1.00 32.87 137 GLY C O 1
ATOM 3080 N N . THR C 1 109 ? 36.514 -13.524 42.317 1.00 27.98 138 THR C N 1
ATOM 3081 C CA . THR C 1 109 ? 37.516 -12.975 43.253 1.00 29.18 138 THR C CA 1
ATOM 3082 C C . THR C 1 109 ? 37.103 -13.243 44.705 1.00 29.88 138 THR C C 1
ATOM 3083 O O . THR C 1 109 ? 35.992 -13.711 44.963 1.00 30.14 138 THR C O 1
ATOM 3087 N N . GLU C 1 110 ? 38.007 -12.901 45.629 1.00 31.55 139 GLU C N 1
ATOM 3088 C CA A GLU C 1 110 ? 37.698 -12.962 47.059 0.50 31.93 139 GLU C CA 1
ATOM 3089 C CA B GLU C 1 110 ? 37.779 -12.947 47.074 0.50 32.18 139 GLU C CA 1
ATOM 3090 C C . GLU C 1 110 ? 37.301 -11.578 47.614 1.00 29.35 139 GLU C C 1
ATOM 3091 O O . GLU C 1 110 ? 37.217 -11.404 48.816 1.00 31.90 139 GLU C O 1
ATOM 3102 N N . LEU C 1 111 ? 36.988 -10.611 46.728 1.00 26.20 140 LEU C N 1
ATOM 3103 C CA . LEU C 1 111 ? 36.587 -9.257 47.131 1.00 23.91 140 LEU C CA 1
ATOM 3104 C C . LEU C 1 111 ? 35.080 -9.224 47.393 1.00 20.03 140 LEU C C 1
ATOM 3105 O O . LEU C 1 111 ? 34.289 -9.510 46.493 1.00 18.67 140 LEU C O 1
ATOM 3110 N N . SER C 1 112 ? 34.708 -8.836 48.620 1.00 18.28 141 SER C N 1
ATOM 3111 C CA A SER C 1 112 ? 33.310 -8.725 49.024 0.34 17.42 141 SER C CA 1
ATOM 3112 C CA B SER C 1 112 ? 33.303 -8.661 48.963 0.33 16.71 141 SER C CA 1
ATOM 3113 C CA C SER C 1 112 ? 33.314 -8.753 49.064 0.33 17.42 141 SER C CA 1
ATOM 3114 C C . SER C 1 112 ? 33.117 -7.599 50.041 1.00 17.08 141 SER C C 1
ATOM 3115 O O . SER C 1 112 ? 34.051 -7.247 50.753 1.00 17.02 141 SER C O 1
ATOM 3122 N N . TYR C 1 113 ? 31.894 -7.066 50.077 1.00 16.22 142 TYR C N 1
ATOM 3123 C CA . TYR C 1 113 ? 31.499 -5.991 50.996 1.00 15.87 142 TYR C CA 1
ATOM 3124 C C . TYR C 1 113 ? 30.150 -6.305 51.637 1.00 15.32 142 TYR C C 1
ATOM 3125 O O . TYR C 1 113 ? 29.258 -6.832 50.980 1.00 16.30 142 TYR C O 1
ATOM 3134 N N . VAL C 1 114 ? 30.004 -5.893 52.888 1.00 16.35 143 VAL C N 1
ATOM 3135 C CA . VAL C 1 114 ? 28.721 -5.876 53.603 1.00 16.47 143 VAL C CA 1
ATOM 3136 C C . VAL C 1 114 ? 28.270 -4.420 53.710 1.00 16.25 143 VAL C C 1
ATOM 3137 O O . VAL C 1 114 ? 29.093 -3.534 53.928 1.00 16.38 143 VAL C O 1
ATOM 3141 N N . LEU C 1 115 ? 26.968 -4.196 53.509 1.00 15.78 144 LEU C N 1
ATOM 3142 C CA . LEU C 1 115 ? 26.371 -2.857 53.475 1.00 16.13 144 LEU C CA 1
ATOM 3143 C C . LEU C 1 115 ? 25.283 -2.765 54.547 1.00 16.94 144 LEU C C 1
ATOM 3144 O O . LEU C 1 115 ? 24.564 -3.726 54.774 1.00 17.01 144 LEU C O 1
ATOM 3149 N N . ASP C 1 116 ? 25.213 -1.614 55.193 1.00 16.95 145 ASP C N 1
ATOM 3150 C CA . ASP C 1 116 ? 24.285 -1.345 56.297 1.00 18.55 145 ASP C CA 1
ATOM 3151 C C . ASP C 1 116 ? 22.840 -1.111 55.837 1.00 18.10 145 ASP C C 1
ATOM 3152 O O . ASP C 1 116 ? 22.559 -1.130 54.632 1.00 17.49 145 ASP C O 1
ATOM 3157 N N . LYS C 1 117 ? 21.955 -0.859 56.799 1.00 20.23 146 LYS C N 1
ATOM 3158 C CA . LYS C 1 117 ? 20.525 -0.666 56.517 1.00 21.89 146 LYS C CA 1
ATOM 3159 C C . LYS C 1 117 ? 20.241 0.463 55.540 1.00 19.59 146 LYS C C 1
ATOM 3160 O O . LYS C 1 117 ? 19.385 0.306 54.694 1.00 17.90 146 LYS C O 1
ATOM 3166 N N . ASN C 1 118 ? 20.922 1.589 55.694 1.00 19.40 147 ASN C N 1
ATOM 3167 C CA . ASN C 1 118 ? 20.759 2.717 54.784 1.00 19.91 147 ASN C CA 1
ATOM 3168 C C . ASN C 1 118 ? 21.000 2.317 53.329 1.00 19.82 147 ASN C C 1
ATOM 3169 O O . ASN C 1 118 ? 20.189 2.612 52.472 1.00 20.76 147 ASN C O 1
ATOM 3174 N N . ASN C 1 119 ? 22.127 1.656 53.092 1.00 17.08 148 ASN C N 1
ATOM 3175 C CA . ASN C 1 119 ? 22.478 1.162 51.772 1.00 17.91 148 ASN C CA 1
ATOM 3176 C C . ASN C 1 119 ? 21.521 0.095 51.267 1.00 16.13 148 ASN C C 1
ATOM 3177 O O . ASN C 1 119 ? 21.179 0.090 50.101 1.00 15.50 148 ASN C O 1
ATOM 3182 N N . THR C 1 120 ? 21.077 -0.790 52.165 1.00 16.26 149 THR C N 1
ATOM 3183 C CA . THR C 1 120 ? 20.084 -1.797 51.825 1.00 16.13 149 THR C CA 1
ATOM 3184 C C . THR C 1 120 ? 18.767 -1.154 51.353 1.00 16.50 149 THR C C 1
ATOM 3185 O O . THR C 1 120 ? 18.226 -1.599 50.353 1.00 18.84 149 THR C O 1
ATOM 3189 N N . ASN C 1 121 ? 18.312 -0.100 52.015 1.00 18.20 150 ASN C N 1
ATOM 3190 C CA . ASN C 1 121 ? 17.130 0.650 51.539 1.00 20.26 150 ASN C CA 1
ATOM 3191 C C . ASN C 1 121 ? 17.315 1.154 50.128 1.00 19.58 150 ASN C C 1
ATOM 3192 O O . ASN C 1 121 ? 16.387 1.092 49.327 1.00 21.38 150 ASN C O 1
ATOM 3197 N N . ILE C 1 122 ? 18.488 1.711 49.873 1.00 17.89 151 ILE C N 1
ATOM 3198 C CA . ILE C 1 122 ? 18.799 2.233 48.548 1.00 17.81 151 ILE C CA 1
ATOM 3199 C C . ILE C 1 122 ? 18.801 1.101 47.523 1.00 16.43 151 ILE C C 1
ATOM 3200 O O . ILE C 1 122 ? 18.221 1.250 46.445 1.00 17.35 151 ILE C O 1
ATOM 3205 N N . LEU C 1 123 ? 19.414 -0.031 47.856 1.00 15.87 152 LEU C N 1
ATOM 3206 C CA . LEU C 1 123 ? 19.433 -1.187 46.957 1.00 15.43 152 LEU C CA 1
ATOM 3207 C C . LEU C 1 123 ? 18.032 -1.733 46.686 1.00 17.82 152 LEU C C 1
ATOM 3208 O O . LEU C 1 123 ? 17.721 -2.107 45.570 1.00 18.61 152 LEU C O 1
ATOM 3213 N N . LYS C 1 124 ? 17.178 -1.718 47.701 1.00 17.09 153 LYS C N 1
ATOM 3214 C CA . LYS C 1 124 ? 15.767 -2.100 47.519 1.00 18.99 153 LYS C CA 1
ATOM 3215 C C . LYS C 1 124 ? 15.046 -1.192 46.514 1.00 20.63 153 LYS C C 1
ATOM 3216 O O . LYS C 1 124 ? 14.212 -1.675 45.743 1.00 24.79 153 LYS C O 1
ATOM 3222 N N . GLU C 1 125 ? 15.373 0.101 46.515 1.00 20.89 154 GLU C N 1
ATOM 3223 C CA . GLU C 1 125 ? 14.808 1.057 45.541 1.00 25.00 154 GLU C CA 1
ATOM 3224 C C . GLU C 1 125 ? 15.293 0.750 44.129 1.00 21.41 154 GLU C C 1
ATOM 3225 O O . GLU C 1 125 ? 14.493 0.738 43.186 1.00 21.78 154 GLU C O 1
ATOM 3231 N N . ILE C 1 126 ? 16.590 0.476 44.013 1.00 20.40 155 ILE C N 1
ATOM 3232 C CA . ILE C 1 126 ? 17.234 0.205 42.733 1.00 20.94 155 ILE C CA 1
ATOM 3233 C C . ILE C 1 126 ? 16.663 -1.075 42.103 1.00 25.20 155 ILE C C 1
ATOM 3234 O O . ILE C 1 126 ? 16.414 -1.076 40.903 1.00 24.94 155 ILE C O 1
ATOM 3239 N N . PHE C 1 127 ? 16.473 -2.126 42.915 1.00 22.70 156 PHE C N 1
ATOM 3240 C CA . PHE C 1 127 ? 16.074 -3.463 42.440 1.00 24.29 156 PHE C CA 1
ATOM 3241 C C . PHE C 1 127 ? 14.584 -3.780 42.550 1.00 30.04 156 PHE C C 1
ATOM 3242 O O . PHE C 1 127 ? 14.191 -4.913 42.323 1.00 31.91 156 PHE C O 1
ATOM 3250 N N . LEU C 1 128 ? 13.756 -2.773 42.852 1.00 27.76 157 LEU C N 1
ATOM 3251 C CA . LEU C 1 128 ? 12.294 -2.919 42.875 1.00 30.79 157 LEU C CA 1
ATOM 3252 C C . LEU C 1 128 ? 11.811 -3.162 41.447 1.00 31.50 157 LEU C C 1
ATOM 3253 O O . LEU C 1 128 ? 12.201 -2.422 40.543 1.00 30.74 157 LEU C O 1
ATOM 3258 N N . ASN C 1 129 ? 10.993 -4.194 41.256 1.00 35.63 158 ASN C N 1
ATOM 3259 C CA . ASN C 1 129 ? 10.320 -4.478 39.958 1.00 40.37 158 ASN C CA 1
ATOM 3260 C C . ASN C 1 129 ? 11.245 -4.528 38.717 1.00 39.62 158 ASN C C 1
ATOM 3261 O O . ASN C 1 129 ? 11.006 -3.834 37.730 1.00 39.03 158 ASN C O 1
ATOM 3266 N N . VAL C 1 130 ? 12.301 -5.338 38.773 1.00 36.50 159 VAL C N 1
ATOM 3267 C CA . VAL C 1 130 ? 13.227 -5.478 37.629 1.00 35.77 159 VAL C CA 1
ATOM 3268 C C . VAL C 1 130 ? 12.515 -6.165 36.462 1.00 35.57 159 VAL C C 1
ATOM 3269 O O . VAL C 1 130 ? 11.809 -7.143 36.669 1.00 36.81 159 VAL C O 1
#

Solvent-accessible surface area: 20785 Å² total

Foldseek 3Di:
DLFFPFWQKKWWAAPDDPADFGPHTDAMFGDRVLRVLVRVVSCQPPDPFKDKDFDDPDDDLVQAPDWTWMKTWTWIDHPNDIDTDIFTWTKGAQGPQQKIKIDGHPDRTMMIGHNVSSVSVCVNPPPGD/DFPFWQKKWKADPDDPADFHPHTFAMFRDRVLRVLVVVVVCQPPDPFKDKDWPPPPDDQVQAPDWIWMKTWTWDDDPNDIDTDIFTWTKGAQGPQQKIKIQGHPDRTMMIGHNVSSVSVCVSPPPRHHPD/DFPWWQKKWKADPDDPADFHPHTDDMQRDRVLRVLVVVVVCQPPDPFKDKDFPDDPDDLVQAPDWIWMKTWTWDDDPRDIDTDIFTWTKGAQGPQQKIKIDGHPDRTMMIGHNVSSVSVCVSPPPD

CATH classification: 2.60.40.4400

Sequence (385 aa):
GREISSLSSIDVFKFNSFSKFSNDKIGVVIYDDEEKKLSSKFKVINSSLDTSEGIKKIEVPKDANIESFKYSSYHIQPNLKYVEDNNVYDGYFLLYILVGDSEGKSYIIFSGTELSYVLDKNNNTNILKEEIFLNVKEISSLSSIDVFKFNSFSKFSNDKIGVVIYYDEEKLSKFKVINSLDTSEGIKKIEVPKDANIESFKYSSYHIQPNLKYVEDNNVYDGYFLLYILVGDSEGKSYIIFSGTELSSSYVLDKNNTNILKEIFLNNVKKQQEISSSLSSIDVFKFNSFSKFSNDKIGVIYDEEKLSKFKVINSLDTSSEGIKKIEVPKDANIESFKYSSYHIQPNLKKYVVEDNNVYDGYFLLYIILVGDSEGKSYIIFSGTEELSSSYVLDKNNTNILKEIFLNV

Nearest PDB structures (foldseek):
  4q0y-assembly2_C  TM=1.002E+00  e=1.110E-23  Clostridium sporogenes ATCC 15579
  3fzx-assembly1_A-2  TM=3.775E-01  e=2.239E+00  Bacteroides fragilis NCTC 9343
  4v93-assembly1_C1  TM=3.693E-01  e=3.720E+00  Lumbricus terrestris
  4q0y-assembly2_C  TM=1.002E+00  e=1.486E-23  Clostridium sporogenes ATCC 15579
  4v93-assembly1_C1  TM=3.742E-01  e=1.573E+00  Lumbricus terrestris

Secondary structure (DSSP, 8-state):
---EEEEEEEEEEE---SSS----EEEEE--HHHHHHHHH---TTT-TTEEEEPPPSS--GGGSSEEEEEEEEEEEEETTEEEEEE--EEEEE--TTS-EEEEETTSS-EEEE-HHHHHHHHHHTTT--/-EEEEEEEEEEE---SSS----EEEEE--HHHHHHHHH---TTT-TTEEEE---TT--GGGSSEEEEEEEEEEEEETTEEEEEE--EEEEE--TTS-EEEEETTSS-EEEE-HHHHHHHHHHTTT-----/-EEEEEEEEEEE---SSS----EEEEE--HHHHHHHHH---TTT-TTEEEE---TT--GGGSSEEEEEEEEEEEEETTEEEEEE--EEEEE--TTS-EEEEETTSS-EEEE-HHHHHHHHHHTTT-

Radius of gyration: 23.69 Å; Cα contacts (8 Å, |Δi|>4): 952; chains: 3; bounding box: 48×60×68 Å

B-factor: mean 24.6, std 10.09, range [7.7, 102.02]